Protein AF-A0A9E5KCF3-F1 (afdb_monomer_lite)

Structure (mmCIF, N/CA/C/O backbone):
data_AF-A0A9E5KCF3-F1
#
_entry.id   AF-A0A9E5KCF3-F1
#
loop_
_atom_site.group_PDB
_atom_site.id
_atom_site.type_symbol
_atom_site.label_atom_id
_atom_site.label_alt_id
_atom_site.label_comp_id
_atom_site.label_asym_id
_atom_site.label_entity_id
_atom_site.label_seq_id
_atom_site.pdbx_PDB_ins_code
_atom_site.Cartn_x
_atom_site.Cartn_y
_atom_site.Cartn_z
_atom_site.occupancy
_atom_site.B_iso_or_equiv
_atom_site.auth_seq_id
_atom_site.auth_comp_id
_atom_site.auth_asym_id
_atom_site.auth_atom_id
_atom_site.pdbx_PDB_model_num
ATOM 1 N N . LEU A 1 1 ? 1.900 2.008 31.361 1.00 79.56 1 LEU A N 1
ATOM 2 C CA . LEU A 1 1 ? 1.764 0.821 30.490 1.00 79.56 1 LEU A CA 1
ATOM 3 C C . LEU A 1 1 ? 2.935 0.761 29.519 1.00 79.56 1 LEU A C 1
ATOM 5 O O . LEU A 1 1 ? 3.840 0.001 29.798 1.00 79.56 1 LEU A O 1
ATOM 9 N N . LEU A 1 2 ? 3.010 1.617 28.492 1.00 81.69 2 LEU A N 1
ATOM 10 C CA . LEU A 1 2 ? 4.086 1.532 27.485 1.00 81.69 2 LEU A CA 1
ATOM 11 C C . LEU A 1 2 ? 5.517 1.729 28.020 1.00 81.69 2 LEU A C 1
ATOM 13 O O . LEU A 1 2 ? 6.438 1.135 27.487 1.00 81.69 2 LEU A O 1
ATOM 17 N N . VAL A 1 3 ? 5.706 2.498 29.099 1.00 84.75 3 VAL A N 1
ATOM 18 C CA . VAL A 1 3 ? 7.034 2.722 29.713 1.00 84.75 3 VAL A CA 1
ATOM 19 C C . VAL A 1 3 ? 7.687 1.427 30.220 1.00 84.75 3 VAL A C 1
ATOM 21 O O . VAL A 1 3 ? 8.906 1.336 30.251 1.00 84.75 3 VAL A O 1
ATOM 24 N N . SER A 1 4 ? 6.890 0.433 30.621 1.00 85.38 4 SER A N 1
ATOM 25 C CA . SER A 1 4 ? 7.370 -0.858 31.134 1.00 85.38 4 SER A CA 1
ATOM 26 C C . SER A 1 4 ? 7.005 -2.026 30.220 1.00 85.38 4 SER A C 1
ATOM 28 O O . SER A 1 4 ? 6.960 -3.165 30.677 1.00 85.38 4 SER A O 1
ATOM 30 N N . ALA A 1 5 ? 6.656 -1.743 28.964 1.00 87.50 5 ALA A N 1
ATOM 31 C CA . ALA A 1 5 ? 6.265 -2.771 28.017 1.00 87.50 5 ALA A CA 1
ATOM 32 C C . ALA A 1 5 ? 7.496 -3.506 27.472 1.00 87.50 5 ALA A C 1
ATOM 34 O O . ALA A 1 5 ? 8.423 -2.880 26.962 1.00 87.50 5 ALA A O 1
ATOM 35 N N . GLU A 1 6 ? 7.470 -4.833 27.554 1.00 91.12 6 GLU A N 1
ATOM 36 C CA . GLU A 1 6 ? 8.370 -5.705 26.800 1.00 91.12 6 GLU A CA 1
ATOM 37 C C . GLU A 1 6 ? 8.053 -5.657 25.293 1.00 91.12 6 GLU A C 1
ATOM 39 O O . GLU A 1 6 ? 6.992 -5.175 24.876 1.00 91.12 6 GLU A O 1
ATOM 44 N N . GLU A 1 7 ? 8.961 -6.200 24.478 1.00 89.38 7 GLU A N 1
ATOM 45 C CA . GLU A 1 7 ? 8.757 -6.352 23.036 1.00 89.38 7 GLU A CA 1
ATOM 46 C C . GLU A 1 7 ? 7.452 -7.124 22.740 1.00 89.38 7 GLU A C 1
ATOM 48 O O . GLU A 1 7 ? 7.168 -8.142 23.389 1.00 89.38 7 GLU A O 1
ATOM 53 N N . PRO A 1 8 ? 6.617 -6.646 21.795 1.00 92.88 8 PRO A N 1
ATOM 54 C CA . PRO A 1 8 ? 5.321 -7.249 21.534 1.00 92.88 8 PRO A CA 1
ATOM 55 C C . PRO A 1 8 ? 5.453 -8.683 21.021 1.00 92.88 8 PRO A C 1
ATOM 57 O O . PRO A 1 8 ? 6.165 -8.963 20.059 1.00 92.88 8 PRO A O 1
ATOM 60 N N . ARG A 1 9 ? 4.656 -9.587 21.595 1.00 94.00 9 ARG A N 1
ATOM 61 C CA . ARG A 1 9 ? 4.426 -10.919 21.024 1.00 94.00 9 ARG A CA 1
ATOM 62 C C . ARG A 1 9 ? 3.174 -10.894 20.163 1.00 94.00 9 ARG A C 1
ATOM 64 O O . ARG A 1 9 ? 2.094 -10.578 20.659 1.00 94.00 9 ARG A O 1
ATOM 71 N N . TRP A 1 10 ? 3.309 -11.247 18.892 1.00 94.81 10 TRP A N 1
ATOM 72 C CA . TRP A 1 10 ? 2.187 -11.302 17.960 1.00 94.81 10 TRP A CA 1
ATOM 73 C C . TRP A 1 10 ? 1.419 -12.614 18.107 1.00 94.81 10 TRP A C 1
ATOM 75 O O . TRP A 1 10 ? 2.012 -13.692 18.131 1.00 94.81 10 TRP A O 1
ATOM 85 N N . ILE A 1 11 ? 0.096 -12.515 18.215 1.00 95.62 11 ILE A N 1
ATOM 86 C CA . ILE A 1 11 ? -0.815 -13.662 18.262 1.00 95.62 11 ILE A CA 1
ATOM 87 C C . ILE A 1 11 ? -1.884 -13.548 17.178 1.00 95.62 11 ILE A C 1
ATOM 89 O O . ILE A 1 11 ? -2.300 -12.450 16.794 1.00 95.62 11 ILE A O 1
ATOM 93 N N . GLU A 1 12 ? -2.354 -14.699 16.712 1.00 95.81 12 GLU A N 1
ATOM 94 C CA . GLU A 1 12 ? -3.504 -14.780 15.819 1.00 95.81 12 GLU A CA 1
ATOM 95 C C . GLU A 1 12 ? -4.807 -14.451 16.558 1.00 95.81 12 GLU A C 1
ATOM 97 O O . GLU A 1 12 ? -4.932 -14.588 17.781 1.00 95.81 12 GLU A O 1
ATOM 102 N N . THR A 1 13 ? -5.808 -14.026 15.793 1.00 95.50 13 THR A N 1
ATOM 103 C CA . THR A 1 13 ? -7.165 -13.793 16.290 1.00 95.50 13 THR A CA 1
ATOM 104 C C . THR A 1 13 ? -8.162 -14.648 15.511 1.00 95.50 13 THR A C 1
ATOM 106 O O . THR A 1 13 ? -7.820 -15.310 14.537 1.00 95.50 13 THR A O 1
ATOM 109 N N . SER A 1 14 ? -9.433 -14.611 15.908 1.00 95.38 14 SER A N 1
ATOM 110 C CA . SER A 1 14 ? -10.522 -15.236 15.132 1.00 95.38 14 SER A CA 1
ATOM 111 C C . SER A 1 14 ? -10.713 -14.682 13.711 1.00 95.38 14 SER A C 1
ATOM 113 O O . SER A 1 14 ? -11.476 -15.258 12.937 1.00 95.38 14 SER A O 1
ATOM 115 N N . VAL A 1 15 ? -10.061 -13.570 13.362 1.00 93.81 15 VAL A N 1
ATOM 116 C CA . VAL A 1 15 ? -10.110 -12.965 12.030 1.00 93.81 15 VAL A CA 1
ATOM 117 C C . VAL A 1 15 ? -8.709 -13.068 11.421 1.00 93.81 15 VAL A C 1
ATOM 119 O O . VAL A 1 15 ? -7.805 -12.419 11.937 1.00 93.81 15 VAL A O 1
ATOM 122 N N . PRO A 1 16 ? -8.509 -13.815 10.317 1.00 92.62 16 PRO A N 1
ATOM 123 C CA . PRO A 1 16 ? -7.172 -14.074 9.765 1.00 92.62 16 PRO A CA 1
ATOM 124 C C . PRO A 1 16 ? -6.366 -12.818 9.414 1.00 92.62 16 PRO A C 1
ATOM 126 O O . PRO A 1 16 ? -5.145 -12.807 9.499 1.00 92.62 16 PRO A O 1
ATOM 129 N N . GLU A 1 17 ? -7.054 -11.742 9.031 1.00 92.12 17 GLU A N 1
ATOM 130 C CA . GLU A 1 17 ? -6.427 -10.466 8.674 1.00 92.12 17 GLU A CA 1
ATOM 131 C C . GLU A 1 17 ? -6.139 -9.559 9.877 1.00 92.12 17 GLU A C 1
ATOM 133 O O . GLU A 1 17 ? -5.626 -8.456 9.700 1.00 92.12 17 GLU A O 1
ATOM 138 N N . VAL A 1 18 ? -6.491 -9.981 11.092 1.00 92.88 18 VAL A N 1
ATOM 139 C CA . VAL A 1 18 ? -6.239 -9.231 12.322 1.00 92.88 18 VAL A CA 1
ATOM 140 C C . VAL A 1 18 ? -5.304 -10.049 13.197 1.00 92.88 18 VAL A C 1
ATOM 142 O O . VAL A 1 18 ? -5.638 -11.152 13.629 1.00 92.88 18 VAL A O 1
ATOM 145 N N . GLN A 1 19 ? -4.142 -9.483 13.498 1.00 94.44 19 GLN A N 1
ATOM 146 C CA . GLN A 1 19 ? -3.249 -10.000 14.530 1.00 94.44 19 GLN A CA 1
ATOM 147 C C . GLN A 1 19 ? -3.339 -9.107 15.760 1.00 94.44 19 GLN A C 1
ATOM 149 O O . GLN A 1 19 ? -3.789 -7.966 15.677 1.00 94.44 19 GLN A O 1
ATOM 154 N N . ALA A 1 20 ? -2.922 -9.611 16.914 1.00 95.75 20 ALA A N 1
ATOM 155 C CA . ALA A 1 20 ? -2.846 -8.804 18.119 1.00 95.75 20 ALA A CA 1
ATOM 156 C C . ALA A 1 20 ? -1.418 -8.788 18.662 1.00 95.75 20 ALA A C 1
ATOM 158 O O . ALA A 1 20 ? -0.833 -9.836 18.925 1.00 95.75 20 ALA A O 1
ATOM 159 N N . ALA A 1 21 ? -0.871 -7.590 18.848 1.00 95.62 21 ALA A N 1
ATOM 160 C CA . ALA A 1 21 ? 0.380 -7.396 19.561 1.00 95.62 21 ALA A CA 1
ATOM 161 C C . ALA A 1 21 ? 0.099 -7.443 21.066 1.00 95.62 21 ALA A C 1
ATOM 163 O O . ALA A 1 21 ? -0.656 -6.619 21.583 1.00 95.62 21 ALA A O 1
ATOM 164 N N . VAL A 1 22 ? 0.686 -8.411 21.767 1.00 95.62 22 VAL A N 1
ATOM 165 C CA . VAL A 1 22 ? 0.591 -8.562 23.223 1.00 95.62 22 VAL A CA 1
ATOM 166 C C . VAL A 1 22 ? 1.851 -7.993 23.853 1.00 95.62 22 VAL A C 1
ATOM 168 O O . VAL A 1 22 ? 2.928 -8.577 23.751 1.00 95.62 22 VAL A O 1
ATOM 171 N N . LEU A 1 23 ? 1.698 -6.864 24.533 1.00 95.06 23 LEU A N 1
ATOM 172 C CA . LEU A 1 23 ? 2.743 -6.218 25.306 1.00 95.06 23 LEU A CA 1
ATOM 173 C C . LEU A 1 23 ? 2.559 -6.574 26.777 1.00 95.06 23 LEU A C 1
ATOM 175 O O . LEU A 1 23 ? 1.536 -6.256 27.397 1.00 95.06 23 LEU A O 1
ATOM 179 N N . ARG A 1 24 ? 3.562 -7.242 27.345 1.00 92.88 24 ARG A N 1
ATOM 180 C CA . ARG A 1 24 ? 3.616 -7.493 28.781 1.00 92.88 24 ARG A CA 1
ATOM 181 C C . ARG A 1 24 ? 4.135 -6.233 29.458 1.00 92.88 24 ARG A C 1
ATOM 183 O O . ARG A 1 24 ? 5.250 -5.802 29.196 1.00 92.88 24 ARG A O 1
ATOM 190 N N . CYS A 1 25 ? 3.303 -5.630 30.294 1.00 90.62 25 CYS A N 1
ATOM 191 C CA . CYS A 1 25 ? 3.697 -4.563 31.202 1.00 90.62 25 CYS A CA 1
ATOM 192 C C . CYS A 1 25 ? 3.811 -5.144 32.618 1.00 90.62 25 CYS A C 1
ATOM 194 O O . CYS A 1 25 ? 3.203 -6.172 32.906 1.00 90.62 25 CYS A O 1
ATOM 196 N N . ASP A 1 26 ? 4.504 -4.436 33.511 1.00 85.44 26 ASP A N 1
ATOM 197 C CA . ASP A 1 26 ? 4.745 -4.813 34.920 1.00 85.44 26 ASP A CA 1
ATOM 198 C C . ASP A 1 26 ? 3.674 -5.741 35.556 1.00 85.44 26 ASP A C 1
ATOM 200 O O . ASP A 1 26 ? 3.883 -6.945 35.697 1.00 85.44 26 ASP A O 1
ATOM 204 N N . LYS A 1 27 ? 2.469 -5.225 35.848 1.00 85.31 27 LYS A N 1
ATOM 205 C CA . LYS A 1 27 ? 1.344 -6.012 36.410 1.00 85.31 27 LYS A CA 1
ATOM 206 C C . LYS A 1 27 ? 0.151 -6.158 35.467 1.00 85.31 27 LYS A C 1
ATOM 208 O O . LYS A 1 27 ? -0.960 -6.449 35.908 1.00 85.31 27 LYS A O 1
ATOM 213 N N . SER A 1 28 ? 0.297 -5.852 34.184 1.00 91.44 28 SER A N 1
ATOM 214 C CA . SER A 1 28 ? -0.838 -5.780 33.252 1.00 91.44 28 SER A CA 1
ATOM 215 C C . SER A 1 28 ? -0.422 -6.181 31.848 1.00 91.44 28 SER A C 1
ATOM 217 O O . SER A 1 28 ? 0.742 -6.075 31.487 1.00 91.44 28 SER A O 1
ATOM 219 N N . LEU A 1 29 ? -1.374 -6.619 31.034 1.00 94.75 29 LEU A N 1
ATOM 220 C CA . LEU A 1 29 ? -1.136 -6.849 29.611 1.00 94.75 29 LEU A CA 1
ATOM 221 C C . LEU A 1 29 ? -1.841 -5.759 28.811 1.00 94.75 29 LEU A C 1
ATOM 223 O O . LEU A 1 29 ? -3.000 -5.448 29.093 1.00 94.75 29 LEU A O 1
ATOM 227 N N . LEU A 1 30 ? -1.150 -5.205 27.820 1.00 95.19 30 LEU A N 1
ATOM 228 C CA . LEU A 1 30 ? -1.729 -4.347 26.794 1.00 95.19 30 LEU A CA 1
ATOM 229 C C . LEU A 1 30 ? -1.771 -5.135 25.488 1.00 95.19 30 LEU A C 1
ATOM 231 O O . LEU A 1 30 ? -0.758 -5.663 25.044 1.00 95.19 30 LEU A O 1
ATOM 235 N N . ILE A 1 31 ? -2.943 -5.214 24.878 1.00 96.06 31 ILE A N 1
ATOM 236 C CA . ILE A 1 31 ? -3.160 -5.935 23.634 1.00 96.06 31 ILE A CA 1
ATOM 237 C C . ILE A 1 31 ? -3.673 -4.941 22.604 1.00 96.06 31 ILE A C 1
ATOM 239 O O . ILE A 1 31 ? -4.673 -4.259 22.838 1.00 96.06 31 ILE A O 1
ATOM 243 N N . LEU A 1 32 ? -2.977 -4.868 21.474 1.00 95.38 32 LEU A N 1
ATOM 244 C CA . LEU A 1 32 ? -3.289 -3.978 20.362 1.00 95.38 32 LEU A CA 1
ATOM 245 C C . LEU A 1 32 ? -3.653 -4.831 19.141 1.00 95.38 32 LEU A C 1
ATOM 247 O O . LEU A 1 32 ? -2.755 -5.384 18.502 1.00 95.38 32 LEU A O 1
ATOM 251 N N . PRO A 1 33 ? -4.948 -4.999 18.826 1.00 94.50 33 PRO A N 1
ATOM 252 C CA . PRO A 1 33 ? -5.366 -5.626 17.583 1.00 94.50 33 PRO A CA 1
ATOM 253 C C . PRO A 1 33 ? -5.032 -4.714 16.395 1.00 94.50 33 PRO A C 1
ATOM 255 O O . PRO A 1 33 ? -5.395 -3.539 16.381 1.00 94.50 33 PRO A O 1
ATOM 258 N N . VAL A 1 34 ? -4.369 -5.263 15.382 1.00 91.69 34 VAL A N 1
ATOM 259 C CA . VAL A 1 34 ? -3.925 -4.555 14.178 1.00 91.69 34 VAL A CA 1
ATOM 260 C C . VAL A 1 34 ? -4.413 -5.308 12.949 1.00 91.69 34 VAL A C 1
ATOM 262 O O . VAL A 1 34 ? -4.302 -6.531 12.866 1.00 91.69 34 VAL A O 1
ATOM 265 N N . TRP A 1 35 ? -4.949 -4.571 11.978 1.00 90.12 35 TRP A N 1
ATOM 266 C CA . TRP A 1 35 ? -5.353 -5.141 10.698 1.00 90.12 35 TRP A CA 1
ATOM 267 C C . TRP A 1 35 ? -4.157 -5.215 9.750 1.00 90.12 35 TRP A C 1
ATOM 269 O O . TRP A 1 35 ? -3.623 -4.187 9.341 1.00 90.12 35 TRP A O 1
ATOM 279 N N . LEU A 1 36 ? -3.761 -6.432 9.389 1.00 88.00 36 LEU A N 1
ATOM 280 C CA . LEU A 1 36 ? -2.608 -6.745 8.539 1.00 88.00 36 LEU A CA 1
ATOM 281 C C . LEU A 1 36 ? -3.023 -7.443 7.231 1.00 88.00 36 LEU A C 1
ATOM 283 O O . LEU A 1 36 ? -2.219 -8.097 6.573 1.00 88.00 36 LEU A O 1
ATOM 287 N N . GLY A 1 37 ? -4.292 -7.304 6.836 1.00 85.81 37 GLY A N 1
ATOM 288 C CA . GLY A 1 37 ? -4.817 -7.827 5.576 1.00 85.81 37 GLY A CA 1
ATOM 289 C C . GLY A 1 37 ? -4.107 -7.280 4.331 1.00 85.81 37 GLY A C 1
ATOM 290 O O . GLY A 1 37 ? -3.494 -6.205 4.338 1.00 85.81 37 GLY A O 1
ATOM 291 N N . ARG A 1 38 ? -4.234 -8.004 3.215 1.00 85.75 38 ARG A N 1
ATOM 292 C CA . ARG A 1 38 ? -3.572 -7.665 1.947 1.00 85.75 38 ARG A CA 1
ATOM 293 C C . ARG A 1 38 ? -3.958 -6.265 1.455 1.00 85.75 38 ARG A C 1
ATOM 295 O O . ARG A 1 38 ? -5.137 -5.930 1.310 1.00 85.75 38 ARG A O 1
ATOM 302 N N . GLY A 1 39 ? -2.943 -5.462 1.134 1.00 88.56 39 GLY A N 1
ATOM 303 C CA . GLY A 1 39 ? -3.119 -4.127 0.557 1.00 88.56 39 GLY A CA 1
ATOM 304 C C . GLY A 1 39 ? -3.613 -3.058 1.537 1.00 88.56 39 GLY A C 1
ATOM 305 O O . GLY A 1 39 ? -3.946 -1.961 1.100 1.00 88.56 39 GLY A O 1
ATOM 306 N N . THR A 1 40 ? -3.651 -3.349 2.843 1.00 89.56 40 THR A N 1
ATOM 307 C CA . THR A 1 40 ? -4.139 -2.412 3.877 1.00 89.56 40 THR A CA 1
ATOM 308 C C . THR A 1 40 ? -3.340 -1.106 3.929 1.00 89.56 40 THR A C 1
ATOM 310 O O . THR A 1 40 ? -3.900 -0.069 4.264 1.00 89.56 40 THR A O 1
ATOM 313 N N . GLN A 1 41 ? -2.065 -1.133 3.528 1.00 88.06 41 GLN A N 1
ATOM 314 C CA . GLN A 1 41 ? -1.205 0.054 3.419 1.00 88.06 41 GLN A CA 1
ATOM 315 C C . GLN A 1 41 ? -1.651 1.068 2.348 1.00 88.06 41 GLN A C 1
ATOM 317 O O . GLN A 1 41 ? -1.239 2.220 2.402 1.00 88.06 41 GLN A O 1
ATOM 322 N N . PHE A 1 42 ? -2.466 0.645 1.374 1.00 92.88 42 PHE A N 1
ATOM 323 C CA . PHE A 1 42 ? -2.951 1.497 0.284 1.00 92.88 42 PHE A CA 1
ATOM 324 C C . PHE A 1 42 ? -4.370 1.984 0.566 1.00 92.88 42 PHE A C 1
ATOM 326 O O . PHE A 1 42 ? -4.628 3.179 0.704 1.00 92.88 42 PHE A O 1
ATOM 333 N N . VAL A 1 43 ? -5.300 1.035 0.680 1.00 93.06 43 VAL A N 1
ATOM 334 C CA . VAL A 1 43 ? -6.693 1.300 1.028 1.00 93.06 43 VAL A CA 1
ATOM 335 C C . VAL A 1 43 ? -7.107 0.254 2.056 1.00 93.06 43 VAL A C 1
ATOM 337 O O . VAL A 1 43 ? -7.237 -0.928 1.705 1.00 93.06 43 VAL A O 1
ATOM 340 N N . PRO A 1 44 ? -7.285 0.646 3.332 1.00 87.38 44 PRO A N 1
ATOM 341 C CA . PRO A 1 44 ? -7.684 -0.298 4.357 1.00 87.38 44 PRO A CA 1
ATOM 342 C C . PRO A 1 44 ? -9.057 -0.884 4.005 1.00 87.38 44 PRO A C 1
ATOM 344 O O . PRO A 1 44 ? -9.895 -0.191 3.419 1.00 87.38 44 PRO A O 1
ATOM 347 N N . PRO A 1 45 ? -9.317 -2.151 4.357 1.00 87.69 45 PRO A N 1
ATOM 348 C CA . PRO A 1 45 ? -10.660 -2.706 4.251 1.00 87.69 45 PRO A CA 1
ATOM 349 C C . PRO A 1 45 ? -11.596 -2.007 5.253 1.00 87.69 45 PRO A C 1
ATOM 351 O O . PRO A 1 45 ? -11.233 -1.019 5.893 1.00 87.69 45 PRO A O 1
ATOM 354 N N . GLN A 1 46 ? -12.808 -2.536 5.449 1.00 88.50 46 GLN A N 1
ATOM 355 C CA . GLN A 1 46 ? -13.779 -1.987 6.410 1.00 88.50 46 GLN A CA 1
ATOM 356 C C . GLN A 1 46 ? -13.167 -1.704 7.800 1.00 88.50 46 GLN A C 1
ATOM 358 O O . GLN A 1 46 ? -13.619 -0.793 8.500 1.00 88.50 46 GLN A O 1
ATOM 363 N N . ALA A 1 47 ? -12.126 -2.459 8.180 1.00 86.25 47 ALA A N 1
ATOM 364 C CA . ALA A 1 47 ? -11.344 -2.236 9.390 1.00 86.25 47 ALA A CA 1
ATOM 365 C C . ALA A 1 47 ? -12.212 -2.261 10.661 1.00 86.25 47 ALA A C 1
ATOM 367 O O . ALA A 1 47 ? -11.997 -1.517 11.620 1.00 86.25 47 ALA A O 1
ATOM 368 N N . ALA A 1 48 ? -13.243 -3.106 10.616 1.00 88.56 48 ALA A N 1
ATOM 369 C CA . ALA A 1 48 ? -14.176 -3.356 11.694 1.00 88.56 48 ALA A CA 1
ATOM 370 C C . ALA A 1 48 ? -14.787 -4.755 11.553 1.00 88.56 48 ALA A C 1
ATOM 372 O O . ALA A 1 48 ? -14.942 -5.266 10.439 1.00 88.56 48 ALA A O 1
ATOM 373 N N . LYS A 1 49 ? -15.167 -5.366 12.678 1.00 90.94 49 LYS A N 1
ATOM 374 C CA . LYS A 1 49 ? -15.898 -6.644 12.729 1.00 90.94 49 LYS A CA 1
ATOM 375 C C . LYS A 1 49 ? -16.906 -6.625 13.870 1.00 90.94 49 LYS A C 1
ATOM 377 O O . LYS A 1 49 ? -16.664 -6.025 14.910 1.00 90.94 49 LYS A O 1
ATOM 382 N N . GLN A 1 50 ? -18.034 -7.313 13.693 1.00 90.81 50 GLN A N 1
ATOM 383 C CA . GLN A 1 50 ? -19.062 -7.387 14.736 1.00 90.81 50 GLN A CA 1
ATOM 384 C C . GLN A 1 50 ? -18.546 -8.086 15.998 1.00 90.81 50 GLN A C 1
ATOM 386 O O . GLN A 1 50 ? -18.881 -7.681 17.109 1.00 90.81 50 GLN A O 1
ATOM 391 N N . VAL A 1 51 ? -17.723 -9.122 15.825 1.00 94.31 51 VAL A N 1
ATOM 392 C CA . VAL A 1 51 ? -17.073 -9.848 16.913 1.00 94.31 51 VAL A CA 1
ATOM 393 C C . VAL A 1 51 ? -15.622 -10.121 16.532 1.00 94.31 51 VAL A C 1
ATOM 395 O O . VAL A 1 51 ? -15.356 -10.568 15.417 1.00 94.31 51 VAL A O 1
ATOM 398 N N . LEU A 1 52 ? -14.710 -9.871 17.469 1.00 95.62 52 LEU A N 1
ATOM 399 C CA . LEU A 1 52 ? -13.315 -10.292 17.410 1.00 95.62 52 LEU A CA 1
ATOM 400 C C . LEU A 1 52 ? -12.979 -11.041 18.704 1.00 95.62 52 LEU A C 1
ATOM 402 O O . LEU A 1 52 ? -12.932 -10.455 19.786 1.00 95.62 52 LEU A O 1
ATOM 406 N N . ASP A 1 53 ? -12.765 -12.346 18.584 1.00 96.88 53 ASP A N 1
ATOM 407 C CA . ASP A 1 53 ? -12.258 -13.196 19.657 1.00 96.88 53 ASP A CA 1
ATOM 408 C C . ASP A 1 53 ? -10.716 -13.252 19.603 1.00 96.88 53 ASP A C 1
ATOM 410 O O . ASP A 1 53 ? -10.137 -13.476 18.534 1.00 96.88 53 ASP A O 1
ATOM 414 N N . ILE A 1 54 ? -10.069 -13.075 20.761 1.00 96.75 54 ILE A N 1
ATOM 415 C CA . ILE A 1 54 ? -8.605 -13.082 20.938 1.00 96.75 54 ILE A CA 1
ATOM 416 C C . ILE A 1 54 ? -8.255 -14.021 22.099 1.00 96.75 54 ILE A C 1
ATOM 418 O O . ILE A 1 54 ? -8.804 -13.869 23.192 1.00 96.75 54 ILE A O 1
ATOM 422 N N . VAL A 1 55 ? -7.350 -14.982 21.890 1.00 96.69 55 VAL A N 1
ATOM 423 C CA . VAL A 1 55 ? -6.878 -15.900 22.944 1.00 96.69 55 VAL A CA 1
ATOM 424 C C . VAL A 1 55 ? -5.513 -15.442 23.440 1.00 96.69 55 VAL A C 1
ATOM 426 O O . VAL A 1 55 ? -4.517 -15.550 22.738 1.00 96.69 55 VAL A O 1
ATOM 429 N N . ILE A 1 56 ? -5.475 -14.919 24.662 1.00 95.19 56 ILE A N 1
ATOM 430 C CA . ILE A 1 56 ? -4.304 -14.252 25.225 1.00 95.19 56 ILE A CA 1
ATOM 431 C C . ILE A 1 56 ? -3.561 -15.235 26.139 1.00 95.19 56 ILE A C 1
ATOM 433 O O . ILE A 1 56 ? -4.106 -15.635 27.181 1.00 95.19 56 ILE A O 1
ATOM 437 N N . PRO A 1 57 ? -2.332 -15.644 25.779 1.00 91.50 57 PRO A N 1
ATOM 438 C CA . PRO A 1 57 ? -1.567 -16.601 26.562 1.00 91.50 57 PRO A CA 1
ATOM 439 C C . PRO A 1 57 ? -1.083 -15.975 27.871 1.00 91.50 57 PRO A C 1
ATOM 441 O O . PRO A 1 57 ? -0.817 -14.778 27.952 1.00 91.50 57 PRO A O 1
ATOM 444 N N . GLN A 1 58 ? -0.940 -16.806 28.909 1.00 85.88 58 GLN A N 1
ATOM 445 C CA . GLN A 1 58 ? -0.332 -16.418 30.192 1.00 85.88 58 GLN A CA 1
ATOM 446 C C . GLN A 1 58 ? -0.972 -15.182 30.864 1.00 85.88 58 GLN A C 1
ATOM 448 O O . GLN A 1 58 ? -0.300 -14.447 31.592 1.00 85.88 58 GLN A O 1
ATOM 453 N N . ALA A 1 59 ? -2.270 -14.952 30.637 1.00 86.25 59 ALA A N 1
ATOM 454 C CA . ALA A 1 59 ? -3.021 -13.915 31.335 1.00 86.25 59 ALA A CA 1
ATOM 455 C C . ALA A 1 59 ? -3.047 -14.208 32.852 1.00 86.25 59 ALA A C 1
ATOM 457 O O . ALA A 1 59 ? -3.487 -15.308 33.229 1.00 86.25 59 ALA A O 1
ATOM 458 N N . PRO A 1 60 ? -2.620 -13.263 33.720 1.00 82.69 60 PRO A N 1
ATOM 459 C CA . PRO A 1 60 ? -2.515 -13.508 35.157 1.00 82.69 60 PRO A CA 1
ATOM 460 C C . PRO A 1 60 ? -3.848 -13.941 35.786 1.00 82.69 60 PRO A C 1
ATOM 462 O O . PRO A 1 60 ? -4.932 -13.653 35.266 1.00 82.69 60 PRO A O 1
ATOM 465 N N . VAL A 1 61 ? -3.782 -14.679 36.894 1.00 80.88 61 VAL A N 1
ATOM 466 C CA . VAL A 1 61 ? -4.970 -15.108 37.653 1.00 80.88 61 VAL A CA 1
ATOM 467 C C . VAL A 1 61 ? -5.581 -13.901 38.376 1.00 80.88 61 VAL A C 1
ATOM 469 O O . VAL A 1 61 ? -4.867 -12.963 38.716 1.00 80.88 61 VAL A O 1
ATOM 472 N N . GLY A 1 62 ? -6.903 -13.897 38.575 1.00 84.25 62 GLY A N 1
ATOM 473 C CA . GLY A 1 62 ? -7.600 -12.794 39.253 1.00 84.25 62 GLY A CA 1
ATOM 474 C C . GLY A 1 62 ? -7.663 -11.491 38.447 1.00 84.25 62 GLY A C 1
ATOM 475 O O . GLY A 1 62 ? -7.837 -10.424 39.020 1.00 84.25 62 GLY A O 1
ATOM 476 N N . THR A 1 63 ? -7.492 -11.562 37.126 1.00 89.25 63 THR A N 1
ATOM 477 C CA . THR A 1 63 ? -7.534 -10.396 36.238 1.00 89.25 63 THR A CA 1
ATOM 478 C C . THR A 1 63 ? -8.910 -10.180 35.624 1.00 89.25 63 THR A C 1
ATOM 480 O O . THR A 1 63 ? -9.722 -11.099 35.520 1.00 89.25 63 THR A O 1
ATOM 483 N N . SER A 1 64 ? -9.151 -8.949 35.181 1.00 92.44 64 SER A N 1
ATOM 484 C CA . SER A 1 64 ? -10.293 -8.580 34.346 1.00 92.44 64 SER A CA 1
ATOM 485 C C . SER A 1 64 ? -9.808 -7.965 33.032 1.00 92.44 64 SER A C 1
ATOM 487 O O . SER A 1 64 ? -8.709 -7.409 32.967 1.00 92.44 64 SER A O 1
ATOM 489 N N . ALA A 1 65 ? -10.614 -8.095 31.978 1.00 95.81 65 ALA A N 1
ATOM 490 C CA . ALA A 1 65 ? -10.322 -7.552 30.656 1.00 95.81 65 ALA A CA 1
ATOM 491 C C . ALA A 1 65 ? -11.181 -6.316 30.375 1.00 95.81 65 ALA A C 1
ATOM 493 O O . ALA A 1 65 ? -12.397 -6.333 30.587 1.00 95.81 65 ALA A O 1
ATOM 494 N N . TRP A 1 66 ? -10.543 -5.269 29.859 1.00 96.31 66 TRP A N 1
ATOM 495 C CA . TRP A 1 66 ? -11.164 -3.982 29.566 1.00 96.31 66 TRP A CA 1
ATOM 496 C C . TRP A 1 66 ? -10.828 -3.546 28.149 1.00 96.31 66 TRP A C 1
ATOM 498 O O . TRP A 1 66 ? -9.657 -3.514 27.778 1.00 96.31 66 TRP A O 1
ATOM 508 N N . GLU A 1 67 ? -11.840 -3.188 27.369 1.00 95.69 67 GLU A N 1
ATOM 509 C CA . GLU A 1 67 ? -11.635 -2.427 26.142 1.00 95.69 67 GLU A CA 1
ATOM 510 C C . GLU A 1 67 ? -11.407 -0.963 26.506 1.00 95.69 67 GLU A C 1
ATOM 512 O O . GLU A 1 67 ? -12.148 -0.381 27.302 1.00 95.69 67 GLU A O 1
ATOM 517 N N . VAL A 1 68 ? -10.367 -0.388 25.917 1.00 94.38 68 VAL A N 1
ATOM 518 C CA . VAL A 1 68 ? -9.915 0.976 26.150 1.00 94.38 68 VAL A CA 1
ATOM 519 C C . VAL A 1 68 ? -9.849 1.684 24.805 1.00 94.38 68 VAL A C 1
ATOM 521 O O . VAL A 1 68 ? -9.151 1.246 23.893 1.00 94.38 68 VAL A O 1
ATOM 524 N N . SER A 1 69 ? -10.558 2.800 24.704 1.00 91.44 69 SER A N 1
ATOM 525 C CA . SER A 1 69 ? -10.487 3.740 23.589 1.00 91.44 69 SER A CA 1
ATOM 526 C C . SER A 1 69 ? -10.670 5.166 24.112 1.00 91.44 69 SER A C 1
ATOM 528 O O . SER A 1 69 ? -11.016 5.385 25.276 1.00 91.44 69 SER A O 1
ATOM 530 N N . THR A 1 70 ? -10.495 6.157 23.243 1.00 88.44 70 THR A N 1
ATOM 531 C CA . THR A 1 70 ? -10.851 7.549 23.557 1.00 88.44 70 THR A CA 1
ATOM 532 C C . THR A 1 70 ? -12.356 7.748 23.760 1.00 88.44 70 THR A C 1
ATOM 534 O O . THR A 1 70 ? -12.752 8.698 24.430 1.00 88.44 70 THR A O 1
ATOM 537 N N . GLY A 1 71 ? -13.188 6.856 23.213 1.00 88.00 71 GLY A N 1
ATOM 538 C CA . GLY A 1 71 ? -14.642 6.886 23.365 1.00 88.00 71 GLY A CA 1
ATOM 539 C C . GLY A 1 71 ? -15.182 6.158 24.584 1.00 88.00 71 GLY A C 1
ATOM 540 O O . GLY A 1 71 ? -16.362 6.287 24.873 1.00 88.00 71 GLY A O 1
ATOM 541 N N . GLY A 1 72 ? -14.367 5.378 25.292 1.00 91.50 72 GLY A N 1
ATOM 542 C CA . GLY A 1 72 ? -14.852 4.633 26.448 1.00 91.50 72 GLY A CA 1
ATOM 543 C C . GLY A 1 72 ? -13.855 3.620 26.991 1.00 91.50 72 GLY A C 1
ATOM 544 O O . GLY A 1 72 ? -13.008 3.096 26.263 1.00 91.50 72 GLY A O 1
ATOM 545 N N . VAL A 1 73 ? -13.996 3.328 28.285 1.00 95.00 73 VAL A N 1
ATOM 546 C CA . VAL A 1 73 ? -13.254 2.278 28.992 1.00 95.00 73 VAL A CA 1
ATOM 547 C C . VAL A 1 73 ? -14.250 1.347 29.671 1.00 95.00 73 VAL A C 1
ATOM 549 O O . VAL A 1 73 ? -14.871 1.715 30.670 1.00 95.00 73 VAL A O 1
ATOM 552 N N . ARG A 1 74 ? -14.419 0.138 29.128 1.00 93.38 74 ARG A N 1
ATOM 553 C CA . ARG A 1 74 ? -15.482 -0.792 29.540 1.00 93.38 74 ARG A CA 1
ATOM 554 C C . ARG A 1 74 ? -14.977 -2.214 29.721 1.00 93.38 74 ARG A C 1
ATOM 556 O O . ARG A 1 74 ? -14.112 -2.673 28.981 1.00 93.38 74 ARG A O 1
ATOM 563 N N . ALA A 1 75 ? -15.553 -2.920 30.689 1.00 94.94 75 ALA A N 1
ATOM 564 C CA . ALA A 1 75 ? -15.283 -4.336 30.872 1.00 94.94 75 ALA A CA 1
ATOM 565 C C . ALA A 1 75 ? -15.781 -5.114 29.648 1.00 94.94 75 ALA A C 1
ATOM 567 O O . ALA A 1 75 ? -16.861 -4.834 29.121 1.00 94.94 75 ALA A O 1
ATOM 568 N N . VAL A 1 76 ? -15.003 -6.100 29.209 1.00 95.62 76 VAL A N 1
ATOM 569 C CA . VAL A 1 76 ? -15.364 -6.962 28.079 1.00 95.62 76 VAL A CA 1
ATOM 570 C C . VAL A 1 76 ? -15.538 -8.413 28.515 1.00 95.62 76 VAL A C 1
ATOM 572 O O . VAL A 1 76 ? -14.854 -8.861 29.438 1.00 95.62 76 VAL A O 1
ATOM 575 N N . PRO A 1 77 ? -16.440 -9.176 27.868 1.00 95.50 77 PRO A N 1
ATOM 576 C CA . PRO A 1 77 ? -16.620 -10.584 28.182 1.00 95.50 77 PRO A CA 1
ATOM 577 C C . PRO A 1 77 ? -15.328 -11.372 27.966 1.00 95.50 77 PRO A C 1
ATOM 579 O O . PRO A 1 77 ? -14.666 -11.238 26.931 1.00 95.50 77 PRO A O 1
ATOM 582 N N . TRP A 1 78 ? -15.006 -12.239 28.921 1.00 95.19 78 TRP A N 1
ATOM 583 C CA . TRP A 1 78 ? -13.865 -13.136 28.820 1.00 95.19 78 TRP A CA 1
ATOM 584 C C . TRP A 1 78 ? -14.146 -14.491 29.474 1.00 95.19 78 TRP A C 1
ATOM 586 O O . TRP A 1 78 ? -15.050 -14.633 30.294 1.00 95.19 78 TRP A O 1
ATOM 596 N N . SER A 1 79 ? -13.379 -15.504 29.076 1.00 94.62 79 SER A N 1
ATOM 597 C CA . SER A 1 79 ? -13.446 -16.863 29.633 1.00 94.62 79 SER A CA 1
ATOM 598 C C . SER A 1 79 ? -12.068 -17.531 29.610 1.00 94.62 79 SER A C 1
ATOM 600 O O . SER A 1 79 ? -11.199 -17.147 28.823 1.00 94.62 79 SER A O 1
ATOM 602 N N . ARG A 1 80 ? -11.843 -18.527 30.476 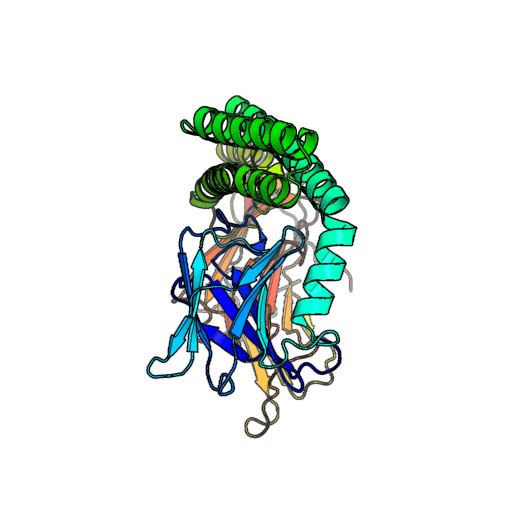1.00 93.31 80 ARG A N 1
ATOM 603 C CA . ARG A 1 80 ? -10.644 -19.380 30.411 1.00 93.31 80 ARG A CA 1
ATOM 604 C C . ARG A 1 80 ? -10.862 -20.478 29.375 1.00 93.31 80 ARG A C 1
ATOM 606 O O . ARG A 1 80 ? -11.904 -21.124 29.373 1.00 93.31 80 ARG A O 1
ATOM 613 N N . VAL A 1 81 ? -9.874 -20.677 28.512 1.00 94.31 81 VAL A N 1
ATOM 614 C CA . VAL A 1 81 ? -9.866 -21.707 27.466 1.00 94.31 81 VAL A CA 1
ATOM 615 C C . VAL A 1 81 ? -8.501 -22.391 27.432 1.00 94.31 81 VAL A C 1
ATOM 617 O O . VAL A 1 81 ? -7.530 -21.886 28.005 1.00 94.31 81 VAL A O 1
ATOM 620 N N . ALA A 1 82 ? -8.398 -23.524 26.736 1.00 89.75 82 ALA A N 1
ATOM 621 C CA . ALA A 1 82 ? -7.094 -24.090 26.409 1.00 89.75 82 ALA A CA 1
ATOM 622 C C . ALA A 1 82 ? -6.247 -23.032 25.673 1.00 89.75 82 ALA A C 1
ATOM 624 O O . ALA A 1 82 ? -6.722 -22.390 24.739 1.00 89.75 82 ALA A O 1
ATOM 625 N N . GLY A 1 83 ? -5.015 -22.811 26.136 1.00 86.19 83 GLY A N 1
ATOM 626 C CA . GLY A 1 83 ? -4.107 -21.805 25.576 1.00 86.19 83 GLY A CA 1
ATOM 627 C C . GLY A 1 83 ? -4.148 -20.421 26.239 1.00 86.19 83 GLY A C 1
ATOM 628 O O . GLY A 1 83 ? -3.222 -19.643 26.025 1.00 86.19 83 GLY A O 1
ATOM 629 N N . GLY A 1 84 ? -5.131 -20.107 27.096 1.00 92.38 84 GLY A N 1
ATOM 630 C CA . GLY A 1 84 ? -5.100 -18.865 27.879 1.00 92.38 84 GLY A CA 1
ATOM 631 C C . GLY A 1 84 ? -6.461 -18.259 28.213 1.00 92.38 84 GLY A C 1
ATOM 632 O O . GLY A 1 84 ? -7.411 -18.948 28.588 1.00 92.38 84 GLY A O 1
ATOM 633 N N . MET A 1 85 ? -6.539 -16.931 28.142 1.00 95.25 85 MET A N 1
ATOM 634 C CA . MET A 1 85 ? -7.770 -16.179 28.377 1.00 95.25 85 MET A CA 1
ATOM 635 C C . MET A 1 85 ? -8.353 -15.704 27.052 1.00 95.25 85 MET A C 1
ATOM 637 O O . MET A 1 85 ? -7.720 -14.939 26.331 1.00 95.25 85 MET A O 1
ATOM 641 N N . LYS A 1 86 ? -9.576 -16.130 26.745 1.00 96.56 86 LYS A N 1
ATOM 642 C CA . LYS A 1 86 ? -10.310 -15.679 25.567 1.00 96.56 86 LYS A CA 1
ATOM 643 C C . LYS A 1 86 ? -11.060 -14.394 25.893 1.00 96.56 86 LYS A C 1
ATOM 645 O O . LYS A 1 86 ? -11.964 -14.427 26.725 1.00 96.56 86 LYS A O 1
ATOM 650 N N . VAL A 1 87 ? -10.716 -13.301 25.222 1.00 96.81 87 VAL A N 1
ATOM 651 C CA . VAL A 1 87 ? -11.420 -12.011 25.282 1.00 96.81 87 VAL A CA 1
ATOM 652 C C . VAL A 1 87 ? -12.271 -11.841 24.030 1.00 96.81 87 VAL A C 1
ATOM 654 O O . VAL A 1 87 ? -11.828 -12.173 22.930 1.00 96.81 87 VAL A O 1
ATOM 657 N N . ARG A 1 88 ? -13.487 -11.314 24.201 1.00 96.38 88 ARG A N 1
ATOM 658 C CA . ARG A 1 88 ? -14.420 -11.030 23.108 1.00 96.38 88 ARG A CA 1
ATOM 659 C C . ARG A 1 88 ? -14.678 -9.534 22.982 1.00 96.38 88 ARG A C 1
ATOM 661 O O . ARG A 1 88 ? -15.381 -8.956 23.811 1.00 96.38 88 ARG A O 1
ATOM 668 N N . LEU A 1 89 ? -14.192 -8.938 21.899 1.00 94.44 89 LEU A N 1
ATOM 669 C CA . LEU A 1 89 ? -14.549 -7.579 21.503 1.00 94.44 89 LEU A CA 1
ATOM 670 C C . LEU A 1 89 ? -15.801 -7.604 20.631 1.00 94.44 89 LEU A C 1
ATOM 672 O O . LEU A 1 89 ? -15.891 -8.378 19.678 1.00 94.44 89 LEU A O 1
ATOM 676 N N . ARG A 1 90 ? -16.775 -6.758 20.970 1.00 91.44 90 ARG A N 1
ATOM 677 C CA . ARG A 1 90 ? -17.969 -6.514 20.153 1.00 91.44 90 ARG A CA 1
ATOM 678 C C . ARG A 1 90 ? -17.789 -5.194 19.421 1.00 91.44 90 ARG A C 1
ATOM 680 O O . ARG A 1 90 ? -17.281 -4.249 20.012 1.00 91.44 90 ARG A O 1
ATOM 687 N N . ASP A 1 91 ? -18.247 -5.125 18.176 1.00 86.62 91 ASP A N 1
ATOM 688 C CA . ASP A 1 91 ? -18.117 -3.930 17.337 1.00 86.62 91 ASP A CA 1
ATOM 689 C C . ASP A 1 91 ? -16.663 -3.445 17.168 1.00 86.62 91 ASP A C 1
ATOM 691 O O . ASP A 1 91 ? -16.424 -2.242 17.100 1.00 86.62 91 ASP A O 1
ATOM 695 N N . PHE A 1 92 ? -15.707 -4.375 17.063 1.00 89.88 92 PHE A N 1
ATOM 696 C CA . PHE A 1 92 ? -14.275 -4.094 16.919 1.00 89.88 92 PHE A CA 1
ATOM 697 C C . PHE A 1 92 ? -13.976 -3.038 15.840 1.00 89.88 92 PHE A C 1
ATOM 699 O O . PHE A 1 92 ? -14.519 -3.112 14.734 1.00 89.88 92 PHE A O 1
ATOM 706 N N . HIS A 1 93 ? -13.068 -2.110 16.160 1.00 86.00 93 HIS A N 1
ATOM 707 C CA . HIS A 1 93 ? -12.484 -1.101 15.273 1.00 86.00 93 HIS A CA 1
ATOM 708 C C . HIS A 1 93 ? -10.992 -0.885 15.608 1.00 86.00 93 HIS A C 1
ATOM 710 O O . HIS A 1 93 ? -10.528 -1.261 16.682 1.00 86.00 93 HIS A O 1
ATOM 716 N N . LEU A 1 94 ? -10.226 -0.265 14.701 1.00 80.00 94 LEU A N 1
ATOM 717 C CA . LEU A 1 94 ? -8.756 -0.151 14.818 1.00 80.00 94 LEU A CA 1
ATOM 718 C C . LEU A 1 94 ? -8.239 0.701 15.987 1.00 80.00 94 LEU A C 1
ATOM 720 O O . LEU A 1 94 ? -7.043 0.696 16.254 1.00 80.00 94 LEU A O 1
ATOM 724 N N . THR A 1 95 ? -9.104 1.456 16.659 1.00 84.12 95 THR A N 1
ATOM 725 C CA . THR A 1 95 ? -8.722 2.289 17.812 1.00 84.12 95 THR A CA 1
ATOM 726 C C . THR A 1 95 ? -9.010 1.613 19.159 1.00 84.12 95 THR A C 1
ATOM 728 O O . THR A 1 95 ? -8.740 2.205 20.203 1.00 84.12 95 THR A O 1
ATOM 731 N N . SER A 1 96 ? -9.524 0.375 19.158 1.00 88.56 96 SER A N 1
ATOM 732 C CA . SER A 1 96 ? -9.739 -0.421 20.371 1.00 88.56 96 SER A CA 1
ATOM 733 C C . SER A 1 96 ? -8.433 -1.054 20.855 1.00 88.56 96 SER A C 1
ATOM 735 O O . SER A 1 96 ? -7.833 -1.863 20.150 1.00 88.56 96 SER A O 1
ATOM 737 N N . ALA A 1 97 ? -8.037 -0.769 22.093 1.00 94.62 97 ALA A N 1
ATOM 738 C CA . ALA A 1 97 ? -7.030 -1.537 22.823 1.00 94.62 97 ALA A CA 1
ATOM 739 C C . ALA A 1 97 ? -7.702 -2.428 23.877 1.00 94.62 97 ALA A C 1
ATOM 741 O O . ALA A 1 97 ? -8.794 -2.120 24.355 1.00 94.62 97 ALA A O 1
ATOM 742 N N . VAL A 1 98 ? -7.043 -3.513 24.286 1.00 96.12 98 VAL A N 1
ATOM 743 C CA . VAL A 1 98 ? -7.476 -4.323 25.434 1.00 96.12 98 VAL A CA 1
ATOM 744 C C . VAL A 1 98 ? -6.429 -4.256 26.529 1.00 96.12 98 VAL A C 1
ATOM 746 O O . VAL A 1 98 ? -5.254 -4.520 26.292 1.00 96.12 98 VAL A O 1
ATOM 749 N N . VAL A 1 99 ? -6.861 -3.933 27.743 1.00 95.75 99 VAL A N 1
ATOM 750 C CA . VAL A 1 99 ? -6.022 -3.974 28.939 1.00 95.75 99 VAL A CA 1
ATOM 751 C C . VAL A 1 99 ? -6.514 -5.090 29.848 1.00 95.75 99 VAL A C 1
ATOM 753 O O . VAL A 1 99 ? -7.684 -5.134 30.227 1.00 95.75 99 VAL A O 1
ATOM 756 N N . ILE A 1 100 ? -5.605 -5.992 30.208 1.00 95.38 100 ILE A N 1
ATOM 757 C CA . ILE A 1 100 ? -5.833 -7.002 31.240 1.00 95.38 100 ILE A CA 1
ATOM 758 C C . ILE A 1 100 ? -5.120 -6.542 32.497 1.00 95.38 100 ILE A C 1
ATOM 760 O O . ILE A 1 100 ? -3.897 -6.393 32.488 1.00 95.38 100 ILE A O 1
ATOM 764 N N . SER A 1 101 ? -5.868 -6.352 33.579 1.00 92.62 101 SER A N 1
ATOM 765 C CA . SER A 1 101 ? -5.293 -5.926 34.852 1.00 92.62 101 SER A CA 1
ATOM 766 C C . SER A 1 101 ? -5.951 -6.631 36.041 1.00 92.62 101 SER A C 1
ATOM 768 O O . SER A 1 101 ? -7.166 -6.858 36.020 1.00 92.62 101 SER A O 1
ATOM 770 N N . PRO A 1 102 ? -5.170 -6.998 37.074 1.00 89.62 102 PRO A N 1
ATOM 771 C CA . PRO A 1 102 ? -5.696 -7.364 38.384 1.00 89.62 102 PRO A CA 1
ATOM 772 C C . PRO A 1 102 ? -5.899 -6.129 39.281 1.00 89.62 102 PRO A C 1
ATOM 774 O O . PRO A 1 102 ? -6.554 -6.228 40.314 1.00 89.62 102 PRO A O 1
ATOM 777 N N . ASP A 1 103 ? -5.327 -4.975 38.915 1.00 86.56 103 ASP A N 1
ATOM 778 C CA . ASP A 1 103 ? -5.316 -3.770 39.740 1.00 86.56 103 ASP A CA 1
ATOM 779 C C . ASP A 1 103 ? -6.487 -2.847 39.388 1.00 86.56 103 ASP A C 1
ATOM 781 O O . ASP A 1 103 ? -6.440 -2.040 38.455 1.00 86.56 103 ASP A O 1
ATOM 785 N N . MET A 1 104 ? -7.549 -3.000 40.175 1.00 84.25 104 MET A N 1
ATOM 786 C CA . MET A 1 104 ? -8.751 -2.167 40.134 1.00 84.25 104 MET A CA 1
ATOM 787 C C . MET A 1 104 ? -8.740 -1.083 41.223 1.00 84.25 104 MET A C 1
ATOM 789 O O . MET A 1 104 ? -9.784 -0.506 41.525 1.00 84.25 104 MET A O 1
ATOM 793 N N . GLY A 1 105 ? -7.583 -0.828 41.846 1.00 86.25 105 GLY A N 1
ATOM 794 C CA . GLY A 1 105 ? -7.425 0.216 42.852 1.00 86.25 105 GLY A CA 1
ATOM 795 C C . GLY A 1 105 ? -7.581 1.620 42.266 1.00 86.25 105 GLY A C 1
ATOM 796 O O . GLY A 1 105 ? -7.525 1.825 41.054 1.00 86.25 105 GLY A O 1
ATOM 797 N N . THR A 1 106 ? -7.732 2.621 43.135 1.00 84.56 106 THR A N 1
ATOM 798 C CA . THR A 1 106 ? -7.906 4.034 42.741 1.00 84.56 106 THR A CA 1
ATOM 799 C C . THR A 1 106 ? -6.730 4.595 41.939 1.00 84.56 106 THR A C 1
ATOM 801 O O . THR A 1 106 ? -6.910 5.491 41.122 1.00 84.56 106 THR A O 1
ATOM 804 N N . THR A 1 107 ? -5.530 4.050 42.133 1.00 84.69 107 THR A N 1
ATOM 805 C CA . THR A 1 107 ? -4.316 4.385 41.372 1.00 84.69 107 THR A CA 1
ATOM 806 C C . THR A 1 107 ? -4.017 3.390 40.248 1.00 84.69 107 THR A C 1
ATOM 808 O O . THR A 1 107 ? -3.038 3.562 39.515 1.00 84.69 107 THR A O 1
ATOM 811 N N . GLY A 1 108 ? -4.860 2.367 40.094 1.00 88.88 108 GLY A N 1
ATOM 812 C CA . GLY A 1 108 ? -4.711 1.318 39.102 1.00 88.88 108 GLY A CA 1
ATOM 813 C C . GLY A 1 108 ? -4.876 1.841 37.672 1.00 88.88 108 GLY A C 1
ATOM 814 O O . GLY A 1 108 ? -5.507 2.880 37.428 1.00 88.88 108 GLY A O 1
ATOM 815 N N . PRO A 1 109 ? -4.325 1.123 36.679 1.00 90.88 109 PRO A N 1
ATOM 816 C CA . PRO A 1 109 ? -4.308 1.580 35.294 1.00 90.88 109 PRO A CA 1
ATOM 817 C C . PRO A 1 109 ? -5.716 1.788 34.726 1.00 90.88 109 PRO A C 1
ATOM 819 O O . PRO A 1 109 ? -5.923 2.743 33.981 1.00 90.88 109 PRO A O 1
ATOM 822 N N . ILE A 1 110 ? -6.690 0.947 35.092 1.00 93.81 110 ILE A N 1
ATOM 823 C CA . ILE A 1 110 ? -8.061 1.047 34.574 1.00 93.81 110 ILE A CA 1
ATOM 824 C C . ILE A 1 110 ? -8.774 2.295 35.099 1.00 93.81 110 ILE A C 1
ATOM 826 O O . ILE A 1 110 ? -9.338 3.042 34.301 1.00 93.81 110 ILE A O 1
ATOM 830 N N . VAL A 1 111 ? -8.706 2.566 36.408 1.00 93.00 111 VAL A N 1
ATOM 831 C CA . VAL A 1 111 ? -9.341 3.752 37.012 1.00 93.00 111 VAL A CA 1
ATOM 832 C C . VAL A 1 111 ? -8.746 5.030 36.428 1.00 93.00 111 VAL A C 1
ATOM 834 O O . VAL A 1 111 ? -9.481 5.919 35.994 1.00 93.00 111 VAL A O 1
ATOM 837 N N . ARG A 1 112 ? -7.415 5.085 36.297 1.00 92.75 112 ARG A N 1
ATOM 838 C CA . ARG A 1 112 ? -6.729 6.209 35.648 1.00 92.75 112 ARG A CA 1
ATOM 839 C C . ARG A 1 112 ? -7.180 6.405 34.197 1.00 92.75 112 ARG A C 1
ATOM 841 O O . ARG A 1 112 ? -7.401 7.539 33.776 1.00 92.75 112 ARG A O 1
ATOM 848 N N . LEU A 1 113 ? -7.309 5.329 33.420 1.00 94.12 113 LEU A N 1
ATOM 849 C CA . LEU A 1 113 ? -7.777 5.406 32.032 1.00 94.12 113 LEU A CA 1
ATOM 850 C C . LEU A 1 113 ? -9.231 5.885 31.949 1.00 94.12 113 LEU A C 1
ATOM 852 O O . LEU A 1 113 ? -9.538 6.711 31.096 1.00 94.12 113 LEU A O 1
ATOM 856 N N . GLN A 1 114 ? -10.104 5.439 32.853 1.00 94.81 114 GLN A N 1
ATOM 857 C CA . GLN A 1 114 ? -11.483 5.925 32.943 1.00 94.81 114 GLN A CA 1
ATOM 858 C C . GLN A 1 114 ? -11.548 7.421 33.277 1.00 94.81 114 GLN A C 1
ATOM 860 O O . GLN A 1 114 ? -12.337 8.152 32.685 1.00 94.81 114 GLN A O 1
ATOM 865 N N . GLU A 1 115 ? -10.719 7.906 34.204 1.00 93.88 115 GLU A N 1
ATOM 866 C CA . GLU A 1 115 ? -10.647 9.338 34.518 1.00 93.88 115 GLU A CA 1
ATOM 867 C C . GLU A 1 115 ? -10.173 10.170 33.326 1.00 93.88 115 GLU A C 1
ATOM 869 O O . GLU A 1 115 ? -10.767 11.206 33.023 1.00 93.88 115 GLU A O 1
ATOM 874 N N . LEU A 1 116 ? -9.123 9.716 32.638 1.00 93.38 116 LEU A N 1
ATOM 875 C CA . LEU A 1 116 ? -8.616 10.377 31.436 1.00 93.38 116 LEU A CA 1
ATOM 876 C C . LEU A 1 116 ? -9.658 10.379 30.316 1.00 93.38 116 LEU A C 1
ATOM 878 O O . LEU A 1 116 ? -9.838 11.402 29.659 1.00 93.38 116 LEU A O 1
ATOM 882 N N . GLN A 1 117 ? -10.362 9.264 30.122 1.00 94.25 117 GLN A N 1
ATOM 883 C CA . GLN A 1 117 ? -11.431 9.165 29.138 1.00 94.25 117 GLN A CA 1
ATOM 884 C C . GLN A 1 117 ? -12.557 10.153 29.463 1.00 94.25 117 GLN A C 1
ATOM 886 O O . GLN A 1 117 ? -12.884 10.964 28.604 1.00 94.25 117 GLN A O 1
ATOM 891 N N . ARG A 1 118 ? -13.054 10.208 30.707 1.00 94.00 118 ARG A N 1
ATOM 892 C CA . ARG A 1 118 ? -14.094 11.176 31.116 1.00 94.00 118 ARG A CA 1
ATOM 893 C C . ARG A 1 118 ? -13.688 12.631 30.880 1.00 94.00 118 ARG A C 1
ATOM 895 O O . ARG A 1 118 ? -14.503 13.423 30.416 1.00 94.00 118 ARG A O 1
ATOM 902 N N . ARG A 1 119 ? -12.431 12.990 31.172 1.00 94.62 119 ARG A N 1
ATOM 903 C CA . ARG A 1 119 ? -11.907 14.352 30.937 1.00 94.62 119 ARG A CA 1
ATOM 904 C C . ARG A 1 119 ? -11.875 14.718 29.453 1.00 94.62 119 ARG A C 1
ATOM 906 O O . ARG A 1 119 ? -12.075 15.880 29.114 1.00 94.62 119 ARG A O 1
ATOM 913 N N . ASN A 1 120 ? -11.634 13.736 28.587 1.00 94.62 120 ASN A N 1
ATOM 914 C CA . ASN A 1 120 ? -11.435 13.948 27.156 1.00 94.62 120 ASN A CA 1
ATOM 915 C C . ASN A 1 120 ? -12.653 13.579 26.296 1.00 94.62 120 ASN A C 1
ATOM 917 O O . ASN A 1 120 ? -12.643 13.884 25.107 1.00 94.62 120 ASN A O 1
ATOM 921 N N . ALA A 1 121 ? -13.695 12.960 26.860 1.00 94.38 121 ALA A N 1
ATOM 922 C CA . ALA A 1 121 ? -14.813 12.369 26.119 1.00 94.38 121 ALA A CA 1
ATOM 923 C C . ALA A 1 121 ? -15.479 13.365 25.160 1.00 94.38 121 ALA A C 1
ATOM 925 O O . ALA A 1 121 ? -15.691 13.063 23.986 1.00 94.38 121 ALA A O 1
ATOM 926 N N . ARG A 1 122 ? -15.736 14.593 25.631 1.00 95.69 122 ARG A N 1
ATOM 927 C CA . ARG A 1 122 ? -16.328 15.663 24.814 1.00 95.69 122 ARG A CA 1
ATOM 928 C C . ARG A 1 122 ? -15.466 16.002 23.595 1.00 95.69 122 ARG A C 1
ATOM 930 O O . ARG A 1 122 ? -15.990 16.094 22.486 1.00 95.69 122 ARG A O 1
ATOM 937 N N . THR A 1 123 ? -14.162 16.175 23.800 1.00 96.38 123 THR A N 1
ATOM 938 C CA . THR A 1 123 ? -13.197 16.498 22.739 1.00 96.38 123 THR A CA 1
ATOM 939 C C . THR A 1 123 ? -13.014 15.322 21.782 1.00 96.38 123 THR A C 1
ATOM 941 O O . THR A 1 123 ? -13.014 15.511 20.571 1.00 96.38 123 THR A O 1
ATOM 944 N N . ALA A 1 124 ? -12.937 14.097 22.305 1.00 95.06 124 ALA A N 1
ATOM 945 C CA . ALA A 1 124 ? -12.834 12.884 21.500 1.00 95.06 124 ALA A CA 1
ATOM 946 C C . ALA A 1 124 ? -14.062 12.689 20.599 1.00 95.06 124 ALA A C 1
ATOM 948 O O . ALA A 1 124 ? -13.917 12.399 19.414 1.00 95.06 124 ALA A O 1
ATOM 949 N N . ALA A 1 125 ? -15.272 12.895 21.127 1.00 96.50 125 ALA A N 1
ATOM 950 C CA . ALA A 1 125 ? -16.498 12.850 20.336 1.00 96.50 125 ALA A CA 1
ATOM 951 C C . ALA A 1 125 ? -16.528 13.952 19.264 1.00 96.50 125 ALA A C 1
ATOM 953 O O . ALA A 1 125 ? -16.978 13.713 18.145 1.00 96.50 125 ALA A O 1
ATOM 954 N N . GLN A 1 126 ? -16.024 15.147 19.591 1.00 96.56 126 GLN A N 1
ATOM 955 C CA . GLN A 1 126 ? -15.918 16.250 18.642 1.00 96.56 126 GLN A CA 1
ATOM 956 C C . GLN A 1 126 ? -15.009 15.924 17.463 1.00 96.56 126 GLN A C 1
ATOM 958 O O . GLN A 1 126 ? -15.461 15.960 16.320 1.00 96.56 126 GLN A O 1
ATOM 963 N N . TRP A 1 127 ? -13.755 15.580 17.740 1.00 96.50 127 TRP A N 1
ATOM 964 C CA . TRP A 1 127 ? -12.770 15.336 16.693 1.00 96.50 127 TRP A CA 1
ATOM 965 C C . TRP A 1 127 ? -13.106 14.105 15.858 1.00 96.50 127 TRP A C 1
ATOM 967 O O . TRP A 1 127 ? -12.924 14.136 14.644 1.00 96.50 127 TRP A O 1
ATOM 977 N N . SER A 1 128 ? -13.662 13.048 16.460 1.00 95.69 128 SER A N 1
ATOM 978 C CA . SER A 1 128 ? -14.131 11.891 15.691 1.00 95.69 128 SER A CA 1
ATOM 979 C C . SER A 1 128 ? -15.277 12.249 14.747 1.00 95.69 128 SER A C 1
ATOM 981 O O . SER A 1 128 ? -15.293 11.771 13.610 1.00 95.69 128 SER A O 1
ATOM 983 N N . GLN A 1 129 ? -16.217 13.105 15.168 1.00 97.50 129 GLN A N 1
ATOM 984 C CA . GLN A 1 129 ? -17.284 13.564 14.279 1.00 97.50 129 GLN A CA 1
ATOM 985 C C . GLN A 1 129 ? -16.728 14.428 13.141 1.00 97.50 129 GLN A C 1
ATOM 987 O O . GLN A 1 129 ? -17.054 14.177 11.984 1.00 97.50 129 GLN A O 1
ATOM 992 N N . GLU A 1 130 ? -15.874 15.407 13.448 1.00 98.12 130 GLU A N 1
ATOM 993 C CA . GLU A 1 130 ? -15.253 16.292 12.451 1.00 98.12 130 GLU A CA 1
ATOM 994 C C . GLU A 1 130 ? -14.439 15.490 11.423 1.00 98.12 130 GLU A C 1
ATOM 996 O O . GLU A 1 130 ? -14.637 15.647 10.218 1.00 98.12 130 GLU A O 1
ATOM 1001 N N . LEU A 1 131 ? -13.611 14.543 11.879 1.00 96.44 131 LEU A N 1
ATOM 1002 C CA . LEU A 1 131 ? -12.867 13.631 11.007 1.00 96.44 131 LEU A CA 1
ATOM 1003 C C . LEU A 1 131 ? -13.797 12.819 10.096 1.00 96.44 131 LEU A C 1
ATOM 1005 O O . LEU A 1 131 ? -13.499 12.616 8.915 1.00 96.44 131 LEU A O 1
ATOM 1009 N N . SER A 1 132 ? -14.921 12.347 10.631 1.00 97.25 132 SER A N 1
ATOM 1010 C CA . SER A 1 132 ? -15.880 11.531 9.886 1.00 97.25 132 SER A CA 1
ATOM 1011 C C . SER A 1 132 ? -16.663 12.346 8.854 1.00 97.25 132 SER A C 1
ATOM 1013 O O . SER A 1 132 ? -16.868 11.864 7.739 1.00 97.25 132 SER A O 1
ATOM 1015 N N . ILE A 1 133 ? -17.021 13.594 9.172 1.00 98.50 133 ILE A N 1
ATOM 1016 C CA . ILE A 1 133 ? -17.622 14.552 8.230 1.00 98.50 133 ILE A CA 1
ATOM 1017 C C . ILE A 1 133 ? -16.649 14.854 7.086 1.00 98.50 133 ILE A C 1
ATOM 1019 O O . ILE A 1 133 ? -17.016 14.738 5.915 1.00 98.50 133 ILE A O 1
ATOM 1023 N N . GLU A 1 134 ? -15.394 15.170 7.405 1.00 98.38 134 GLU A N 1
ATOM 1024 C CA . GLU A 1 134 ? -14.366 15.443 6.395 1.00 98.38 134 GLU A CA 1
ATOM 1025 C C . GLU A 1 134 ? -14.089 14.223 5.513 1.00 98.38 134 GLU A C 1
ATOM 1027 O O . GLU A 1 134 ? -13.932 14.336 4.293 1.00 98.38 134 GLU A O 1
ATOM 1032 N N . THR A 1 135 ? -14.074 13.028 6.107 1.00 97.31 135 THR A N 1
ATOM 1033 C CA . THR A 1 135 ? -13.911 11.779 5.356 1.00 97.31 135 THR A CA 1
ATOM 1034 C C . THR A 1 135 ? -15.086 11.554 4.410 1.00 97.31 135 THR A C 1
ATOM 1036 O O . THR A 1 135 ? -14.862 11.285 3.230 1.00 97.31 135 THR A O 1
ATOM 1039 N N . LEU A 1 136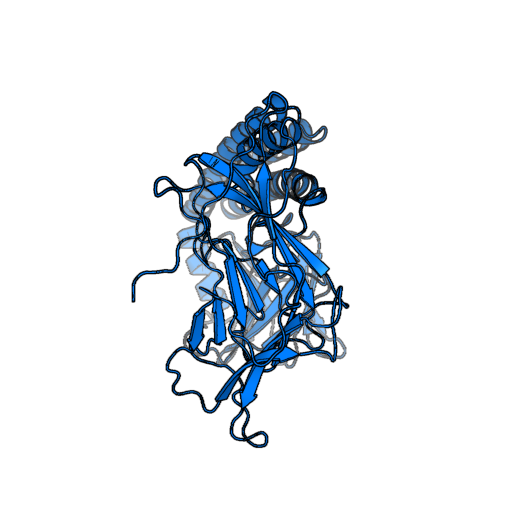 ? -16.327 11.727 4.878 1.00 98.44 136 LEU A N 1
ATOM 1040 C CA . LEU A 1 136 ? -17.523 11.635 4.041 1.00 98.44 136 LEU A CA 1
ATOM 1041 C C . LEU A 1 136 ? -17.456 12.614 2.862 1.00 98.44 136 LEU A C 1
ATOM 1043 O O . LEU A 1 136 ? -17.683 12.215 1.720 1.00 98.44 136 LEU A O 1
ATOM 1047 N N . ALA A 1 137 ? -17.097 13.874 3.112 1.00 98.31 137 ALA A N 1
ATOM 1048 C CA . ALA A 1 137 ? -17.000 14.896 2.072 1.00 98.31 137 ALA A CA 1
ATOM 1049 C C . ALA A 1 137 ? -15.931 14.567 1.013 1.00 98.31 137 ALA A C 1
ATOM 1051 O O . ALA A 1 137 ? -16.132 14.819 -0.179 1.00 98.31 137 ALA A O 1
ATOM 1052 N N . LYS A 1 138 ? -14.788 13.998 1.418 1.00 98.00 138 LYS A N 1
ATOM 1053 C CA . LYS A 1 138 ? -13.745 13.536 0.484 1.00 98.00 138 LYS A CA 1
ATOM 1054 C C . LYS A 1 138 ? -14.205 12.321 -0.318 1.00 98.00 138 LYS A C 1
ATOM 1056 O O . LYS A 1 138 ? -14.064 12.326 -1.536 1.00 98.00 138 LYS A O 1
ATOM 1061 N N . VAL A 1 139 ? -14.795 11.322 0.343 1.00 98.25 139 VAL A N 1
ATOM 1062 C CA . VAL A 1 139 ? -15.290 10.107 -0.322 1.00 98.25 139 VAL A CA 1
ATOM 1063 C C . VAL A 1 139 ? -16.377 10.444 -1.336 1.00 98.25 139 VAL A C 1
ATOM 1065 O O . VAL A 1 139 ? -16.287 9.991 -2.469 1.00 98.25 139 VAL A O 1
ATOM 1068 N N . ARG A 1 140 ? -17.343 11.301 -0.986 1.00 97.94 140 ARG A N 1
ATOM 1069 C CA . ARG A 1 140 ? -18.398 11.742 -1.915 1.00 97.94 140 ARG A CA 1
ATOM 1070 C C . ARG A 1 140 ? -17.841 12.407 -3.168 1.00 97.94 140 ARG A C 1
ATOM 1072 O O . ARG A 1 140 ? -18.308 12.099 -4.256 1.00 97.94 140 ARG A O 1
ATOM 1079 N N . ARG A 1 141 ? -16.841 13.285 -3.022 1.00 98.12 141 ARG A N 1
ATOM 1080 C CA . ARG A 1 141 ? -16.182 13.923 -4.172 1.00 98.12 141 ARG A CA 1
ATOM 1081 C C . ARG A 1 141 ? -15.521 12.891 -5.078 1.00 98.12 141 ARG A C 1
ATOM 1083 O O . ARG A 1 141 ? -15.821 12.855 -6.260 1.00 98.12 141 ARG A O 1
ATOM 1090 N N . THR A 1 142 ? -14.701 12.002 -4.519 1.00 98.12 142 THR A N 1
ATOM 1091 C CA . THR A 1 142 ? -14.031 10.968 -5.318 1.00 98.12 142 THR A CA 1
ATOM 1092 C C . THR A 1 142 ? -15.020 10.000 -5.972 1.00 98.12 142 THR A C 1
ATOM 1094 O O . THR A 1 142 ? -14.802 9.604 -7.108 1.00 98.12 142 THR A O 1
ATOM 1097 N N . VAL A 1 143 ? -16.115 9.635 -5.297 1.00 98.12 143 VAL A N 1
ATOM 1098 C CA . VAL A 1 143 ? -17.180 8.801 -5.883 1.00 98.12 143 VAL A CA 1
ATOM 1099 C C . VAL A 1 143 ? -17.855 9.513 -7.054 1.00 98.12 143 VAL A C 1
ATOM 1101 O O . VAL A 1 143 ? -18.059 8.884 -8.085 1.00 98.12 143 VAL A O 1
ATOM 1104 N N . ALA A 1 144 ? -18.146 10.811 -6.933 1.00 97.56 144 ALA A N 1
ATOM 1105 C CA . ALA A 1 144 ? -18.702 11.596 -8.034 1.00 97.56 144 ALA A CA 1
ATOM 1106 C C . ALA A 1 144 ? -17.731 11.679 -9.227 1.00 97.56 144 ALA A C 1
ATOM 1108 O O . ALA A 1 144 ? -18.144 11.477 -10.366 1.00 97.56 144 ALA A O 1
ATOM 1109 N N . ASP A 1 145 ? -16.434 11.892 -8.972 1.00 97.69 145 ASP A N 1
ATOM 1110 C CA . ASP A 1 145 ? -15.406 11.892 -10.022 1.00 97.69 145 ASP A CA 1
ATOM 1111 C C . ASP A 1 145 ? -15.306 10.517 -10.716 1.00 97.69 145 ASP A C 1
ATOM 1113 O O . ASP A 1 145 ? -15.140 10.436 -11.934 1.00 97.69 145 ASP A O 1
ATOM 1117 N N . LEU A 1 146 ? -15.419 9.428 -9.945 1.00 97.44 146 LEU A N 1
ATOM 1118 C CA . LEU A 1 146 ? -15.424 8.053 -10.454 1.00 97.44 146 LEU A CA 1
ATOM 1119 C C . LEU A 1 146 ? -16.674 7.749 -11.282 1.00 97.44 146 LEU A C 1
ATOM 1121 O O . LEU A 1 146 ? -16.584 7.092 -12.315 1.00 97.44 146 LEU A O 1
ATOM 1125 N N . GLU A 1 147 ? -17.838 8.227 -10.853 1.00 96.44 147 GLU A N 1
ATOM 1126 C CA . GLU A 1 147 ? -19.082 8.107 -11.610 1.00 96.44 147 GLU A CA 1
ATOM 1127 C C . GLU A 1 147 ? -18.993 8.870 -12.937 1.00 96.44 147 GLU A C 1
ATOM 1129 O O . GLU A 1 147 ? -19.345 8.324 -13.983 1.00 96.44 147 GLU A O 1
ATOM 1134 N N . GLN A 1 148 ? -18.425 10.080 -12.922 1.00 95.31 148 GLN A N 1
ATOM 1135 C CA . GLN A 1 148 ? -18.234 10.894 -14.121 1.00 95.31 148 GLN A CA 1
ATOM 1136 C C . GLN A 1 148 ? -17.326 10.220 -15.162 1.00 95.31 148 GLN A C 1
ATOM 1138 O O . GLN A 1 148 ? -17.555 10.390 -16.359 1.00 95.31 148 GLN A O 1
ATOM 1143 N N . CYS A 1 149 ? -16.321 9.443 -14.739 1.00 94.00 149 CYS A N 1
ATOM 1144 C CA . CYS A 1 149 ? -15.491 8.654 -15.654 1.00 94.00 149 CYS A CA 1
ATOM 1145 C C . CYS A 1 149 ? -16.031 7.240 -15.939 1.00 94.00 149 CYS A C 1
ATOM 1147 O O . CYS A 1 149 ? -15.314 6.423 -16.503 1.00 94.00 149 CYS A O 1
ATOM 1149 N N . GLY A 1 150 ? -17.285 6.932 -15.587 1.00 94.88 150 GLY A N 1
ATOM 1150 C CA . GLY A 1 150 ? -17.926 5.651 -15.920 1.00 94.88 150 GLY A CA 1
ATOM 1151 C C . GLY A 1 150 ? -17.571 4.487 -14.986 1.00 94.88 150 GLY A C 1
ATOM 1152 O O . GLY A 1 150 ? -17.914 3.338 -15.263 1.00 94.88 150 GLY A O 1
ATOM 1153 N N . HIS A 1 151 ? -16.927 4.771 -13.854 1.00 95.19 151 HIS A N 1
ATOM 1154 C CA . HIS A 1 151 ? -16.484 3.798 -12.853 1.00 95.19 151 HIS A CA 1
ATOM 1155 C C . HIS A 1 151 ? -17.240 3.927 -11.519 1.00 95.19 151 HIS A C 1
ATOM 1157 O O . HIS A 1 151 ? -16.677 3.702 -10.442 1.00 95.19 151 HIS A O 1
ATOM 1163 N N . GLY A 1 152 ? -18.531 4.261 -11.597 1.00 93.44 152 GLY A N 1
ATOM 1164 C CA . GLY A 1 152 ? -19.445 4.294 -10.455 1.00 93.44 152 GLY A CA 1
ATOM 1165 C C . GLY A 1 152 ? -19.676 2.920 -9.807 1.00 93.44 152 GLY A C 1
ATOM 1166 O O . GLY A 1 152 ? -19.382 1.866 -10.386 1.00 93.44 152 GLY A O 1
ATOM 1167 N N . GLU A 1 153 ? -20.219 2.945 -8.589 1.00 94.50 153 GLU A N 1
ATOM 1168 C CA . GLU A 1 153 ? -20.576 1.759 -7.803 1.00 94.50 153 GLU A CA 1
ATOM 1169 C C . GLU A 1 153 ? -22.052 1.819 -7.396 1.00 94.50 153 GLU A C 1
ATOM 1171 O O . GLU A 1 153 ? -22.514 2.826 -6.858 1.00 94.50 153 GLU A O 1
ATOM 1176 N N . ALA A 1 154 ? -22.797 0.740 -7.639 1.00 94.62 154 ALA A N 1
ATOM 1177 C CA . ALA A 1 154 ? -24.249 0.716 -7.464 1.00 94.62 154 ALA A CA 1
ATOM 1178 C C . ALA A 1 154 ? -24.656 0.858 -5.989 1.00 94.62 154 ALA A C 1
ATOM 1180 O O . ALA A 1 154 ? -25.673 1.474 -5.672 1.00 94.62 154 ALA A O 1
ATOM 1181 N N . GLU A 1 155 ? -23.843 0.325 -5.075 1.00 94.06 155 GLU A N 1
ATOM 1182 C CA . GLU A 1 155 ? -24.075 0.434 -3.631 1.00 94.06 155 GLU A CA 1
ATOM 1183 C C . GLU A 1 155 ? -23.669 1.798 -3.044 1.00 94.06 155 GLU A C 1
ATOM 1185 O O . GLU A 1 155 ? -23.962 2.070 -1.874 1.00 94.06 155 GLU A O 1
ATOM 1190 N N . ALA A 1 156 ? -23.023 2.676 -3.824 1.00 96.75 156 ALA A N 1
ATOM 1191 C CA . ALA A 1 156 ? -22.488 3.938 -3.317 1.00 96.75 156 ALA A CA 1
ATOM 1192 C C . ALA A 1 156 ? -23.547 4.827 -2.635 1.00 96.75 156 ALA A C 1
ATOM 1194 O O . ALA A 1 156 ? -23.290 5.247 -1.501 1.00 96.75 156 ALA A O 1
AT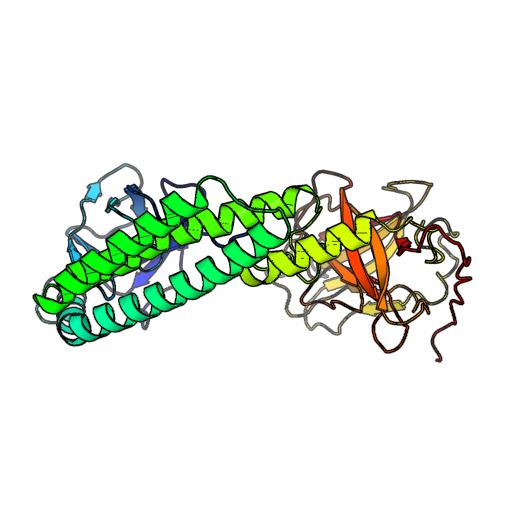OM 1195 N N . PRO A 1 157 ? -24.746 5.072 -3.214 1.00 97.25 157 PRO A N 1
ATOM 1196 C CA . PRO A 1 157 ? -25.766 5.898 -2.565 1.00 97.25 157 PRO A CA 1
ATOM 1197 C C . PRO A 1 157 ? -26.209 5.330 -1.211 1.00 97.25 157 PRO A C 1
ATOM 1199 O O . PRO A 1 157 ? -26.338 6.069 -0.237 1.00 97.25 157 PRO A O 1
ATOM 1202 N N . THR A 1 158 ? -26.370 4.007 -1.122 1.00 97.88 158 THR A N 1
ATOM 1203 C CA . THR A 1 158 ? -26.792 3.312 0.103 1.00 97.88 158 THR A CA 1
ATOM 1204 C C . THR A 1 158 ? -25.735 3.411 1.204 1.00 97.88 158 THR A C 1
ATOM 1206 O O . THR A 1 158 ? -26.056 3.688 2.362 1.00 97.88 158 THR A O 1
ATOM 1209 N N . LEU A 1 159 ? -24.460 3.206 0.862 1.00 97.69 159 LEU A N 1
ATOM 1210 C CA . LEU A 1 159 ? -23.356 3.290 1.821 1.00 97.69 159 LEU A CA 1
ATOM 1211 C C . LEU A 1 159 ? -23.119 4.730 2.298 1.00 97.69 159 LEU A C 1
ATOM 1213 O O . LEU A 1 159 ? -22.881 4.942 3.490 1.00 97.69 159 LEU A O 1
ATOM 1217 N N . ILE A 1 160 ? -23.245 5.715 1.402 1.00 98.38 160 ILE A N 1
ATOM 1218 C CA . ILE A 1 160 ? -23.169 7.145 1.737 1.00 98.38 160 ILE A CA 1
ATOM 1219 C C . ILE A 1 160 ? -24.317 7.538 2.673 1.00 98.38 160 ILE A C 1
ATOM 1221 O O . ILE A 1 160 ? -24.054 8.093 3.740 1.00 98.38 160 ILE A O 1
ATOM 1225 N N . ALA A 1 161 ? -25.561 7.173 2.347 1.00 98.25 161 ALA A N 1
ATOM 1226 C CA . ALA A 1 161 ? -26.725 7.472 3.183 1.00 98.25 161 ALA A CA 1
ATOM 1227 C C . ALA A 1 161 ? -26.608 6.851 4.586 1.00 98.25 161 ALA A C 1
ATOM 1229 O O . ALA A 1 161 ? -26.967 7.466 5.590 1.00 98.25 161 ALA A O 1
ATOM 1230 N N . ARG A 1 162 ? -26.039 5.641 4.691 1.00 98.06 162 ARG A N 1
ATOM 1231 C CA . ARG A 1 162 ? -25.764 5.006 5.988 1.00 98.06 162 ARG A CA 1
ATOM 1232 C C . ARG A 1 162 ? -24.726 5.776 6.810 1.00 98.06 162 ARG A C 1
ATOM 1234 O O . ARG A 1 162 ? -24.877 5.880 8.026 1.00 98.06 162 ARG A O 1
ATOM 1241 N N . ALA A 1 163 ? -23.673 6.292 6.176 1.00 98.19 163 ALA A N 1
ATOM 1242 C CA . ALA A 1 163 ? -22.679 7.124 6.853 1.00 98.19 163 ALA A CA 1
ATOM 1243 C C . ALA A 1 163 ? -23.297 8.439 7.357 1.00 98.19 163 ALA A C 1
ATOM 1245 O O . ALA A 1 163 ? -23.053 8.832 8.497 1.00 98.19 163 ALA A O 1
ATOM 1246 N N . GLU A 1 164 ? -24.135 9.078 6.536 1.00 98.50 164 GLU A N 1
ATOM 1247 C CA . GLU A 1 164 ? -24.881 10.291 6.893 1.00 98.50 164 GLU A CA 1
ATOM 1248 C C . GLU A 1 164 ? -25.804 10.053 8.092 1.00 98.50 164 GLU A C 1
ATOM 1250 O O . GLU A 1 164 ? -25.746 10.808 9.059 1.00 98.50 164 GLU A O 1
ATOM 1255 N N . ALA A 1 165 ? -26.575 8.961 8.090 1.00 98.50 165 ALA A N 1
ATOM 1256 C CA . ALA A 1 165 ? -27.458 8.610 9.203 1.00 98.50 165 ALA A CA 1
ATOM 1257 C C . ALA A 1 165 ? -26.693 8.431 10.531 1.00 98.50 165 ALA A C 1
ATOM 1259 O O . ALA A 1 165 ? -27.114 8.952 11.566 1.00 98.50 165 ALA A O 1
ATOM 1260 N N . ASN A 1 166 ? -25.537 7.758 10.505 1.00 98.00 166 ASN A N 1
ATOM 1261 C CA . ASN A 1 166 ? -24.685 7.615 11.691 1.00 98.00 166 ASN A CA 1
ATOM 1262 C C . ASN A 1 166 ? -24.146 8.976 12.173 1.00 98.00 166 ASN A C 1
ATOM 1264 O O . ASN A 1 166 ? -24.090 9.227 13.376 1.00 98.00 166 ASN A O 1
ATOM 1268 N N . LEU A 1 167 ? -23.789 9.888 11.260 1.00 98.38 167 LEU A N 1
ATOM 1269 C CA . LEU A 1 167 ? -23.337 11.242 11.610 1.00 98.38 167 LEU A CA 1
ATOM 1270 C C . LEU A 1 167 ? -24.456 12.113 12.191 1.00 98.38 167 LEU A C 1
ATOM 1272 O O . LEU A 1 167 ? -24.200 12.880 13.123 1.00 98.38 167 LEU A O 1
ATOM 1276 N N . THR A 1 168 ? -25.684 11.981 11.687 1.00 98.38 168 THR A N 1
ATOM 1277 C CA . THR A 1 168 ? -26.868 12.627 12.268 1.00 98.38 168 THR A CA 1
ATOM 1278 C C . THR A 1 168 ? -27.108 12.124 13.690 1.00 98.38 168 THR A C 1
ATOM 1280 O O . THR A 1 168 ? -27.247 12.934 14.606 1.00 98.38 168 THR A O 1
ATOM 1283 N N . ASN A 1 169 ? -27.063 10.806 13.909 1.00 98.12 169 ASN A N 1
ATOM 1284 C CA . ASN A 1 169 ? -27.197 10.219 15.246 1.00 98.12 169 ASN A CA 1
ATOM 1285 C C . ASN A 1 169 ? -26.066 10.666 16.183 1.00 98.12 169 ASN A C 1
ATOM 1287 O O . ASN A 1 169 ? -26.321 11.044 17.326 1.00 98.12 169 ASN A O 1
ATOM 1291 N N . CYS A 1 170 ? -24.825 10.699 15.691 1.00 98.19 170 CYS A N 1
ATOM 1292 C CA . CYS A 1 170 ? -23.677 11.231 16.421 1.00 98.19 170 CYS A CA 1
ATOM 1293 C C . CYS A 1 170 ? -23.924 12.678 16.884 1.00 98.19 170 CYS A C 1
ATOM 1295 O O . CYS A 1 170 ? -23.690 12.993 18.051 1.00 98.19 170 CYS A O 1
ATOM 1297 N N . ALA A 1 171 ? -24.446 13.546 16.009 1.00 97.88 171 ALA A N 1
ATOM 1298 C CA . ALA A 1 171 ? -24.744 14.938 16.350 1.00 97.88 171 ALA A CA 1
ATOM 1299 C C . ALA A 1 171 ? -25.775 15.050 17.487 1.00 97.88 171 ALA A C 1
ATOM 1301 O O . ALA A 1 171 ? -25.566 15.823 18.424 1.00 97.88 171 ALA A O 1
ATOM 1302 N N . VAL A 1 172 ? -26.843 14.246 17.434 1.00 98.31 172 VAL A N 1
ATOM 1303 C CA . VAL A 1 172 ? -27.875 14.189 18.484 1.00 98.31 172 VAL A CA 1
ATOM 1304 C C . VAL A 1 172 ? -27.274 13.732 19.816 1.00 98.31 172 VAL A C 1
ATOM 1306 O O . VAL A 1 172 ? -27.446 14.403 20.832 1.00 98.31 172 VAL A O 1
ATOM 1309 N N . LEU A 1 173 ? -26.497 12.646 19.813 1.00 98.19 173 LEU A N 1
ATOM 1310 C CA . LEU A 1 173 ? -25.838 12.123 21.016 1.00 98.19 173 LEU A CA 1
ATOM 1311 C C . LEU A 1 173 ? -24.873 13.148 21.629 1.00 98.19 173 LEU A C 1
ATOM 1313 O O . LEU A 1 173 ? -24.858 13.341 22.845 1.00 98.19 173 LEU A O 1
ATOM 1317 N N . ARG A 1 174 ? -24.102 13.868 20.801 1.00 97.25 174 ARG A N 1
ATOM 1318 C CA . ARG A 1 174 ? -23.220 14.946 21.282 1.00 97.25 174 ARG A CA 1
ATOM 1319 C C . ARG A 1 174 ? -24.003 16.072 21.942 1.00 97.25 174 ARG A C 1
ATOM 1321 O O . ARG A 1 174 ? -23.561 16.554 22.985 1.00 97.25 174 ARG A O 1
ATOM 1328 N N . ALA A 1 175 ? -25.119 16.489 21.343 1.00 97.06 175 ALA A N 1
ATOM 1329 C CA . ALA A 1 175 ? -25.971 17.547 21.881 1.00 97.06 175 ALA A CA 1
ATOM 1330 C C . ALA A 1 175 ? -26.587 17.155 23.235 1.00 97.06 175 ALA A C 1
ATOM 1332 O O . ALA A 1 175 ? -26.692 17.999 24.121 1.00 97.06 175 ALA A O 1
ATOM 1333 N N . ASN A 1 176 ? -26.891 15.868 23.427 1.00 97.44 176 ASN A N 1
ATOM 1334 C CA . ASN A 1 176 ? -27.424 15.320 24.678 1.00 97.44 176 ASN A CA 1
ATOM 1335 C C . ASN A 1 176 ? -26.355 15.051 25.756 1.00 97.44 176 ASN A C 1
ATOM 1337 O O . ASN A 1 176 ? -26.689 14.609 26.853 1.00 97.44 176 ASN A O 1
ATOM 1341 N N . GLY A 1 177 ? -25.070 15.289 25.471 1.00 95.88 177 GLY A N 1
ATOM 1342 C CA . GLY A 1 177 ? -23.971 14.996 26.400 1.00 95.88 177 GLY A CA 1
ATOM 1343 C C . GLY A 1 177 ? -23.542 13.523 26.438 1.00 95.88 177 GLY A C 1
ATOM 1344 O O . GLY A 1 177 ? -22.667 13.158 27.222 1.00 95.88 177 GLY A O 1
ATOM 1345 N N . GLU A 1 178 ? -24.091 12.674 25.566 1.00 96.50 178 GLU A N 1
ATOM 1346 C CA . GLU A 1 178 ? -23.747 11.252 25.441 1.00 96.50 178 GLU A CA 1
ATOM 1347 C C . GLU A 1 178 ? -22.471 11.060 24.605 1.00 96.50 178 GLU A C 1
ATOM 1349 O O . GLU A 1 178 ? -22.477 10.492 23.510 1.00 96.50 178 GLU A O 1
ATOM 1354 N N . HIS A 1 179 ? -21.351 11.585 25.101 1.00 96.06 179 HIS A N 1
ATOM 1355 C CA . HIS A 1 179 ? -20.098 11.671 24.346 1.00 96.06 179 HIS A CA 1
ATOM 1356 C C . HIS A 1 179 ? -19.505 10.308 23.958 1.00 96.06 179 HIS A C 1
ATOM 1358 O O . HIS A 1 179 ? -18.989 10.165 22.850 1.00 96.06 179 HIS A O 1
ATOM 1364 N N . ASP A 1 180 ? -19.633 9.298 24.816 1.00 93.38 180 ASP A N 1
ATOM 1365 C CA . ASP A 1 180 ? -19.128 7.947 24.553 1.00 93.38 180 ASP A CA 1
ATOM 1366 C C . ASP A 1 180 ? -19.867 7.298 23.368 1.00 93.38 180 ASP A C 1
ATOM 1368 O O . ASP A 1 180 ? -19.254 6.818 22.410 1.00 93.38 180 ASP A O 1
ATOM 1372 N N . ASN A 1 181 ? -21.204 7.363 23.390 1.00 94.38 181 ASN A N 1
ATOM 1373 C CA . ASN A 1 181 ? -22.060 6.868 22.310 1.00 94.38 181 ASN A CA 1
ATOM 1374 C C . ASN A 1 181 ? -21.843 7.674 21.023 1.00 94.38 181 ASN A C 1
ATOM 1376 O O . ASN A 1 181 ? -21.761 7.097 19.940 1.00 94.38 181 ASN A O 1
ATOM 1380 N N . ALA A 1 182 ? -21.699 8.998 21.131 1.00 96.81 182 ALA A N 1
ATOM 1381 C CA . ALA A 1 182 ? -21.399 9.852 19.988 1.00 96.81 182 ALA A CA 1
ATOM 1382 C C . ALA A 1 182 ? -20.075 9.481 19.308 1.00 96.81 182 ALA A C 1
ATOM 1384 O O . ALA A 1 182 ? -20.017 9.412 18.081 1.00 96.81 182 ALA A O 1
ATOM 1385 N N . HIS A 1 183 ? -19.020 9.225 20.085 1.00 95.06 183 HIS A N 1
ATOM 1386 C CA . HIS A 1 183 ? -17.739 8.775 19.545 1.00 95.06 183 HIS A CA 1
ATOM 1387 C C . HIS A 1 183 ? -17.887 7.434 18.813 1.00 95.06 183 HIS A C 1
ATOM 1389 O O . HIS A 1 183 ? -17.405 7.288 17.690 1.00 95.06 183 HIS A O 1
ATOM 1395 N N . ALA A 1 184 ? -18.607 6.475 19.404 1.00 92.56 184 ALA A N 1
ATOM 1396 C CA . ALA A 1 184 ? -18.868 5.186 18.767 1.00 92.56 184 ALA A CA 1
ATOM 1397 C C . ALA A 1 184 ? -19.662 5.324 17.452 1.00 92.56 184 ALA A C 1
ATOM 1399 O O . ALA A 1 184 ? -19.350 4.639 16.476 1.00 92.56 184 ALA A O 1
ATOM 1400 N N . GLU A 1 185 ? -20.656 6.216 17.394 1.00 95.31 185 GLU A N 1
ATOM 1401 C CA . GLU A 1 185 ? -21.412 6.499 16.165 1.00 95.31 185 GLU A CA 1
ATOM 1402 C C . GLU A 1 185 ? -20.561 7.171 15.080 1.00 95.31 185 GLU A C 1
ATOM 1404 O O . GLU A 1 185 ? -20.670 6.814 13.905 1.00 95.31 185 GLU A O 1
ATOM 1409 N N . ALA A 1 186 ? -19.649 8.075 15.452 1.00 95.56 186 ALA A N 1
ATOM 1410 C CA . ALA A 1 186 ? -18.692 8.647 14.507 1.00 95.56 186 ALA A CA 1
ATOM 1411 C C . ALA A 1 186 ? -17.794 7.556 13.888 1.00 95.56 186 ALA A C 1
ATOM 1413 O O . ALA A 1 186 ? -17.688 7.452 12.666 1.00 95.56 186 ALA A O 1
ATOM 1414 N N . GLU A 1 187 ? -17.238 6.655 14.703 1.00 92.38 187 GLU A N 1
ATOM 1415 C CA . GLU A 1 187 ? -16.455 5.516 14.200 1.00 92.38 187 GLU A CA 1
ATOM 1416 C C . GLU A 1 187 ? -17.297 4.561 13.330 1.00 92.38 187 GLU A C 1
ATOM 1418 O O . GLU A 1 187 ? -16.810 4.007 12.337 1.00 92.38 187 GLU A O 1
ATOM 1423 N N . ARG A 1 188 ? -18.584 4.371 13.654 1.00 93.12 188 ARG A N 1
ATOM 1424 C CA . ARG A 1 188 ? -19.522 3.588 12.829 1.00 93.12 188 ARG A CA 1
ATOM 1425 C C . ARG A 1 188 ? -19.792 4.244 11.477 1.00 93.12 188 ARG A C 1
ATOM 1427 O O . ARG A 1 188 ? -19.955 3.509 10.501 1.00 93.12 188 ARG A O 1
ATOM 1434 N N . ALA A 1 189 ? -19.807 5.575 11.385 1.00 95.81 189 ALA A N 1
ATOM 1435 C CA . ALA A 1 189 ? -19.974 6.303 10.124 1.00 95.81 189 ALA A CA 1
ATOM 1436 C C . ALA A 1 189 ? -18.841 6.022 9.122 1.00 95.81 189 ALA A C 1
ATOM 1438 O O . ALA A 1 189 ? -19.091 5.942 7.920 1.00 95.81 189 ALA A O 1
ATOM 1439 N N . LEU A 1 190 ? -17.616 5.776 9.599 1.00 94.69 190 LEU A N 1
ATOM 1440 C CA . LEU A 1 190 ? -16.471 5.460 8.737 1.00 94.69 190 LEU A CA 1
ATOM 1441 C C . LEU A 1 190 ? -16.542 4.059 8.108 1.00 94.69 190 LEU A C 1
ATOM 1443 O O . LEU A 1 190 ? -15.952 3.829 7.053 1.00 94.69 190 LEU A O 1
ATOM 1447 N N . ARG A 1 191 ? -17.257 3.109 8.724 1.00 93.81 191 ARG A N 1
ATOM 1448 C CA . ARG A 1 191 ? -17.332 1.708 8.263 1.00 93.81 191 ARG A CA 1
ATOM 1449 C C . ARG A 1 191 ? -17.880 1.565 6.829 1.00 93.81 191 ARG A C 1
ATOM 1451 O O . ARG A 1 191 ? -17.184 0.955 6.016 1.00 93.81 191 ARG A O 1
ATOM 1458 N N . PRO A 1 192 ? -19.078 2.087 6.483 1.00 95.50 192 PRO A N 1
ATOM 1459 C CA . PRO A 1 192 ? -19.589 2.007 5.112 1.00 95.50 192 PRO A CA 1
ATOM 1460 C C . PRO A 1 192 ? -18.719 2.780 4.112 1.00 95.50 192 PRO A C 1
ATOM 1462 O O . PRO A 1 192 ? -18.576 2.341 2.975 1.00 95.50 192 PRO A O 1
ATOM 1465 N N . LEU A 1 193 ? -18.075 3.874 4.537 1.00 96.62 193 LEU A N 1
ATOM 1466 C CA . LEU A 1 193 ? -17.159 4.632 3.680 1.00 96.62 193 LEU A CA 1
ATOM 1467 C C . LEU A 1 193 ? -15.913 3.819 3.323 1.00 96.62 193 LEU A C 1
ATOM 1469 O O . LEU A 1 193 ? -15.562 3.737 2.152 1.00 96.62 193 LEU A O 1
ATOM 1473 N N . ARG A 1 194 ? -15.278 3.151 4.296 1.00 95.44 194 ARG A N 1
ATOM 1474 C CA . ARG A 1 194 ? -14.125 2.269 4.038 1.00 95.44 194 ARG A CA 1
ATOM 1475 C C . ARG A 1 194 ? -14.489 1.094 3.132 1.00 95.44 194 ARG A C 1
ATOM 1477 O O . ARG A 1 194 ? -13.696 0.738 2.268 1.00 95.44 194 ARG A O 1
ATOM 1484 N N . LEU A 1 195 ? -15.684 0.517 3.303 1.00 94.69 195 LEU A N 1
ATOM 1485 C CA . LEU A 1 195 ? -16.185 -0.524 2.403 1.00 94.69 195 LEU A CA 1
ATOM 1486 C C . LEU A 1 195 ? -16.272 -0.002 0.962 1.00 94.69 195 LEU A C 1
ATOM 1488 O O . LEU A 1 195 ? -15.707 -0.616 0.063 1.00 94.69 195 LEU A O 1
ATOM 1492 N N . LEU A 1 196 ? -16.901 1.159 0.762 1.00 96.44 196 LEU A N 1
ATOM 1493 C CA . LEU A 1 196 ? -17.027 1.783 -0.555 1.00 96.44 196 LEU A CA 1
ATOM 1494 C C . LEU A 1 196 ? -15.660 2.106 -1.179 1.00 96.44 196 LEU A C 1
ATOM 1496 O O . LEU A 1 196 ? -15.408 1.770 -2.335 1.00 96.44 196 LEU A O 1
ATOM 1500 N N . MET A 1 197 ? -14.748 2.698 -0.400 1.00 97.25 197 MET A N 1
ATOM 1501 C CA . MET A 1 197 ? -13.381 2.992 -0.845 1.00 97.25 197 MET A CA 1
ATOM 1502 C C . MET A 1 197 ? -12.654 1.726 -1.308 1.00 97.25 197 MET A C 1
ATOM 1504 O O . MET A 1 197 ? -12.001 1.722 -2.354 1.00 97.25 197 MET A O 1
ATOM 1508 N N . ARG A 1 198 ? -12.779 0.644 -0.532 1.00 95.56 198 ARG A N 1
ATOM 1509 C CA . ARG A 1 198 ? -12.141 -0.638 -0.825 1.00 95.56 198 ARG A CA 1
ATOM 1510 C C . ARG A 1 198 ? -12.719 -1.291 -2.079 1.00 95.56 198 ARG A C 1
ATOM 1512 O O . ARG A 1 198 ? -11.933 -1.767 -2.891 1.00 95.56 198 ARG A O 1
ATOM 1519 N N . LEU A 1 199 ? -14.040 -1.265 -2.265 1.00 95.62 199 LEU A N 1
ATOM 1520 C CA . LEU A 1 199 ? -14.710 -1.814 -3.452 1.00 95.62 199 LEU A CA 1
ATOM 1521 C C . LEU A 1 199 ? -14.194 -1.169 -4.747 1.00 95.62 199 LEU A C 1
ATOM 1523 O O . LEU A 1 199 ? -13.770 -1.875 -5.665 1.00 95.62 199 LEU A O 1
ATOM 1527 N N . HIS A 1 200 ? -14.147 0.166 -4.800 1.00 96.62 200 HIS A N 1
ATOM 1528 C CA . HIS A 1 200 ? -13.598 0.880 -5.959 1.00 96.62 200 HIS A CA 1
ATOM 1529 C C . HIS A 1 200 ? -12.122 0.549 -6.200 1.00 96.62 200 HIS A C 1
ATOM 1531 O O . HIS A 1 200 ? -11.710 0.345 -7.344 1.00 96.62 200 HIS A O 1
ATOM 1537 N N . TRP A 1 201 ? -11.326 0.481 -5.131 1.00 96.81 201 TRP A N 1
ATOM 1538 C CA . TRP A 1 201 ? -9.900 0.186 -5.232 1.00 96.81 201 TRP A CA 1
ATOM 1539 C C . TRP A 1 201 ? -9.632 -1.235 -5.733 1.00 96.81 201 TRP A C 1
ATOM 1541 O O . TRP A 1 201 ? -8.888 -1.410 -6.694 1.00 96.81 201 TRP A O 1
ATOM 1551 N N . GLU A 1 202 ? -10.288 -2.250 -5.168 1.00 95.31 202 GLU A N 1
ATOM 1552 C CA . GLU A 1 202 ? -10.144 -3.639 -5.621 1.00 95.31 202 GLU A CA 1
ATOM 1553 C C . GLU A 1 202 ? -10.585 -3.822 -7.074 1.00 95.31 202 GLU A C 1
ATOM 1555 O O . GLU A 1 202 ? -9.961 -4.586 -7.810 1.00 95.31 202 GLU A O 1
ATOM 1560 N N . ARG A 1 203 ? -11.618 -3.094 -7.518 1.00 95.06 203 ARG A N 1
ATOM 1561 C CA . ARG A 1 203 ? -12.042 -3.090 -8.923 1.00 95.06 203 ARG A CA 1
ATOM 1562 C C . ARG A 1 203 ? -10.962 -2.524 -9.845 1.00 95.06 203 ARG A C 1
ATOM 1564 O O . ARG A 1 203 ? -10.701 -3.136 -10.876 1.00 95.06 203 ARG A O 1
ATOM 1571 N N . ALA A 1 204 ? -10.333 -1.411 -9.467 1.00 94.75 204 ALA A N 1
ATOM 1572 C CA . ALA A 1 204 ? -9.241 -0.802 -10.232 1.00 94.75 204 ALA A CA 1
ATOM 1573 C C . ALA A 1 204 ? -8.012 -1.712 -10.334 1.00 94.75 204 ALA A C 1
ATOM 1575 O O . ALA A 1 204 ? -7.347 -1.762 -11.364 1.00 94.75 204 ALA A O 1
ATOM 1576 N N . LEU A 1 205 ? -7.736 -2.497 -9.292 1.00 94.12 205 LEU A N 1
ATOM 1577 C CA . LEU A 1 205 ? -6.583 -3.392 -9.288 1.00 94.12 205 LEU A CA 1
ATOM 1578 C C . LEU A 1 205 ? -6.727 -4.635 -10.171 1.00 94.12 205 LEU A C 1
ATOM 1580 O O . LEU A 1 205 ? -5.722 -5.295 -10.414 1.00 94.12 205 LEU A O 1
ATOM 1584 N N . LYS A 1 206 ? -7.926 -4.975 -10.662 1.00 93.81 206 LYS A N 1
ATOM 1585 C CA . LYS A 1 206 ? -8.133 -6.195 -11.469 1.00 93.81 206 LYS A CA 1
ATOM 1586 C C . LYS A 1 206 ? -7.302 -6.225 -12.754 1.00 93.81 206 LYS A C 1
ATOM 1588 O O . LYS A 1 206 ? -6.988 -7.308 -13.231 1.00 93.81 206 LYS A O 1
ATOM 1593 N N . GLU A 1 207 ? -6.962 -5.060 -13.297 1.00 88.44 207 GLU A N 1
ATOM 1594 C CA . GLU A 1 207 ? -6.196 -4.919 -14.542 1.00 88.44 207 GLU A CA 1
ATOM 1595 C C . GLU A 1 207 ? -4.690 -4.710 -14.308 1.00 88.44 207 GLU A C 1
ATOM 1597 O O . GLU A 1 207 ? -3.943 -4.503 -15.263 1.00 88.44 207 GLU A O 1
ATOM 1602 N N . LEU A 1 208 ? -4.232 -4.734 -13.051 1.00 95.12 208 LEU A N 1
ATOM 1603 C CA . LEU A 1 208 ? -2.849 -4.440 -12.683 1.00 95.12 208 LEU A CA 1
ATOM 1604 C C . LEU A 1 208 ? -2.183 -5.626 -11.981 1.00 95.12 208 LEU A C 1
ATOM 1606 O O . LEU A 1 208 ? -2.748 -6.235 -11.074 1.00 95.12 208 LEU A O 1
ATOM 1610 N N . ASP A 1 209 ? -0.911 -5.867 -12.298 1.00 94.50 209 ASP A N 1
ATOM 1611 C CA . ASP A 1 209 ? -0.111 -6.887 -11.607 1.00 94.50 209 ASP A CA 1
ATOM 1612 C C . ASP A 1 209 ? 0.229 -6.488 -10.163 1.00 94.50 209 ASP A C 1
ATOM 1614 O O . ASP A 1 209 ? 0.505 -7.340 -9.312 1.00 94.50 209 ASP A O 1
ATOM 1618 N N . THR A 1 210 ? 0.234 -5.185 -9.877 1.00 93.62 210 THR A N 1
ATOM 1619 C CA . THR A 1 210 ? 0.627 -4.602 -8.593 1.00 93.62 210 THR A CA 1
ATOM 1620 C C . THR A 1 210 ? -0.184 -3.334 -8.294 1.00 93.62 210 THR A C 1
ATOM 1622 O O . THR A 1 210 ? -0.505 -2.587 -9.221 1.00 93.62 210 THR A O 1
ATOM 1625 N N . PRO A 1 211 ? -0.495 -3.026 -7.016 1.00 94.62 211 PRO A N 1
ATOM 1626 C CA . PRO A 1 211 ? -1.204 -1.798 -6.642 1.00 94.62 211 PRO A CA 1
ATOM 1627 C C . PRO A 1 211 ? -0.540 -0.493 -7.095 1.00 94.62 211 PRO A C 1
ATOM 1629 O O . PRO A 1 211 ? -1.194 0.545 -7.158 1.00 94.62 211 PRO A O 1
ATOM 1632 N N . LEU A 1 212 ? 0.751 -0.538 -7.427 1.00 94.81 212 LEU A N 1
ATOM 1633 C CA . LEU A 1 212 ? 1.546 0.597 -7.909 1.00 94.81 212 LEU A CA 1
ATOM 1634 C C . LEU A 1 212 ? 1.832 0.519 -9.420 1.00 94.81 212 LEU A C 1
ATOM 1636 O O . LEU A 1 212 ? 2.731 1.191 -9.935 1.00 94.81 212 LEU A O 1
ATOM 1640 N N . GLY A 1 213 ? 1.043 -0.289 -10.142 1.00 96.12 213 GLY A N 1
ATOM 1641 C CA . GLY A 1 213 ? 1.139 -0.447 -11.593 1.00 96.12 213 GLY A CA 1
ATOM 1642 C C . GLY A 1 213 ? 0.978 0.889 -12.311 1.00 96.12 213 GLY A C 1
ATOM 1643 O O . GLY A 1 213 ? 1.683 1.162 -13.272 1.00 96.12 213 GLY A O 1
ATOM 1644 N N . THR A 1 214 ? 0.171 1.800 -11.768 1.00 96.38 214 THR A N 1
ATOM 1645 C CA . THR A 1 214 ? 0.141 3.214 -12.172 1.00 96.38 214 THR A CA 1
ATOM 1646 C C . THR A 1 214 ? 0.511 4.106 -10.987 1.00 96.38 214 THR A C 1
ATOM 1648 O O . THR A 1 214 ? 0.346 3.711 -9.834 1.00 96.38 214 THR A O 1
ATOM 1651 N N . ALA A 1 215 ? 0.922 5.348 -11.247 1.00 93.75 215 ALA A N 1
ATOM 1652 C CA . ALA A 1 215 ? 1.177 6.323 -10.180 1.00 93.75 215 ALA A CA 1
ATOM 1653 C C . ALA A 1 215 ? -0.083 6.693 -9.365 1.00 93.75 215 ALA A C 1
ATOM 1655 O O . ALA A 1 215 ? 0.018 7.278 -8.291 1.00 93.75 215 ALA A O 1
ATOM 1656 N N . TYR A 1 216 ? -1.276 6.356 -9.868 1.00 96.06 216 TYR A N 1
ATOM 1657 C CA . TYR A 1 216 ? -2.561 6.766 -9.300 1.00 96.06 216 TYR A CA 1
ATOM 1658 C C . TYR A 1 216 ? -3.340 5.622 -8.636 1.00 96.06 216 TYR A C 1
ATOM 1660 O O . TYR A 1 216 ? -4.382 5.871 -8.032 1.00 96.06 216 TYR A O 1
ATOM 1668 N N . SER A 1 217 ? -2.867 4.377 -8.729 1.00 95.81 217 SER A N 1
ATOM 1669 C CA . SER A 1 217 ? -3.577 3.198 -8.204 1.00 95.81 217 SER A CA 1
ATOM 1670 C C . SER A 1 217 ? -3.268 2.892 -6.731 1.00 95.81 217 SER A C 1
ATOM 1672 O O . SER A 1 217 ? -3.948 2.074 -6.114 1.00 95.81 217 SER A O 1
ATOM 1674 N N . GLY A 1 218 ? -2.285 3.574 -6.132 1.00 94.31 218 GLY A N 1
ATOM 1675 C CA . GLY A 1 218 ? -1.886 3.374 -4.733 1.00 94.31 218 GLY A CA 1
ATOM 1676 C C . GLY A 1 218 ? -2.833 3.976 -3.686 1.00 94.31 218 GLY A C 1
ATOM 1677 O O . GLY A 1 218 ? -2.637 3.748 -2.498 1.00 94.31 218 GLY A O 1
ATOM 1678 N N . SER A 1 219 ? -3.847 4.745 -4.091 1.00 95.38 219 SER A N 1
ATOM 1679 C CA . SER A 1 219 ? -4.784 5.406 -3.176 1.00 95.38 219 SER A CA 1
ATOM 1680 C C . SER A 1 219 ? -6.176 5.505 -3.785 1.00 95.38 219 SER A C 1
ATOM 1682 O O . SER A 1 219 ? -6.321 5.784 -4.973 1.00 95.38 219 SER A O 1
ATOM 1684 N N . PHE A 1 220 ? -7.209 5.349 -2.951 1.00 97.06 220 PHE A N 1
ATOM 1685 C CA . PHE A 1 220 ? -8.601 5.575 -3.347 1.00 97.06 220 PHE A CA 1
ATOM 1686 C C . PHE A 1 220 ? 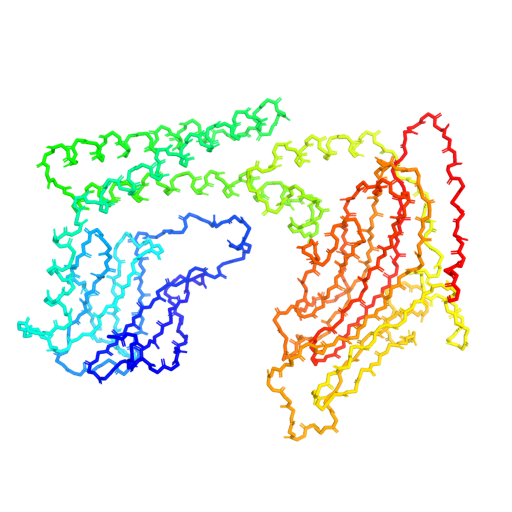-8.810 6.988 -3.919 1.00 97.06 220 PHE A C 1
ATOM 1688 O O . PHE A 1 220 ? -9.456 7.157 -4.950 1.00 97.06 220 PHE A O 1
ATOM 1695 N N . PHE A 1 221 ? -8.208 8.004 -3.294 1.00 97.19 221 PHE A N 1
ATOM 1696 C CA . PHE A 1 221 ? -8.430 9.411 -3.649 1.00 97.19 221 PHE A CA 1
ATOM 1697 C C . PHE A 1 221 ? -7.830 9.813 -5.003 1.00 97.19 221 PHE A C 1
ATOM 1699 O O . PHE A 1 221 ? -8.104 10.905 -5.496 1.00 97.19 221 PHE A O 1
ATOM 1706 N N . THR A 1 222 ? -7.020 8.951 -5.618 1.00 96.88 222 THR A N 1
ATOM 1707 C CA . THR A 1 222 ? -6.438 9.169 -6.948 1.00 96.88 222 THR A CA 1
ATOM 1708 C C . THR A 1 222 ? -7.054 8.276 -8.025 1.00 96.88 222 THR A C 1
ATOM 1710 O O . THR A 1 222 ? -6.660 8.380 -9.186 1.00 96.88 222 THR A O 1
ATOM 1713 N N . LEU A 1 223 ? -8.048 7.442 -7.696 1.00 96.75 223 LEU A N 1
ATOM 1714 C CA . LEU A 1 223 ? -8.578 6.444 -8.632 1.00 96.75 223 LEU A CA 1
ATOM 1715 C C . LEU A 1 223 ? -9.281 7.031 -9.858 1.00 96.75 223 LEU A C 1
ATOM 1717 O O . LEU A 1 223 ? -9.192 6.447 -10.932 1.00 96.75 223 LEU A O 1
ATOM 1721 N N . ALA A 1 224 ? -9.924 8.195 -9.752 1.00 96.69 224 ALA A N 1
ATOM 1722 C CA . ALA A 1 224 ? -10.498 8.843 -10.933 1.00 96.69 224 ALA A CA 1
ATOM 1723 C C . ALA A 1 224 ? -9.411 9.154 -11.983 1.00 96.69 224 ALA A C 1
ATOM 1725 O O . ALA A 1 224 ? -9.590 8.878 -13.169 1.00 96.69 224 ALA A O 1
ATOM 1726 N N . LYS A 1 225 ? -8.232 9.620 -11.538 1.00 96.62 225 LYS A N 1
ATOM 1727 C CA . LYS A 1 225 ? -7.064 9.831 -12.410 1.00 96.62 225 LYS A CA 1
ATOM 1728 C C . LYS A 1 225 ? -6.486 8.520 -12.930 1.00 96.62 225 LYS A C 1
ATOM 1730 O O . LYS A 1 225 ? -6.021 8.483 -14.062 1.00 96.62 225 LYS A O 1
ATOM 1735 N N . HIS A 1 226 ? -6.510 7.456 -12.124 1.00 97.31 226 HIS A N 1
ATOM 1736 C CA . HIS A 1 226 ? -6.119 6.123 -12.580 1.00 97.31 226 HIS A CA 1
ATOM 1737 C C . HIS A 1 226 ? -6.965 5.688 -13.781 1.00 97.31 226 HIS A C 1
ATOM 1739 O O . HIS A 1 226 ? -6.394 5.331 -14.805 1.00 97.31 226 HIS A O 1
ATOM 1745 N N . TRP A 1 227 ? -8.293 5.785 -13.698 1.00 96.75 227 TRP A N 1
ATOM 1746 C CA . TRP A 1 227 ? -9.171 5.381 -14.798 1.00 96.75 227 TRP A CA 1
ATOM 1747 C C . TRP A 1 227 ? -9.007 6.244 -16.042 1.00 96.75 227 TRP A C 1
ATOM 1749 O O . TRP A 1 227 ? -8.794 5.703 -17.118 1.00 96.75 227 TRP A O 1
ATOM 1759 N N . GLN A 1 228 ? -8.964 7.571 -15.888 1.00 95.50 228 GLN A N 1
ATOM 1760 C CA . GLN A 1 228 ? -8.667 8.479 -17.004 1.00 95.50 228 GLN A CA 1
ATOM 1761 C C . GLN A 1 228 ? -7.331 8.138 -17.680 1.00 95.50 228 GLN A C 1
ATOM 1763 O O . GLN A 1 228 ? -7.204 8.194 -18.903 1.00 95.50 228 GLN A O 1
ATOM 1768 N N . TYR A 1 229 ? -6.323 7.777 -16.882 1.00 96.00 229 TYR A N 1
ATOM 1769 C CA . TYR A 1 229 ? -5.033 7.348 -17.400 1.00 96.00 229 TYR A CA 1
ATOM 1770 C C . TYR A 1 229 ? -5.143 6.013 -18.140 1.00 96.00 229 TYR A C 1
ATOM 1772 O O . TYR A 1 229 ? -4.666 5.921 -19.266 1.00 96.00 229 TYR A O 1
ATOM 1780 N N . MET A 1 230 ? -5.811 5.012 -17.568 1.00 95.88 230 MET A N 1
ATOM 1781 C CA . MET A 1 230 ? -6.021 3.713 -18.214 1.00 95.88 230 MET A CA 1
ATOM 1782 C C . MET A 1 230 ? -6.821 3.833 -19.515 1.00 95.88 230 MET A C 1
ATOM 1784 O O . MET A 1 230 ? -6.446 3.208 -20.502 1.00 95.88 230 MET A O 1
ATOM 1788 N N . ASP A 1 231 ? -7.857 4.671 -19.569 1.00 94.44 231 ASP A N 1
ATOM 1789 C CA . ASP A 1 231 ? -8.626 4.929 -20.792 1.00 94.44 231 ASP A CA 1
ATOM 1790 C C . ASP A 1 231 ? -7.759 5.539 -21.891 1.00 94.44 231 ASP A C 1
ATOM 1792 O O . ASP A 1 231 ? -7.806 5.092 -23.039 1.00 94.44 231 ASP A O 1
ATOM 1796 N N . ARG A 1 232 ? -6.887 6.490 -21.530 1.00 94.25 232 ARG A N 1
ATOM 1797 C CA . ARG A 1 232 ? -5.866 7.004 -22.450 1.00 94.25 232 ARG A CA 1
ATOM 1798 C C . ARG A 1 232 ? -4.916 5.897 -22.903 1.00 94.25 232 ARG A C 1
ATOM 1800 O O . ARG A 1 232 ? -4.584 5.839 -24.077 1.00 94.25 232 ARG A O 1
ATOM 1807 N N . LEU A 1 233 ? -4.450 5.023 -22.011 1.00 95.00 233 LEU A N 1
ATOM 1808 C CA . LEU A 1 233 ? -3.553 3.930 -22.402 1.00 95.00 233 LEU A CA 1
ATOM 1809 C C . LEU A 1 233 ? -4.231 2.951 -23.368 1.00 95.00 233 LEU A C 1
ATOM 1811 O O . LEU A 1 233 ? -3.594 2.503 -24.316 1.00 95.00 233 LEU A O 1
ATOM 1815 N N . ARG A 1 234 ? -5.522 2.664 -23.172 1.00 93.62 234 ARG A N 1
ATOM 1816 C CA . ARG A 1 234 ? -6.318 1.785 -24.047 1.00 93.62 234 ARG A CA 1
ATOM 1817 C C . ARG A 1 234 ? -6.500 2.345 -25.458 1.00 93.62 234 ARG A C 1
ATOM 1819 O O . ARG A 1 234 ? -6.703 1.561 -26.382 1.00 93.62 234 ARG A O 1
ATOM 1826 N N . SER A 1 235 ? -6.426 3.665 -25.648 1.00 93.81 235 SER A N 1
ATOM 1827 C CA . SER A 1 235 ? -6.465 4.269 -26.987 1.00 93.81 235 SER A CA 1
ATOM 1828 C C . SER A 1 235 ? -5.120 4.225 -27.720 1.00 93.81 235 SER A C 1
ATOM 1830 O O . SER A 1 235 ? -5.070 4.536 -28.911 1.00 93.81 235 SER A O 1
ATOM 1832 N N . LEU A 1 236 ? -4.033 3.860 -27.035 1.00 95.31 236 LEU A N 1
ATOM 1833 C CA . LEU A 1 236 ? -2.689 3.794 -27.603 1.00 95.31 236 LEU A CA 1
ATOM 1834 C C . LEU A 1 236 ? -2.353 2.380 -28.083 1.00 95.31 236 LEU A C 1
ATOM 1836 O O . LEU A 1 236 ? -2.865 1.377 -27.586 1.00 95.31 236 LEU A O 1
ATOM 1840 N N . LYS A 1 237 ? -1.437 2.299 -29.046 1.00 94.69 237 LYS A N 1
ATOM 1841 C CA . LYS A 1 237 ? -0.838 1.043 -29.497 1.00 94.69 237 LYS A CA 1
ATOM 1842 C C . LYS A 1 237 ? 0.511 0.852 -28.830 1.00 94.69 237 LYS A C 1
ATOM 1844 O O . LYS A 1 237 ? 1.318 1.774 -28.756 1.00 94.69 237 LYS A O 1
ATOM 1849 N N . LEU A 1 238 ? 0.762 -0.369 -28.385 1.00 95.69 238 LEU A N 1
ATOM 1850 C CA . LEU A 1 238 ? 2.060 -0.759 -27.868 1.00 95.69 238 LEU A CA 1
ATOM 1851 C C . LEU A 1 238 ? 3.064 -0.887 -29.026 1.00 95.69 238 LEU A C 1
ATOM 1853 O O . LEU A 1 238 ? 2.811 -1.617 -29.986 1.00 95.69 238 LEU A O 1
ATOM 1857 N N . ALA A 1 239 ? 4.179 -0.169 -28.939 1.00 95.75 239 ALA A N 1
ATOM 1858 C CA . ALA A 1 239 ? 5.297 -0.264 -29.869 1.00 95.75 239 ALA A CA 1
ATOM 1859 C C . ALA A 1 239 ? 6.275 -1.381 -29.461 1.00 95.75 239 ALA A C 1
ATOM 1861 O O . ALA A 1 239 ? 6.108 -2.041 -28.436 1.00 95.75 239 ALA A O 1
ATOM 1862 N N . GLN A 1 240 ? 7.308 -1.598 -30.277 1.00 95.62 240 GLN A N 1
ATOM 1863 C CA . GLN A 1 240 ? 8.356 -2.573 -29.970 1.00 95.62 240 GLN A CA 1
ATOM 1864 C C . GLN A 1 240 ? 9.143 -2.182 -28.713 1.00 95.62 240 GLN A C 1
ATOM 1866 O O . GLN A 1 240 ? 9.269 -1.000 -28.389 1.00 95.62 240 GLN A O 1
ATOM 1871 N N . ASN A 1 241 ? 9.708 -3.183 -28.033 1.00 97.06 241 ASN A N 1
ATOM 1872 C CA . ASN A 1 241 ? 10.626 -2.956 -26.923 1.00 97.06 241 ASN A CA 1
ATOM 1873 C C . ASN A 1 241 ? 11.837 -2.137 -27.387 1.00 97.06 241 ASN A C 1
ATOM 1875 O O . ASN A 1 241 ? 12.470 -2.458 -28.393 1.00 97.06 241 ASN A O 1
ATOM 1879 N N . VAL A 1 242 ? 12.171 -1.109 -26.615 1.00 96.75 242 VAL A N 1
ATOM 1880 C CA . VAL A 1 242 ? 13.276 -0.191 -26.903 1.00 96.75 242 VAL A CA 1
ATOM 1881 C C . VAL A 1 242 ? 14.471 -0.389 -25.975 1.00 96.75 242 VAL A C 1
ATOM 1883 O O . VAL A 1 242 ? 15.499 0.258 -26.162 1.00 96.75 242 VAL A O 1
ATOM 1886 N N . LEU A 1 243 ? 14.352 -1.271 -24.976 1.00 96.81 243 LEU A N 1
ATOM 1887 C CA . LEU A 1 243 ? 15.429 -1.574 -24.042 1.00 96.81 243 LEU A CA 1
ATOM 1888 C C . LEU A 1 243 ? 16.390 -2.627 -24.630 1.00 96.81 243 LEU A C 1
ATOM 1890 O O . LEU A 1 243 ? 15.977 -3.775 -24.823 1.00 96.81 243 LEU A O 1
ATOM 1894 N N . PRO A 1 244 ? 17.674 -2.293 -24.867 1.00 94.44 244 PRO A N 1
ATOM 1895 C CA . PRO A 1 244 ? 18.658 -3.259 -25.341 1.00 94.44 244 PRO A CA 1
ATOM 1896 C C . PRO A 1 244 ? 19.118 -4.210 -24.227 1.00 94.44 244 PRO A C 1
ATOM 1898 O O . PRO A 1 244 ? 19.417 -3.782 -23.109 1.00 94.44 244 PRO A O 1
ATOM 1901 N N . GLY A 1 245 ? 19.234 -5.498 -24.565 1.00 92.69 245 GLY A N 1
ATOM 1902 C CA . GLY A 1 245 ? 19.784 -6.538 -23.686 1.00 92.69 245 GLY A CA 1
ATOM 1903 C C . GLY A 1 245 ? 18.879 -6.955 -22.523 1.00 92.69 245 GLY A C 1
ATOM 1904 O O . GLY A 1 245 ? 19.338 -7.642 -21.615 1.00 92.69 245 GLY A O 1
ATOM 1905 N N . GLY A 1 246 ? 17.609 -6.539 -22.533 1.00 94.56 246 GLY A N 1
ATOM 1906 C CA . GLY A 1 246 ? 16.627 -6.932 -21.519 1.00 94.56 246 GLY A CA 1
ATOM 1907 C C . GLY A 1 246 ? 16.146 -8.385 -21.626 1.00 94.56 246 GLY A C 1
ATOM 1908 O O . GLY A 1 246 ? 15.573 -8.896 -20.670 1.00 94.56 246 GLY A O 1
ATOM 1909 N N . ASP A 1 247 ? 16.415 -9.051 -22.751 1.00 94.00 247 ASP A N 1
ATOM 1910 C CA . ASP A 1 247 ? 16.224 -10.494 -22.961 1.00 94.00 247 ASP A CA 1
ATOM 1911 C C . ASP A 1 247 ? 17.327 -11.350 -22.318 1.00 94.00 247 ASP A C 1
ATOM 1913 O O . ASP A 1 247 ? 17.207 -12.561 -22.276 1.00 94.00 247 ASP A O 1
ATOM 1917 N N . CYS A 1 248 ? 18.405 -10.732 -21.819 1.00 93.44 248 CYS A N 1
ATOM 1918 C CA . CYS A 1 248 ? 19.542 -11.407 -21.193 1.00 93.44 248 CYS A CA 1
ATOM 1919 C C . CYS A 1 248 ? 20.319 -12.389 -22.097 1.00 93.44 248 CYS A C 1
ATOM 1921 O O . CYS A 1 248 ? 21.159 -13.125 -21.586 1.00 93.44 248 CYS A O 1
ATOM 1923 N N . GLU A 1 249 ? 20.153 -12.355 -23.421 1.00 93.69 249 GLU A N 1
ATOM 1924 C CA . GLU A 1 249 ? 20.702 -13.390 -24.320 1.00 93.69 249 GLU A CA 1
ATOM 1925 C C . GLU A 1 249 ? 22.137 -13.130 -24.816 1.00 93.69 249 GLU A C 1
ATOM 1927 O O . GLU A 1 249 ? 22.706 -13.928 -25.567 1.00 93.69 249 GLU A O 1
ATOM 1932 N N . LEU A 1 250 ? 22.772 -12.030 -24.398 1.00 87.25 250 LEU A N 1
ATOM 1933 C CA . LEU A 1 250 ? 24.186 -11.810 -24.713 1.00 87.25 250 LEU A CA 1
ATOM 1934 C C . LEU A 1 250 ? 25.069 -12.862 -24.019 1.00 87.25 250 LEU A C 1
ATOM 1936 O O . LEU A 1 250 ? 24.837 -13.160 -22.842 1.00 87.25 250 LEU A O 1
ATOM 1940 N N . PRO A 1 251 ? 26.141 -13.354 -24.680 1.00 81.50 251 PRO A N 1
ATOM 1941 C CA . PRO A 1 251 ? 27.098 -14.277 -24.071 1.00 81.50 251 PRO A CA 1
ATOM 1942 C C . PRO A 1 251 ? 27.513 -13.815 -22.662 1.00 81.50 251 PRO A C 1
ATOM 1944 O O . PRO A 1 251 ? 27.735 -12.617 -22.486 1.00 81.50 251 PRO A O 1
ATOM 1947 N N . PRO A 1 252 ? 27.633 -14.698 -21.649 1.00 72.50 252 PRO A N 1
ATOM 1948 C CA . PRO A 1 252 ? 27.836 -14.281 -20.254 1.00 72.50 252 PRO A CA 1
ATOM 1949 C C . PRO A 1 252 ? 29.079 -13.414 -20.024 1.00 72.50 252 PRO A C 1
ATOM 1951 O O . PRO A 1 252 ? 29.082 -12.574 -19.130 1.00 72.50 252 PRO A O 1
ATOM 1954 N N . GLU A 1 253 ? 30.111 -13.596 -20.848 1.00 77.94 253 GLU A N 1
ATOM 1955 C CA . GLU A 1 253 ? 31.367 -12.839 -20.781 1.00 77.94 253 GLU A CA 1
ATOM 1956 C C . GLU A 1 253 ? 31.266 -11.432 -21.384 1.00 77.94 253 GLU A C 1
ATOM 1958 O O . GLU A 1 253 ? 32.126 -10.588 -21.150 1.00 77.94 253 GLU A O 1
ATOM 1963 N N . GLN A 1 254 ? 30.215 -11.156 -22.157 1.00 83.12 254 GLN A N 1
ATOM 1964 C CA . GLN A 1 254 ? 30.000 -9.853 -22.765 1.00 83.12 254 GLN A CA 1
ATOM 1965 C C . GLN A 1 254 ? 29.242 -8.931 -21.805 1.00 83.12 254 GLN A C 1
ATOM 1967 O O . GLN A 1 254 ? 28.170 -9.267 -21.305 1.00 83.12 254 GLN A O 1
ATOM 1972 N N . GLU A 1 255 ? 29.753 -7.730 -21.565 1.00 82.94 255 GLU A N 1
ATOM 1973 C CA . GLU A 1 255 ? 29.047 -6.756 -20.733 1.00 82.94 255 GLU A CA 1
ATOM 1974 C C . GLU A 1 255 ? 27.771 -6.239 -21.417 1.00 82.94 255 GLU A C 1
ATOM 1976 O O . GLU A 1 255 ? 27.735 -5.972 -22.624 1.00 82.94 255 GLU A O 1
ATOM 1981 N N . LEU A 1 256 ? 26.708 -6.067 -20.626 1.00 86.12 256 LEU A N 1
ATOM 1982 C CA . LEU A 1 256 ? 25.491 -5.397 -21.076 1.00 86.12 256 LEU A CA 1
ATOM 1983 C C . LEU A 1 256 ? 25.764 -3.893 -21.134 1.00 86.12 256 LEU A C 1
ATOM 1985 O O . LEU A 1 256 ? 25.822 -3.215 -20.111 1.00 86.12 256 LEU A O 1
ATOM 1989 N N . LYS A 1 257 ? 25.955 -3.363 -22.343 1.00 87.31 257 LYS A N 1
ATOM 1990 C CA . LYS A 1 257 ? 26.322 -1.956 -22.539 1.00 87.31 257 LYS A CA 1
ATOM 1991 C C . LYS A 1 257 ? 25.328 -1.009 -21.852 1.00 87.31 257 LYS A C 1
ATOM 1993 O O . LYS A 1 257 ? 24.145 -1.003 -22.182 1.00 87.31 257 LYS A O 1
ATOM 1998 N N . GLY A 1 258 ? 25.843 -0.163 -20.958 1.00 89.88 258 GLY A N 1
ATOM 1999 C CA . GLY A 1 258 ? 25.075 0.863 -20.245 1.00 89.88 258 GLY A CA 1
ATOM 2000 C C . GLY A 1 258 ? 24.242 0.345 -19.071 1.00 89.88 258 GLY A C 1
ATOM 2001 O O . GLY A 1 258 ? 23.589 1.149 -18.415 1.00 89.88 258 GLY A O 1
ATOM 2002 N N . TRP A 1 259 ? 24.266 -0.960 -18.794 1.00 95.50 259 TRP A N 1
ATOM 2003 C CA . TRP A 1 259 ? 23.727 -1.502 -17.554 1.00 95.50 259 TRP A CA 1
ATOM 2004 C C . TRP A 1 259 ? 24.761 -1.319 -16.446 1.00 95.50 259 TRP A C 1
ATOM 2006 O O . TRP A 1 259 ? 25.947 -1.579 -16.659 1.00 95.50 259 TRP A O 1
ATOM 2016 N N . THR A 1 260 ? 24.327 -0.877 -15.271 1.00 95.38 260 THR A N 1
ATOM 2017 C CA . THR A 1 260 ? 25.221 -0.622 -14.136 1.00 95.38 260 THR A CA 1
ATOM 2018 C C . THR A 1 260 ? 24.834 -1.476 -12.939 1.00 95.38 260 THR A C 1
ATOM 2020 O O . THR A 1 260 ? 23.659 -1.763 -12.709 1.00 95.38 260 THR A O 1
ATOM 2023 N N . LEU A 1 261 ? 25.846 -1.904 -12.187 1.00 93.62 261 LEU A N 1
ATOM 2024 C CA . LEU A 1 261 ? 25.696 -2.606 -10.918 1.00 93.62 261 LEU A CA 1
ATOM 2025 C C . LEU A 1 261 ? 25.897 -1.601 -9.784 1.00 93.62 261 LEU A C 1
ATOM 2027 O O . LEU A 1 261 ? 26.919 -0.916 -9.741 1.00 93.62 261 LEU A O 1
ATOM 2031 N N . GLN A 1 262 ? 24.934 -1.534 -8.873 1.00 92.31 262 GLN A N 1
ATOM 2032 C CA . GLN A 1 262 ? 25.049 -0.818 -7.612 1.00 92.31 262 GLN A CA 1
ATOM 2033 C C . GLN A 1 262 ? 25.119 -1.833 -6.472 1.00 92.31 262 GLN A C 1
ATOM 2035 O O . GLN A 1 262 ? 24.238 -2.681 -6.306 1.00 92.31 262 GLN A O 1
ATOM 2040 N N . GLU A 1 263 ? 26.168 -1.707 -5.670 1.00 86.31 263 GLU A N 1
ATOM 2041 C CA . GLU A 1 263 ? 26.334 -2.407 -4.404 1.00 86.31 263 GLU A CA 1
ATOM 2042 C C . GLU A 1 263 ? 26.539 -1.344 -3.328 1.00 86.31 263 GLU A C 1
ATOM 2044 O O . GLU A 1 263 ? 27.519 -0.595 -3.363 1.00 86.31 263 GLU A O 1
ATOM 2049 N N . ASP A 1 264 ? 25.596 -1.238 -2.395 1.00 79.75 264 ASP A N 1
ATOM 2050 C CA . ASP A 1 264 ? 25.726 -0.268 -1.312 1.00 79.75 264 ASP A CA 1
ATOM 2051 C C . ASP A 1 264 ? 26.767 -0.748 -0.296 1.00 79.75 264 ASP A C 1
ATOM 2053 O O . ASP A 1 264 ? 26.808 -1.920 0.093 1.00 79.75 264 ASP A O 1
ATOM 2057 N N . ALA A 1 265 ? 27.604 0.181 0.174 1.00 67.12 265 ALA A N 1
ATOM 2058 C CA . ALA A 1 265 ? 28.539 -0.079 1.258 1.00 67.12 265 ALA A CA 1
ATOM 2059 C C . ALA A 1 265 ? 27.758 -0.348 2.555 1.00 67.12 265 ALA A C 1
ATOM 2061 O O . ALA A 1 265 ? 27.333 0.580 3.243 1.00 67.12 265 ALA A O 1
ATOM 2062 N N . THR A 1 266 ? 27.568 -1.626 2.880 1.00 73.12 266 THR A N 1
ATOM 2063 C CA . THR A 1 266 ? 26.936 -2.071 4.126 1.00 73.12 266 THR A CA 1
ATOM 2064 C C . THR A 1 266 ? 27.980 -2.550 5.139 1.00 73.12 266 THR A C 1
ATOM 2066 O O . THR A 1 266 ? 29.013 -3.122 4.779 1.00 73.12 266 THR A O 1
ATOM 2069 N N . ALA A 1 267 ? 27.708 -2.313 6.425 1.00 77.75 267 ALA A N 1
ATOM 2070 C CA . ALA A 1 267 ? 28.447 -2.931 7.526 1.00 77.75 267 ALA A CA 1
ATOM 2071 C C . ALA A 1 267 ? 28.067 -4.412 7.714 1.00 77.75 267 ALA A C 1
ATOM 2073 O O . ALA A 1 267 ? 28.776 -5.151 8.403 1.00 77.75 267 ALA A O 1
ATOM 2074 N N . ASP A 1 268 ? 26.971 -4.851 7.093 1.00 83.50 268 ASP A N 1
ATOM 2075 C CA . ASP A 1 268 ? 26.491 -6.218 7.184 1.00 83.50 268 ASP A CA 1
ATOM 2076 C C . ASP A 1 268 ? 27.487 -7.199 6.566 1.00 83.50 268 ASP A C 1
ATOM 2078 O O . ASP A 1 268 ? 28.097 -6.982 5.512 1.00 83.50 268 ASP A O 1
ATOM 2082 N N . ALA A 1 269 ? 27.636 -8.346 7.220 1.00 87.62 269 ALA A N 1
ATOM 2083 C CA . ALA A 1 269 ? 28.510 -9.410 6.764 1.00 87.62 269 ALA A CA 1
ATOM 2084 C C . ALA A 1 269 ? 27.848 -10.203 5.623 1.00 87.62 269 ALA A C 1
ATOM 2086 O O . ALA A 1 269 ? 27.503 -11.369 5.802 1.00 87.62 269 ALA A O 1
ATOM 2087 N N . VAL A 1 270 ? 27.679 -9.582 4.452 1.00 92.06 270 VAL A N 1
ATOM 2088 C CA . VAL A 1 270 ? 27.039 -10.179 3.266 1.00 92.06 270 VAL A CA 1
ATOM 2089 C C . VAL A 1 270 ? 27.912 -10.109 2.012 1.00 92.06 270 VAL A C 1
ATOM 2091 O O . VAL A 1 270 ? 28.877 -9.349 1.942 1.00 92.06 270 VAL A O 1
ATOM 2094 N N . ILE A 1 271 ? 27.588 -10.952 1.035 1.00 92.94 271 ILE A N 1
ATOM 2095 C CA . ILE A 1 271 ? 28.219 -11.049 -0.279 1.00 92.94 271 ILE A CA 1
ATOM 2096 C C . ILE A 1 271 ? 27.113 -10.837 -1.324 1.00 92.94 271 ILE A C 1
ATOM 2098 O O . ILE A 1 271 ? 26.306 -11.753 -1.535 1.00 92.94 271 ILE A O 1
ATOM 2102 N N . PRO A 1 272 ? 27.025 -9.644 -1.937 1.00 93.94 272 PRO A N 1
ATOM 2103 C CA . PRO A 1 272 ? 26.145 -9.405 -3.071 1.00 93.94 272 PRO A CA 1
ATOM 2104 C C . PRO A 1 272 ? 26.707 -10.064 -4.338 1.00 93.94 272 PRO A C 1
ATOM 2106 O O . PRO A 1 272 ? 27.905 -10.311 -4.474 1.00 93.94 272 PRO A O 1
ATOM 2109 N N . THR A 1 273 ? 25.833 -10.425 -5.269 1.00 94.62 273 THR A N 1
ATOM 2110 C CA . THR A 1 273 ? 26.214 -10.954 -6.581 1.00 94.62 273 THR A CA 1
ATOM 2111 C C . THR A 1 273 ? 25.132 -10.622 -7.598 1.00 94.62 273 THR A C 1
ATOM 2113 O O . THR A 1 273 ? 23.967 -10.966 -7.396 1.00 94.62 273 THR A O 1
ATOM 2116 N N . ALA A 1 274 ? 25.530 -10.038 -8.727 1.00 94.56 274 ALA A N 1
ATOM 2117 C CA . ALA A 1 274 ? 24.686 -9.845 -9.900 1.00 94.56 274 ALA A CA 1
ATOM 2118 C C . ALA A 1 274 ? 25.373 -10.435 -11.137 1.00 94.56 274 ALA A C 1
ATOM 2120 O O . ALA A 1 274 ? 26.516 -10.096 -11.432 1.00 94.56 274 ALA A O 1
ATOM 2121 N N . ARG A 1 275 ? 24.706 -11.345 -11.853 1.00 93.38 275 ARG A N 1
ATOM 2122 C CA . ARG A 1 275 ? 25.231 -11.931 -13.102 1.00 93.38 275 ARG A CA 1
ATOM 2123 C C . ARG A 1 275 ? 24.135 -12.603 -13.917 1.00 93.38 275 ARG A C 1
ATOM 2125 O O . ARG A 1 275 ? 23.103 -12.976 -13.366 1.00 93.38 275 ARG A O 1
ATOM 2132 N N . ARG A 1 276 ? 24.385 -12.834 -15.206 1.00 93.44 276 ARG A N 1
ATOM 2133 C CA . ARG A 1 276 ? 23.518 -13.679 -16.039 1.00 93.44 276 ARG A CA 1
ATOM 2134 C C . ARG A 1 276 ? 23.786 -15.162 -15.788 1.00 93.44 276 ARG A C 1
ATOM 2136 O O . ARG A 1 276 ? 24.928 -15.556 -15.542 1.00 93.44 276 ARG A O 1
ATOM 2143 N N . VAL A 1 277 ? 22.735 -15.976 -15.812 1.00 93.62 277 VAL A N 1
ATOM 2144 C CA . VAL A 1 277 ? 22.788 -17.424 -15.558 1.00 93.62 277 VAL A CA 1
ATOM 2145 C C . VAL A 1 277 ? 21.872 -18.181 -16.517 1.00 93.62 277 VAL A C 1
ATOM 2147 O O . VAL A 1 277 ? 20.868 -17.646 -16.967 1.00 93.62 277 VAL A O 1
ATOM 2150 N N . THR A 1 278 ? 22.189 -19.448 -16.789 1.00 92.06 278 THR A N 1
ATOM 2151 C CA . THR A 1 278 ? 21.415 -20.337 -17.680 1.00 92.06 278 THR A CA 1
ATOM 2152 C C . THR A 1 278 ? 20.486 -21.297 -16.932 1.00 92.06 278 THR A C 1
ATOM 2154 O O . THR A 1 278 ? 19.784 -22.100 -17.537 1.00 92.06 278 THR A O 1
ATOM 2157 N N . THR A 1 279 ? 20.500 -21.281 -15.596 1.00 85.69 279 THR A N 1
ATOM 2158 C CA . THR A 1 279 ? 19.867 -22.331 -14.779 1.00 85.69 279 THR A CA 1
ATOM 2159 C C . THR A 1 279 ? 18.361 -22.172 -14.628 1.00 85.69 279 THR A C 1
ATOM 2161 O O . THR A 1 279 ? 17.677 -23.126 -14.261 1.00 85.69 279 THR A O 1
ATOM 2164 N N . THR A 1 280 ? 17.833 -20.967 -14.829 1.00 91.00 280 THR A N 1
ATOM 2165 C CA . THR A 1 280 ? 16.424 -20.661 -14.561 1.00 91.00 280 THR A CA 1
ATOM 2166 C C . THR A 1 280 ? 15.934 -19.546 -15.488 1.00 91.00 280 THR A C 1
ATOM 2168 O O . THR A 1 280 ? 15.516 -18.529 -14.961 1.00 91.00 280 THR A O 1
ATOM 2171 N N . PRO A 1 281 ? 16.017 -19.660 -16.830 1.00 94.12 281 PRO A N 1
ATOM 2172 C CA . PRO A 1 281 ? 15.451 -18.660 -17.740 1.00 94.12 281 PRO A CA 1
ATOM 2173 C C . PRO A 1 281 ? 13.913 -18.675 -17.708 1.00 94.12 281 PRO A C 1
ATOM 2175 O O . PRO A 1 281 ? 13.295 -19.704 -17.409 1.00 94.12 281 PRO A O 1
ATOM 2178 N N . HIS A 1 282 ? 13.288 -17.532 -17.982 1.00 95.75 282 HIS A N 1
ATOM 2179 C CA . HIS A 1 282 ? 11.861 -17.442 -18.307 1.00 95.75 282 HIS A CA 1
ATOM 2180 C C . HIS A 1 282 ? 11.658 -17.723 -19.797 1.00 95.75 282 HIS A C 1
ATOM 2182 O O . HIS A 1 282 ? 10.832 -18.559 -20.169 1.00 95.75 282 HIS A O 1
ATOM 2188 N N . ALA A 1 283 ? 12.443 -17.042 -20.628 1.00 91.50 283 ALA A N 1
ATOM 2189 C CA . ALA A 1 283 ? 12.502 -17.209 -22.070 1.00 91.50 283 ALA A CA 1
ATOM 2190 C C . ALA A 1 283 ? 13.971 -17.300 -22.508 1.00 91.50 283 ALA A C 1
ATOM 2192 O O . ALA A 1 283 ? 14.871 -16.970 -21.749 1.00 91.50 283 ALA A O 1
ATOM 2193 N N . GLY A 1 284 ? 14.222 -17.786 -23.725 1.00 92.44 284 GLY A N 1
ATOM 2194 C CA . GLY A 1 284 ? 15.592 -17.904 -24.225 1.00 92.44 284 GLY A CA 1
ATOM 2195 C C . GLY A 1 284 ? 16.444 -18.904 -23.434 1.00 92.44 284 GLY A C 1
ATOM 2196 O O . GLY A 1 284 ? 15.955 -19.951 -22.993 1.00 92.44 284 GLY A O 1
ATOM 2197 N N . ALA A 1 285 ? 17.736 -18.614 -23.320 1.00 93.31 285 ALA A N 1
ATOM 2198 C CA . ALA A 1 285 ? 18.727 -19.466 -22.674 1.00 93.31 285 ALA A CA 1
ATOM 2199 C C . ALA A 1 285 ? 19.232 -18.903 -21.339 1.00 93.31 285 ALA A C 1
ATOM 2201 O O . ALA A 1 285 ? 19.869 -19.649 -20.585 1.00 93.31 285 ALA A O 1
ATOM 2202 N N . GLN A 1 286 ? 19.010 -17.617 -21.046 1.00 94.25 286 GLN A N 1
ATOM 2203 C CA . GLN A 1 286 ? 19.609 -16.931 -19.902 1.00 94.25 286 GLN A CA 1
ATOM 2204 C C . GLN A 1 286 ? 18.645 -15.974 -19.199 1.00 94.25 286 GLN A C 1
ATOM 2206 O O . GLN A 1 286 ? 17.687 -15.491 -19.771 1.00 94.25 286 GLN A O 1
ATOM 2211 N N . CYS A 1 287 ? 18.937 -15.664 -17.938 1.00 96.12 287 CYS A N 1
ATOM 2212 C CA . CYS A 1 287 ? 18.269 -14.605 -17.185 1.00 96.12 287 CYS A CA 1
ATOM 2213 C C . CYS A 1 287 ? 19.255 -13.887 -16.254 1.00 96.12 287 CYS A C 1
ATOM 2215 O O . CYS A 1 287 ? 20.344 -14.394 -15.959 1.00 96.12 287 CYS A O 1
ATOM 2217 N N . LEU A 1 288 ? 18.883 -12.708 -15.761 1.00 96.44 288 LEU A N 1
ATOM 2218 C CA . LEU A 1 288 ? 19.640 -11.978 -14.747 1.00 96.44 288 LEU A CA 1
ATOM 2219 C C . LEU A 1 288 ? 19.352 -12.551 -13.355 1.00 96.44 288 LEU A C 1
ATOM 2221 O O . LEU A 1 288 ? 18.205 -12.602 -12.925 1.00 96.44 288 LEU A O 1
ATOM 2225 N N . MET A 1 289 ? 20.392 -12.911 -12.608 1.00 97.19 289 MET A N 1
ATOM 2226 C CA . MET A 1 289 ? 20.302 -13.326 -11.210 1.00 97.19 289 MET A CA 1
ATOM 2227 C C . MET A 1 289 ? 20.888 -12.249 -10.297 1.00 97.19 289 MET A C 1
ATOM 2229 O O . MET A 1 289 ? 22.052 -11.874 -10.453 1.00 97.19 289 MET A O 1
ATOM 2233 N N . LEU A 1 290 ? 20.113 -11.847 -9.289 1.00 97.94 290 LEU A N 1
ATOM 2234 C CA . LEU A 1 290 ? 20.592 -11.130 -8.109 1.00 97.94 290 LEU A CA 1
ATOM 2235 C C . LEU A 1 290 ? 20.603 -12.081 -6.913 1.00 97.94 290 LEU A C 1
ATOM 2237 O O . LEU A 1 290 ? 19.641 -12.814 -6.675 1.00 97.94 290 LEU A O 1
ATOM 2241 N N . LYS A 1 291 ? 21.690 -12.079 -6.149 1.00 96.88 291 LYS A N 1
ATOM 2242 C CA . LYS A 1 291 ? 21.861 -12.936 -4.978 1.00 96.88 291 LYS A CA 1
ATOM 2243 C C . LYS A 1 291 ? 22.553 -12.172 -3.863 1.00 96.88 291 LYS A C 1
ATOM 2245 O O . LYS A 1 291 ? 23.479 -11.411 -4.118 1.00 96.88 291 LYS A O 1
ATOM 2250 N N . MET A 1 292 ? 22.124 -12.421 -2.633 1.00 95.50 292 MET A N 1
ATOM 2251 C CA . MET A 1 292 ? 22.799 -11.925 -1.442 1.00 95.50 292 MET A CA 1
ATOM 2252 C C . MET A 1 292 ? 22.914 -13.052 -0.420 1.00 95.50 292 MET A C 1
ATOM 2254 O O . MET A 1 292 ? 21.915 -13.661 -0.029 1.00 95.50 292 MET A O 1
ATOM 2258 N N . GLU A 1 293 ? 24.148 -13.358 -0.024 1.00 95.12 293 GLU A N 1
ATOM 2259 C CA . GLU A 1 293 ? 24.469 -14.418 0.936 1.00 95.12 293 GLU A CA 1
ATOM 2260 C C . GLU A 1 293 ? 25.170 -13.853 2.168 1.00 95.12 293 GLU A C 1
ATOM 2262 O O . GLU A 1 293 ? 25.945 -12.909 2.040 1.00 95.12 293 GLU A O 1
ATOM 2267 N N . PRO A 1 294 ? 24.968 -14.435 3.359 1.00 94.62 294 PRO A N 1
ATOM 2268 C CA . PRO A 1 294 ? 25.787 -14.090 4.510 1.00 94.62 294 PRO A CA 1
ATOM 2269 C C . PRO A 1 294 ? 27.225 -14.590 4.292 1.00 94.62 294 PRO A C 1
ATOM 2271 O O . PRO A 1 294 ? 27.436 -15.693 3.780 1.00 94.62 294 PRO A O 1
ATOM 2274 N N . LYS A 1 295 ? 28.217 -13.804 4.723 1.00 92.56 295 LYS A N 1
ATOM 2275 C CA . LYS A 1 295 ? 29.636 -14.201 4.759 1.00 92.56 295 LYS A CA 1
ATOM 2276 C C . LYS A 1 295 ? 29.846 -15.418 5.663 1.00 92.56 295 LYS A C 1
ATOM 2278 O O . LYS A 1 295 ? 30.651 -16.284 5.335 1.00 92.56 295 LYS A O 1
ATOM 2283 N N . ASP A 1 296 ? 29.097 -15.496 6.764 1.00 91.44 296 ASP A N 1
ATOM 2284 C CA . ASP A 1 296 ? 29.058 -16.643 7.671 1.00 91.44 296 ASP A CA 1
ATOM 2285 C C . ASP A 1 296 ? 27.627 -17.182 7.780 1.00 91.44 296 ASP A C 1
ATOM 2287 O O . ASP A 1 296 ? 26.738 -16.553 8.352 1.00 91.44 296 ASP A O 1
ATOM 2291 N N . ARG A 1 297 ? 27.402 -18.384 7.244 1.00 88.69 297 ARG A N 1
ATOM 2292 C CA . ARG A 1 297 ? 26.086 -19.037 7.284 1.00 88.69 297 ARG A CA 1
ATOM 2293 C C . ARG A 1 297 ? 25.673 -19.463 8.693 1.00 88.69 297 ARG A C 1
ATOM 2295 O O . ARG A 1 297 ? 24.476 -19.565 8.949 1.00 88.69 297 ARG A O 1
ATOM 2302 N N . THR A 1 298 ? 26.626 -19.709 9.591 1.00 88.31 298 THR A N 1
ATOM 2303 C CA . THR A 1 298 ? 26.340 -20.101 10.980 1.00 88.31 298 THR A CA 1
ATOM 2304 C C . THR A 1 298 ? 25.898 -18.918 11.838 1.00 88.31 298 THR A C 1
ATOM 2306 O O . THR A 1 298 ? 25.129 -19.109 12.776 1.00 88.31 298 THR A O 1
ATOM 2309 N N . ASN A 1 299 ? 26.297 -17.701 11.459 1.00 87.06 299 ASN A N 1
ATOM 2310 C CA . ASN A 1 299 ? 25.922 -16.450 12.111 1.00 87.06 299 ASN A CA 1
ATOM 2311 C C . ASN A 1 299 ? 25.262 -15.485 11.110 1.00 87.06 299 ASN A C 1
ATOM 2313 O O . ASN A 1 299 ? 25.757 -14.391 10.838 1.00 87.06 299 ASN A O 1
ATOM 2317 N N . SER A 1 300 ? 24.153 -15.927 10.513 1.00 87.19 300 SER A N 1
ATOM 2318 C CA . SER A 1 300 ? 23.428 -15.131 9.518 1.00 87.19 300 SER A CA 1
ATOM 2319 C C . SER A 1 300 ? 22.694 -13.953 10.181 1.00 87.19 300 SER A C 1
ATOM 2321 O O . SER A 1 300 ? 21.965 -14.184 11.151 1.00 87.19 300 SER A O 1
ATOM 2323 N N . PRO A 1 301 ? 22.811 -12.716 9.657 1.00 87.19 301 PRO A N 1
ATOM 2324 C CA . PRO A 1 301 ? 22.049 -11.574 10.158 1.00 87.19 301 PRO A CA 1
ATOM 2325 C C . PRO A 1 301 ? 20.536 -11.824 10.102 1.00 87.19 301 PRO A C 1
ATOM 2327 O O . PRO A 1 301 ? 20.026 -12.363 9.118 1.00 87.19 301 PRO A O 1
ATOM 2330 N N . GLN A 1 302 ? 19.812 -11.415 11.147 1.00 86.81 302 GLN A N 1
ATOM 2331 C CA . GLN A 1 302 ? 18.345 -11.530 11.191 1.00 86.81 302 GLN A CA 1
ATOM 2332 C C . GLN A 1 302 ? 17.634 -10.366 10.490 1.00 86.81 302 GLN A C 1
ATOM 2334 O O . GLN A 1 302 ? 16.503 -10.522 10.035 1.00 86.81 302 GLN A O 1
ATOM 2339 N N . ALA A 1 303 ? 18.308 -9.226 10.376 1.00 88.50 303 ALA A N 1
ATOM 2340 C CA . ALA A 1 303 ? 17.899 -8.059 9.614 1.00 88.50 303 ALA A CA 1
ATOM 2341 C C . ALA A 1 303 ? 19.152 -7.455 8.974 1.00 88.50 303 ALA A C 1
ATOM 2343 O O . ALA A 1 303 ? 20.226 -7.519 9.575 1.00 88.50 303 ALA A O 1
ATOM 2344 N N . LEU A 1 304 ? 19.013 -6.917 7.766 1.00 87.50 304 LEU A N 1
ATOM 2345 C CA . LEU A 1 304 ? 20.067 -6.160 7.102 1.00 87.50 304 LEU A CA 1
ATOM 2346 C C . LEU A 1 304 ? 19.760 -4.670 7.187 1.00 87.50 304 LEU A C 1
ATOM 2348 O O . LEU A 1 304 ? 18.626 -4.237 6.961 1.00 87.50 304 LEU A O 1
ATOM 2352 N N . GLU A 1 305 ? 20.783 -3.882 7.483 1.00 81.19 305 GLU A N 1
ATOM 2353 C CA . GLU A 1 305 ? 20.701 -2.433 7.525 1.00 81.19 305 GLU A CA 1
ATOM 2354 C C . GLU A 1 305 ? 21.296 -1.868 6.235 1.00 81.19 305 GLU A C 1
ATOM 2356 O O . GLU A 1 305 ? 22.509 -1.746 6.077 1.00 81.19 305 GLU A O 1
ATOM 2361 N N . ARG A 1 306 ? 20.419 -1.477 5.300 1.00 80.94 306 ARG A N 1
ATOM 2362 C CA . ARG A 1 306 ? 20.795 -0.790 4.047 1.00 80.94 306 ARG A CA 1
ATOM 2363 C C . ARG A 1 306 ? 21.663 -1.627 3.091 1.00 80.94 306 ARG A C 1
ATOM 2365 O O . ARG A 1 306 ? 22.314 -1.064 2.218 1.00 80.94 306 ARG A O 1
ATOM 2372 N N . ALA A 1 307 ? 21.672 -2.954 3.226 1.00 87.31 307 ALA A N 1
ATOM 2373 C CA . ALA A 1 307 ? 22.275 -3.826 2.224 1.00 87.31 307 ALA A CA 1
ATOM 2374 C C . ALA A 1 307 ? 21.416 -3.859 0.947 1.00 87.31 307 ALA A C 1
ATOM 2376 O O . ALA A 1 307 ? 20.217 -4.143 0.999 1.00 87.31 307 ALA A O 1
ATOM 2377 N N . LEU A 1 308 ? 22.042 -3.599 -0.199 1.00 91.94 308 LEU A N 1
ATOM 2378 C CA . LEU A 1 308 ? 21.395 -3.565 -1.507 1.00 91.94 308 LEU A CA 1
ATOM 2379 C C . LEU A 1 308 ? 22.348 -4.118 -2.567 1.00 91.94 308 LEU A C 1
ATOM 2381 O O . LEU A 1 308 ? 23.495 -3.683 -2.662 1.00 91.94 308 LEU A O 1
ATOM 2385 N N . VAL A 1 309 ? 21.836 -5.022 -3.401 1.00 95.69 309 VAL A N 1
ATOM 2386 C CA . VAL A 1 309 ? 22.398 -5.293 -4.727 1.00 95.69 309 VAL A CA 1
ATOM 2387 C C . VAL A 1 309 ? 21.356 -4.919 -5.769 1.00 95.69 309 VAL A C 1
ATOM 2389 O O . VAL A 1 309 ? 20.223 -5.408 -5.726 1.00 95.69 309 VAL A O 1
ATOM 2392 N N . ALA A 1 310 ? 21.722 -4.032 -6.686 1.00 97.06 310 ALA A N 1
ATOM 2393 C CA . ALA A 1 310 ? 20.826 -3.529 -7.711 1.00 97.06 310 ALA A CA 1
ATOM 2394 C C . ALA A 1 310 ? 21.499 -3.500 -9.078 1.00 97.06 310 ALA A C 1
ATOM 2396 O O . ALA A 1 310 ? 22.695 -3.256 -9.209 1.00 97.06 310 ALA A O 1
ATOM 2397 N N . VAL A 1 311 ? 20.705 -3.745 -10.111 1.00 97.62 311 VAL A N 1
ATOM 2398 C CA . VAL A 1 311 ? 21.106 -3.574 -11.501 1.00 97.62 311 VAL A CA 1
ATOM 2399 C C . VAL A 1 311 ? 20.180 -2.548 -12.132 1.00 97.62 311 VAL A C 1
ATOM 2401 O O . VAL A 1 311 ? 18.954 -2.681 -12.063 1.00 97.62 311 VAL A O 1
ATOM 2404 N N . HIS A 1 312 ? 20.775 -1.539 -12.758 1.00 98.06 312 HIS A N 1
ATOM 2405 C CA . HIS A 1 312 ? 20.060 -0.499 -13.485 1.00 98.06 312 HIS A CA 1
ATOM 2406 C C . HIS A 1 312 ? 20.219 -0.717 -14.982 1.00 98.06 312 HIS A C 1
ATOM 2408 O O . HIS A 1 312 ? 21.302 -1.051 -15.470 1.00 98.06 312 HIS A O 1
ATOM 2414 N N . THR A 1 313 ? 19.136 -0.510 -15.719 1.00 98.31 313 THR A N 1
ATOM 2415 C CA . THR A 1 313 ? 19.177 -0.482 -17.181 1.00 98.31 313 THR A CA 1
ATOM 2416 C C . THR A 1 313 ? 19.768 0.846 -17.673 1.00 98.31 313 THR A C 1
ATOM 2418 O O . THR A 1 313 ? 19.730 1.831 -16.933 1.00 98.31 313 THR A O 1
ATOM 2421 N N . PRO A 1 314 ? 20.238 0.943 -18.931 1.00 97.06 314 PRO A N 1
ATOM 2422 C CA . PRO A 1 314 ? 20.620 2.224 -19.515 1.00 97.06 314 PRO A CA 1
ATOM 2423 C C . PRO A 1 314 ? 19.447 3.209 -19.550 1.00 97.06 314 PRO A C 1
ATOM 2425 O O . PRO A 1 314 ? 18.283 2.809 -19.653 1.00 97.06 314 PRO A O 1
ATOM 2428 N N . ASP A 1 315 ? 19.776 4.501 -19.544 1.00 96.81 315 ASP A N 1
ATOM 2429 C CA . ASP A 1 315 ? 18.825 5.568 -19.848 1.00 96.81 315 ASP A CA 1
ATOM 2430 C C . ASP A 1 315 ? 18.309 5.417 -21.286 1.00 96.81 315 ASP A C 1
ATOM 2432 O O . ASP A 1 315 ? 19.067 5.482 -22.261 1.00 96.81 315 ASP A O 1
ATOM 2436 N N . ILE A 1 316 ? 16.993 5.283 -21.426 1.00 97.25 316 ILE A N 1
ATOM 2437 C CA . ILE A 1 316 ? 16.304 5.349 -22.709 1.00 97.25 316 ILE A CA 1
ATOM 2438 C C . ILE A 1 316 ? 15.757 6.760 -22.898 1.00 97.25 316 ILE A C 1
ATOM 2440 O O . ILE A 1 316 ? 14.973 7.253 -22.084 1.00 97.25 316 ILE A O 1
ATOM 2444 N N . ASN A 1 317 ? 16.161 7.398 -23.998 1.00 96.88 317 ASN A N 1
ATOM 2445 C CA . ASN A 1 317 ? 15.672 8.719 -24.374 1.00 96.88 317 ASN A CA 1
ATOM 2446 C C . ASN A 1 317 ? 14.365 8.595 -25.167 1.00 96.88 317 ASN A C 1
ATOM 2448 O O . ASN A 1 317 ? 14.343 8.000 -26.246 1.00 96.88 317 ASN A O 1
ATOM 2452 N N . LEU A 1 318 ? 13.291 9.180 -24.644 1.00 96.38 318 LEU A N 1
ATOM 2453 C CA . LEU A 1 318 ? 11.962 9.224 -25.250 1.00 96.38 318 LEU A CA 1
ATOM 2454 C C . LEU A 1 318 ? 11.353 10.626 -25.076 1.00 96.38 318 LEU A C 1
ATOM 2456 O O . LEU A 1 318 ? 11.738 11.360 -24.164 1.00 96.38 318 LEU A O 1
ATOM 2460 N N . PRO A 1 319 ? 10.388 11.026 -25.921 1.00 96.94 319 PRO A N 1
ATOM 2461 C CA . PRO A 1 319 ? 9.694 12.298 -25.756 1.00 96.94 319 PRO A CA 1
ATOM 2462 C C . PRO A 1 319 ? 9.071 12.456 -24.354 1.00 96.94 319 PRO A C 1
ATOM 2464 O O . PRO A 1 319 ? 8.354 11.556 -23.905 1.00 96.94 319 PRO A O 1
ATOM 2467 N N . PRO A 1 320 ? 9.284 13.594 -23.665 1.00 97.25 320 PRO A N 1
ATOM 2468 C CA . PRO A 1 320 ? 8.629 13.879 -22.393 1.00 97.25 320 PRO A CA 1
ATOM 2469 C C . PRO A 1 320 ? 7.104 13.741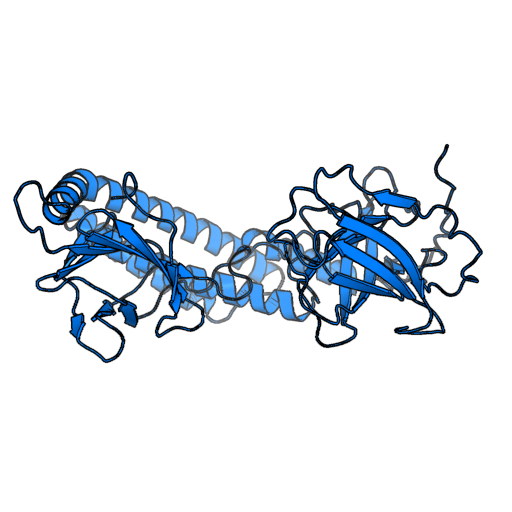 -22.466 1.00 97.25 320 PRO A C 1
ATOM 2471 O O . PRO A 1 320 ? 6.470 14.180 -23.425 1.00 97.25 320 PRO A O 1
ATOM 2474 N N . GLY A 1 321 ? 6.498 13.142 -21.441 1.00 95.81 321 GLY A N 1
ATOM 2475 C CA . GLY A 1 321 ? 5.051 12.921 -21.360 1.00 95.81 321 GLY A CA 1
ATOM 2476 C C . GLY A 1 321 ? 4.519 11.747 -22.193 1.00 95.81 321 GLY A C 1
ATOM 2477 O O . GLY A 1 321 ? 3.325 11.436 -22.095 1.00 95.81 321 GLY A O 1
ATOM 2478 N N . MET A 1 322 ? 5.375 11.077 -22.974 1.00 96.31 322 MET A N 1
ATOM 2479 C CA . MET A 1 322 ? 5.036 9.833 -23.665 1.00 96.31 322 MET A CA 1
ATOM 2480 C C . MET A 1 322 ? 4.701 8.741 -22.653 1.00 96.31 322 MET A C 1
ATOM 2482 O O . MET A 1 322 ? 5.421 8.567 -21.671 1.00 96.31 322 MET A O 1
ATOM 2486 N N . ALA A 1 323 ? 3.623 7.999 -22.896 1.00 97.75 323 ALA A N 1
ATOM 2487 C CA . ALA A 1 323 ? 3.283 6.852 -22.072 1.00 97.75 323 ALA A CA 1
ATOM 2488 C C . ALA A 1 323 ? 4.170 5.654 -22.438 1.00 97.75 323 ALA A C 1
ATOM 2490 O O . ALA A 1 323 ? 4.432 5.400 -23.612 1.00 97.75 323 ALA A O 1
ATOM 2491 N N . VAL A 1 324 ? 4.621 4.914 -21.433 1.00 98.19 324 VAL A N 1
ATOM 2492 C CA . VAL A 1 324 ? 5.460 3.722 -21.585 1.00 98.19 324 VAL A CA 1
ATOM 2493 C C . VAL A 1 324 ? 4.948 2.604 -20.685 1.00 98.19 324 VAL A C 1
ATOM 2495 O O . VAL A 1 324 ? 4.481 2.850 -19.567 1.00 98.19 324 VAL A O 1
ATOM 2498 N N . ARG A 1 325 ? 5.040 1.372 -21.187 1.00 98.38 325 ARG A N 1
ATOM 2499 C CA . ARG A 1 325 ? 4.867 0.143 -20.421 1.00 98.38 325 ARG A CA 1
ATOM 2500 C C . ARG A 1 325 ? 6.249 -0.391 -20.077 1.00 98.38 325 ARG A C 1
ATOM 2502 O O . ARG A 1 325 ? 7.022 -0.745 -20.960 1.00 98.38 325 ARG A O 1
ATOM 2509 N N . CYS A 1 326 ? 6.541 -0.456 -18.792 1.00 98.56 326 CYS A N 1
ATOM 2510 C CA . CYS A 1 326 ? 7.749 -1.056 -18.261 1.00 98.56 326 CYS A CA 1
ATOM 2511 C C . CYS A 1 326 ? 7.381 -2.409 -17.662 1.00 98.56 326 CYS A C 1
ATOM 2513 O O . CYS A 1 326 ? 6.477 -2.475 -16.827 1.00 98.56 326 CYS A O 1
ATOM 2515 N N . SER A 1 327 ? 8.052 -3.485 -18.055 1.00 98.56 327 SER A N 1
ATOM 2516 C CA . SER A 1 327 ? 7.755 -4.805 -17.498 1.00 98.56 327 SER A CA 1
ATOM 2517 C C . SER A 1 327 ? 8.990 -5.660 -17.305 1.00 98.56 327 SER A C 1
ATOM 2519 O O . SER A 1 327 ? 9.976 -5.485 -18.012 1.00 98.56 327 SER A O 1
ATOM 2521 N N . ALA A 1 328 ? 8.900 -6.611 -16.384 1.00 98.50 328 ALA A N 1
ATOM 2522 C CA . ALA A 1 328 ? 9.873 -7.681 -16.219 1.00 98.50 328 ALA A CA 1
ATOM 2523 C C . ALA A 1 328 ? 9.166 -8.947 -15.734 1.00 98.50 328 ALA A C 1
ATOM 2525 O O . ALA A 1 328 ? 8.184 -8.873 -14.985 1.00 98.50 328 ALA A O 1
ATOM 2526 N N . TRP A 1 329 ? 9.681 -10.105 -16.130 1.00 98.50 329 TRP A N 1
ATOM 2527 C CA . TRP A 1 329 ? 9.386 -11.360 -15.454 1.00 98.50 329 TRP A CA 1
ATOM 2528 C C . TRP A 1 329 ? 10.306 -11.493 -14.250 1.00 98.50 329 TRP A C 1
ATOM 2530 O O . TRP A 1 329 ? 11.490 -11.180 -14.334 1.00 98.50 329 TRP A O 1
ATOM 2540 N N . ILE A 1 330 ? 9.746 -11.910 -13.114 1.00 98.50 330 ILE A N 1
ATOM 2541 C CA . ILE A 1 330 ? 10.456 -12.009 -11.837 1.00 98.50 330 ILE A CA 1
ATOM 2542 C C . ILE A 1 330 ? 10.176 -13.372 -11.203 1.00 98.50 330 ILE A C 1
ATOM 2544 O O . ILE A 1 330 ? 9.017 -13.785 -11.081 1.00 98.50 330 ILE A O 1
ATOM 2548 N N . HIS A 1 331 ? 11.231 -14.063 -10.774 1.00 98.31 331 HIS A N 1
ATOM 2549 C CA . HIS A 1 331 ? 11.134 -15.317 -10.033 1.00 98.31 331 HIS A CA 1
ATOM 2550 C C . HIS A 1 331 ? 11.956 -15.278 -8.744 1.00 98.31 331 HIS A C 1
ATOM 2552 O O . HIS A 1 331 ? 13.158 -15.025 -8.753 1.00 98.31 331 HIS A O 1
ATOM 2558 N N . ILE A 1 332 ? 11.298 -15.565 -7.622 1.00 98.12 332 ILE A N 1
ATOM 2559 C CA . ILE A 1 332 ? 11.880 -15.555 -6.281 1.00 98.12 332 ILE A CA 1
ATOM 2560 C C . ILE A 1 332 ? 11.578 -16.920 -5.644 1.00 98.12 332 ILE A C 1
ATOM 2562 O O . ILE A 1 332 ? 10.516 -17.092 -5.037 1.00 98.12 332 ILE A O 1
ATOM 2566 N N . PRO A 1 333 ? 12.471 -17.918 -5.798 1.00 96.25 333 PRO A N 1
ATOM 2567 C CA . PRO A 1 333 ? 12.186 -19.315 -5.457 1.00 96.25 333 PRO A CA 1
ATOM 2568 C C . PRO A 1 333 ? 11.982 -19.564 -3.960 1.00 96.25 333 PRO A C 1
ATOM 2570 O O . PRO A 1 333 ? 11.390 -20.572 -3.575 1.00 96.25 333 PRO A O 1
ATOM 2573 N N . ARG A 1 334 ? 12.508 -18.686 -3.100 1.00 96.38 334 ARG A N 1
ATOM 2574 C CA . ARG A 1 334 ? 12.351 -18.751 -1.643 1.00 96.38 334 ARG A CA 1
ATOM 2575 C C . ARG A 1 334 ? 12.105 -17.349 -1.098 1.00 96.38 334 ARG A C 1
ATOM 2577 O O . ARG A 1 334 ? 12.711 -16.421 -1.628 1.00 96.38 334 ARG A O 1
ATOM 2584 N N . PRO A 1 335 ? 11.282 -17.193 -0.045 1.00 96.69 335 PRO A N 1
ATOM 2585 C CA . PRO A 1 335 ? 11.101 -15.904 0.605 1.00 96.69 335 PRO A CA 1
ATOM 2586 C C . PRO A 1 335 ? 12.433 -15.247 0.954 1.00 96.69 335 PRO A C 1
ATOM 2588 O O . PRO A 1 335 ? 13.309 -15.894 1.532 1.00 96.69 335 PRO A O 1
ATOM 2591 N N . VAL A 1 336 ? 12.575 -13.976 0.583 1.00 96.38 336 VAL A N 1
ATOM 2592 C CA . VAL A 1 336 ? 13.749 -13.176 0.930 1.00 96.38 336 VAL A CA 1
ATOM 2593 C C . VAL A 1 336 ? 13.766 -12.971 2.443 1.00 96.38 336 VAL A C 1
ATOM 2595 O O . VAL A 1 336 ? 12.789 -12.495 3.021 1.00 96.38 336 VAL A O 1
ATOM 2598 N N . ALA A 1 337 ? 14.865 -13.354 3.086 1.00 95.00 337 ALA A N 1
ATOM 2599 C CA . ALA A 1 337 ? 15.046 -13.222 4.526 1.00 95.00 337 ALA A CA 1
ATOM 2600 C C . ALA A 1 337 ? 15.768 -11.913 4.880 1.00 95.00 337 ALA A C 1
ATOM 2602 O O . ALA A 1 337 ? 16.407 -11.293 4.030 1.00 95.00 337 ALA A O 1
ATOM 2603 N N . ALA A 1 338 ? 15.688 -11.514 6.153 1.00 92.81 338 ALA A N 1
ATOM 2604 C CA . ALA A 1 338 ? 16.372 -10.337 6.697 1.00 92.81 338 ALA A CA 1
ATOM 2605 C C . ALA A 1 338 ? 16.087 -9.017 5.947 1.00 92.81 338 ALA A C 1
ATOM 2607 O O . ALA A 1 338 ? 16.917 -8.113 5.946 1.00 92.81 338 ALA A O 1
ATOM 2608 N N . SER A 1 339 ? 14.912 -8.902 5.318 1.00 92.50 339 SER A N 1
ATOM 2609 C CA . SER A 1 339 ? 14.469 -7.708 4.596 1.00 92.50 339 SER A CA 1
ATOM 2610 C C . SER A 1 339 ? 12.974 -7.464 4.780 1.00 92.50 339 SER A C 1
ATOM 2612 O O . SER A 1 339 ? 12.181 -8.407 4.812 1.00 92.50 339 SER A O 1
ATOM 2614 N N . ALA A 1 340 ? 12.599 -6.187 4.881 1.00 86.88 340 ALA A N 1
ATOM 2615 C CA . ALA A 1 340 ? 11.206 -5.745 4.894 1.00 86.88 340 ALA A CA 1
ATOM 2616 C C . ALA A 1 340 ? 10.609 -5.623 3.478 1.00 86.88 340 ALA A C 1
ATOM 2618 O O . ALA A 1 340 ? 9.410 -5.826 3.298 1.00 86.88 340 ALA A O 1
ATOM 2619 N N . ASP A 1 341 ? 11.436 -5.311 2.476 1.00 90.88 341 ASP A N 1
ATOM 2620 C CA . ASP A 1 341 ? 10.995 -5.034 1.102 1.00 90.88 341 ASP A CA 1
ATOM 2621 C C . ASP A 1 341 ? 11.109 -6.250 0.169 1.00 90.88 341 ASP A C 1
ATOM 2623 O O . ASP A 1 341 ? 10.314 -6.411 -0.761 1.00 90.88 341 ASP A O 1
ATOM 2627 N N . GLY A 1 342 ? 12.092 -7.118 0.417 1.00 95.44 342 GLY A N 1
ATOM 2628 C CA . GLY A 1 342 ? 12.425 -8.256 -0.432 1.00 95.44 342 GLY A CA 1
ATOM 2629 C C . GLY A 1 342 ? 13.076 -7.837 -1.753 1.00 95.44 342 GLY A C 1
ATOM 2630 O O . GLY A 1 342 ? 14.178 -7.288 -1.779 1.00 95.44 342 GLY A O 1
ATOM 2631 N N . VAL A 1 343 ? 12.410 -8.159 -2.861 1.00 97.88 343 VAL A N 1
ATOM 2632 C CA . VAL A 1 343 ? 12.810 -7.767 -4.217 1.00 97.88 343 VAL A CA 1
ATOM 2633 C C . VAL A 1 343 ? 12.055 -6.520 -4.653 1.00 97.88 343 VAL A C 1
ATOM 2635 O O . VAL A 1 343 ? 10.835 -6.440 -4.500 1.00 97.88 343 VAL A O 1
ATOM 2638 N N . LEU A 1 344 ? 12.781 -5.586 -5.259 1.00 97.94 344 LEU A N 1
ATOM 2639 C CA . LEU A 1 344 ? 12.262 -4.343 -5.808 1.00 97.94 344 LEU A CA 1
ATOM 2640 C C . LEU A 1 344 ? 12.349 -4.340 -7.338 1.00 97.94 344 LEU A C 1
ATOM 2642 O O . LEU A 1 344 ? 13.375 -4.698 -7.916 1.00 97.94 344 LEU A O 1
ATOM 2646 N N . PHE A 1 345 ? 11.278 -3.877 -7.982 1.00 98.50 345 PHE A N 1
ATOM 2647 C CA . PHE A 1 345 ? 11.262 -3.521 -9.401 1.00 98.50 345 PHE A CA 1
ATOM 2648 C C . PHE A 1 345 ? 10.569 -2.173 -9.591 1.00 98.50 345 PHE A C 1
ATOM 2650 O O . PHE A 1 345 ? 9.420 -1.998 -9.164 1.00 98.50 345 PHE A O 1
ATOM 2657 N N . TYR A 1 346 ? 11.270 -1.218 -10.199 1.00 98.38 346 TYR A N 1
ATOM 2658 C CA . TYR A 1 346 ? 10.762 0.137 -10.413 1.00 98.38 346 TYR A CA 1
ATOM 2659 C C . TYR A 1 346 ? 11.439 0.849 -11.577 1.00 98.38 346 TYR A C 1
ATOM 2661 O O . TYR A 1 346 ? 12.498 0.449 -12.048 1.00 98.38 346 TYR A O 1
ATOM 2669 N N . ASP A 1 347 ? 10.811 1.926 -12.025 1.00 98.06 347 ASP A N 1
ATOM 2670 C CA . ASP A 1 347 ? 11.317 2.839 -13.041 1.00 98.06 347 ASP A CA 1
ATOM 2671 C C . ASP A 1 347 ? 11.787 4.166 -12.426 1.00 98.06 347 ASP A C 1
ATOM 2673 O O . ASP A 1 347 ? 11.418 4.517 -11.303 1.00 98.06 347 ASP A O 1
ATOM 2677 N N . SER A 1 348 ? 12.557 4.944 -13.180 1.00 97.62 348 SER A N 1
ATOM 2678 C CA . SER A 1 348 ? 13.075 6.240 -12.729 1.00 97.62 348 SER A CA 1
ATOM 2679 C C . SER A 1 348 ? 12.043 7.374 -12.660 1.00 97.62 348 SER A C 1
ATOM 2681 O O . SER A 1 348 ? 12.309 8.384 -12.010 1.00 97.62 348 SER A O 1
ATOM 2683 N N . ALA A 1 349 ? 10.867 7.242 -13.287 1.00 97.31 349 ALA A N 1
ATOM 2684 C CA . ALA A 1 349 ? 9.812 8.256 -13.218 1.00 97.31 349 ALA A CA 1
ATOM 2685 C C . ALA A 1 349 ? 9.019 8.165 -11.906 1.00 97.31 349 ALA A C 1
ATOM 2687 O O . ALA A 1 349 ? 8.631 9.188 -11.342 1.00 97.31 349 ALA A O 1
ATOM 2688 N N . GLY A 1 350 ? 8.769 6.944 -11.424 1.00 95.00 350 GLY A N 1
ATOM 2689 C CA . GLY A 1 350 ? 8.132 6.691 -10.132 1.00 95.00 350 GLY A CA 1
ATOM 2690 C C . GLY A 1 350 ? 9.106 6.574 -8.959 1.00 95.00 350 GLY A C 1
ATOM 2691 O O . GLY A 1 350 ? 8.744 6.898 -7.827 1.00 95.00 350 GLY A O 1
ATOM 2692 N N . GLY A 1 351 ? 10.330 6.120 -9.230 1.00 96.25 351 GLY A N 1
ATOM 2693 C CA . GLY A 1 351 ? 11.356 5.857 -8.229 1.00 96.25 351 GLY A CA 1
ATOM 2694 C C . GLY A 1 351 ? 10.993 4.732 -7.255 1.00 96.25 351 GLY A C 1
ATOM 2695 O O . GLY A 1 351 ? 9.947 4.082 -7.347 1.00 96.25 351 GLY A O 1
ATOM 2696 N N . GLU A 1 352 ? 11.860 4.539 -6.264 1.00 95.00 352 GLU A N 1
ATOM 2697 C CA . GLU A 1 352 ? 11.685 3.559 -5.187 1.00 95.00 352 GLU A CA 1
ATOM 2698 C C . GLU A 1 352 ? 10.346 3.685 -4.412 1.00 95.00 352 GLU A C 1
ATOM 2700 O O . GLU A 1 352 ? 9.752 2.652 -4.064 1.00 95.00 352 GLU A O 1
ATOM 2705 N N . PRO A 1 353 ? 9.782 4.893 -4.173 1.00 94.12 353 PRO A N 1
ATOM 2706 C CA . PRO A 1 353 ? 8.480 5.015 -3.514 1.00 94.12 353 PRO A CA 1
ATOM 2707 C C . PRO A 1 353 ? 7.343 4.307 -4.263 1.00 94.12 353 PRO A C 1
ATOM 2709 O O . PRO A 1 353 ? 6.404 3.825 -3.631 1.00 94.12 353 PRO A O 1
ATOM 2712 N N . LEU A 1 354 ? 7.436 4.195 -5.595 1.00 95.62 354 LEU A N 1
ATOM 2713 C CA . LEU A 1 354 ? 6.464 3.483 -6.431 1.00 95.62 354 LEU A CA 1
ATOM 2714 C C . LEU A 1 354 ? 6.913 2.070 -6.831 1.00 95.62 354 LEU A C 1
ATOM 2716 O O . LEU A 1 354 ? 6.326 1.472 -7.737 1.00 95.62 354 LEU A O 1
ATOM 2720 N N . ALA A 1 355 ? 7.925 1.519 -6.157 1.00 96.00 355 ALA A N 1
ATOM 2721 C CA . ALA A 1 355 ? 8.433 0.192 -6.464 1.00 96.00 355 ALA A CA 1
ATOM 2722 C C . ALA A 1 355 ? 7.451 -0.934 -6.149 1.00 96.00 355 ALA A C 1
ATOM 2724 O O . ALA A 1 355 ? 6.795 -0.962 -5.100 1.00 96.00 355 ALA A O 1
ATOM 2725 N N . SER A 1 356 ? 7.424 -1.925 -7.041 1.00 95.75 356 SER A N 1
ATOM 2726 C CA . SER A 1 356 ? 6.826 -3.219 -6.746 1.00 95.75 356 SER A CA 1
ATOM 2727 C C . SER A 1 356 ? 7.728 -3.970 -5.772 1.00 95.75 356 SER A C 1
ATOM 2729 O O . SER A 1 356 ? 8.879 -4.250 -6.096 1.00 95.75 356 SER A O 1
ATOM 2731 N N . ARG A 1 357 ? 7.184 -4.290 -4.595 1.00 95.31 357 ARG A N 1
ATOM 2732 C CA . ARG A 1 357 ? 7.852 -5.015 -3.506 1.00 95.31 357 ARG A CA 1
ATOM 2733 C C . ARG A 1 357 ? 7.366 -6.454 -3.471 1.00 95.31 357 ARG A C 1
ATOM 2735 O O . ARG A 1 357 ? 6.162 -6.699 -3.348 1.00 95.31 357 ARG A O 1
ATOM 2742 N N . LEU A 1 358 ? 8.285 -7.400 -3.622 1.00 95.38 358 LEU A N 1
ATOM 2743 C CA . LEU A 1 358 ? 7.984 -8.821 -3.744 1.00 95.38 358 LEU A CA 1
ATOM 2744 C C . LEU A 1 358 ? 8.832 -9.624 -2.748 1.00 95.38 358 LEU A C 1
ATOM 2746 O O . LEU A 1 358 ? 10.033 -9.779 -2.959 1.00 95.38 358 LEU A O 1
ATOM 2750 N N . PRO A 1 359 ? 8.233 -10.193 -1.688 1.00 93.88 359 PRO A N 1
ATOM 2751 C CA . PRO A 1 359 ? 8.975 -11.042 -0.759 1.00 93.88 359 PRO A CA 1
ATOM 2752 C C . PRO A 1 359 ? 9.236 -12.447 -1.328 1.00 93.88 359 PRO A C 1
ATOM 2754 O O . PRO A 1 359 ? 10.214 -13.087 -0.957 1.00 93.88 359 PRO A O 1
ATOM 2757 N N . SER A 1 360 ? 8.354 -12.951 -2.200 1.00 95.19 360 SER A N 1
ATOM 2758 C CA . SER A 1 360 ? 8.461 -14.253 -2.880 1.00 95.19 360 SER A CA 1
ATOM 2759 C C . SER A 1 360 ? 7.539 -14.317 -4.106 1.00 95.19 360 SER A C 1
ATOM 2761 O O . SER A 1 360 ? 6.636 -13.484 -4.249 1.00 95.19 360 SER A O 1
ATOM 2763 N N . THR A 1 361 ? 7.724 -15.319 -4.973 1.00 96.38 361 THR A N 1
ATOM 2764 C CA . THR A 1 361 ? 6.794 -15.631 -6.070 1.00 96.38 361 THR A CA 1
ATOM 2765 C C . THR A 1 361 ? 6.563 -17.140 -6.196 1.00 96.38 361 THR A C 1
ATOM 2767 O O . THR A 1 361 ? 7.436 -17.952 -5.900 1.00 96.38 361 THR A O 1
ATOM 2770 N N . ALA A 1 362 ? 5.379 -17.536 -6.671 1.00 93.31 362 ALA A N 1
ATOM 2771 C CA . ALA A 1 362 ? 5.067 -18.926 -7.009 1.00 93.31 362 ALA A CA 1
ATOM 2772 C C . ALA A 1 362 ? 5.446 -19.206 -8.475 1.00 93.31 362 ALA A C 1
ATOM 2774 O O . ALA A 1 362 ? 4.578 -19.308 -9.336 1.00 93.31 362 ALA A O 1
ATOM 2775 N N . GLY A 1 363 ? 6.749 -19.255 -8.766 1.00 95.94 363 GLY A N 1
ATOM 2776 C CA . GLY A 1 363 ? 7.256 -19.356 -10.142 1.00 95.94 363 GLY A CA 1
ATOM 2777 C C . GLY A 1 363 ? 7.535 -17.993 -10.780 1.00 95.94 363 GLY A C 1
ATOM 2778 O O . GLY A 1 363 ? 7.702 -16.994 -10.073 1.00 95.94 363 GLY A O 1
ATOM 2779 N N . TRP A 1 364 ? 7.653 -17.967 -12.103 1.00 97.88 364 TRP A N 1
ATOM 2780 C CA . TRP A 1 364 ? 7.815 -16.734 -12.866 1.00 97.88 364 TRP A CA 1
ATOM 2781 C C . TRP A 1 364 ? 6.522 -15.923 -12.855 1.00 97.88 364 TRP A C 1
ATOM 2783 O O . TRP A 1 364 ? 5.438 -16.449 -13.108 1.00 97.88 364 TRP A O 1
ATOM 2793 N N . ARG A 1 365 ? 6.637 -14.631 -12.559 1.00 97.31 365 ARG A N 1
ATOM 2794 C CA . ARG A 1 365 ? 5.513 -13.698 -12.554 1.00 97.31 365 ARG A CA 1
ATOM 2795 C C . ARG A 1 365 ? 5.907 -12.414 -13.262 1.00 97.31 365 ARG A C 1
ATOM 2797 O O . ARG A 1 365 ? 6.921 -11.817 -12.916 1.00 97.31 365 ARG A O 1
ATOM 2804 N N . GLN A 1 366 ? 5.077 -11.968 -14.194 1.00 97.50 366 GLN A N 1
ATOM 2805 C CA . GLN A 1 366 ? 5.250 -10.667 -14.822 1.00 97.50 366 GLN A CA 1
ATOM 2806 C C . GLN A 1 366 ? 4.799 -9.546 -13.879 1.00 97.50 366 GLN A C 1
ATOM 2808 O O . GLN A 1 366 ? 3.786 -9.669 -13.184 1.00 97.50 366 GLN A O 1
ATOM 2813 N N . ILE A 1 367 ? 5.561 -8.457 -13.853 1.00 98.12 367 ILE A N 1
ATOM 2814 C CA . ILE A 1 367 ? 5.173 -7.190 -13.237 1.00 98.12 367 ILE A CA 1
ATOM 2815 C C . ILE A 1 367 ? 5.179 -6.113 -14.306 1.00 98.12 367 ILE A C 1
ATOM 2817 O O . ILE A 1 367 ? 6.181 -5.939 -15.000 1.00 98.12 367 ILE A O 1
ATOM 2821 N N . THR A 1 368 ? 4.085 -5.361 -14.379 1.00 98.38 368 THR A N 1
ATOM 2822 C CA . THR A 1 368 ? 3.911 -4.256 -15.320 1.00 98.38 368 THR A CA 1
ATOM 2823 C C . THR A 1 368 ? 3.709 -2.929 -14.593 1.00 98.38 368 THR A C 1
ATOM 2825 O O . THR A 1 368 ? 2.880 -2.815 -13.686 1.00 98.38 368 THR A O 1
ATOM 2828 N N . LEU A 1 369 ? 4.446 -1.906 -15.024 1.00 98.44 369 LEU A N 1
ATOM 2829 C CA . LEU A 1 369 ? 4.342 -0.520 -14.583 1.00 98.44 369 LEU A CA 1
ATOM 2830 C C . LEU A 1 369 ? 4.042 0.372 -15.795 1.00 98.44 369 LEU A C 1
ATOM 2832 O O . LEU A 1 369 ? 4.744 0.325 -16.799 1.00 98.44 369 LEU A O 1
ATOM 2836 N N . TYR A 1 370 ? 3.026 1.221 -15.693 1.00 98.12 370 TYR A N 1
ATOM 2837 C CA . TYR A 1 370 ? 2.689 2.230 -16.693 1.00 98.12 370 TYR A CA 1
ATOM 2838 C C . TYR A 1 370 ? 3.086 3.613 -16.195 1.00 98.12 370 TYR A C 1
ATOM 2840 O O . TYR A 1 370 ? 2.715 4.018 -15.083 1.00 98.12 370 TYR A O 1
ATOM 2848 N N . ARG A 1 371 ? 3.866 4.332 -17.001 1.00 97.25 371 ARG A N 1
ATOM 2849 C CA . ARG A 1 371 ? 4.455 5.624 -16.630 1.00 97.25 371 ARG A CA 1
ATOM 2850 C C . ARG A 1 371 ? 4.394 6.600 -17.786 1.00 97.25 371 ARG A C 1
ATOM 2852 O O . ARG A 1 371 ? 4.279 6.206 -18.940 1.00 97.25 371 ARG A O 1
ATOM 2859 N N . ASN A 1 372 ? 4.504 7.882 -17.459 1.00 97.06 372 ASN A N 1
ATOM 2860 C CA . ASN A 1 372 ? 4.832 8.899 -18.445 1.00 97.06 372 ASN A CA 1
ATOM 2861 C C . ASN A 1 372 ? 6.315 9.231 -18.316 1.00 97.06 372 ASN A C 1
ATOM 2863 O O . ASN A 1 372 ? 6.811 9.390 -17.199 1.00 97.06 372 ASN A O 1
ATOM 2867 N N . VAL A 1 373 ? 7.000 9.363 -19.448 1.00 97.81 373 VAL A N 1
ATOM 2868 C CA . VAL A 1 373 ? 8.406 9.772 -19.491 1.00 97.81 373 VAL A CA 1
ATOM 2869 C C . VAL A 1 373 ? 8.545 11.151 -18.824 1.00 97.81 373 VAL A C 1
ATOM 2871 O O . VAL A 1 373 ? 7.773 12.059 -19.160 1.00 97.81 373 VAL A O 1
ATOM 2874 N N . PRO A 1 374 ? 9.485 11.340 -17.880 1.00 97.06 374 PRO A N 1
ATOM 2875 C CA . PRO A 1 374 ? 9.671 12.616 -17.195 1.00 97.06 374 PRO A CA 1
ATOM 2876 C C . PRO A 1 374 ? 10.085 13.759 -18.132 1.00 97.06 374 PRO A C 1
ATOM 2878 O O . PRO A 1 374 ? 10.454 13.558 -19.289 1.00 97.06 374 PRO A O 1
ATOM 2881 N N . ALA A 1 375 ? 10.085 14.986 -17.603 1.00 96.81 375 ALA A N 1
ATOM 2882 C CA . ALA A 1 375 ? 10.443 16.195 -18.353 1.00 96.81 375 ALA A CA 1
ATOM 2883 C C . ALA A 1 375 ? 11.865 16.167 -18.949 1.00 96.81 375 ALA A C 1
ATOM 2885 O O . ALA A 1 375 ? 12.116 16.813 -19.961 1.00 96.81 375 ALA A O 1
ATOM 2886 N N . ASN A 1 376 ? 12.784 15.409 -18.343 1.00 96.69 376 ASN A N 1
ATOM 2887 C CA . ASN A 1 376 ? 14.154 15.234 -18.833 1.00 96.69 376 ASN A CA 1
ATOM 2888 C C . ASN A 1 376 ? 14.260 14.281 -20.043 1.00 96.69 376 ASN A C 1
ATOM 2890 O O . ASN A 1 376 ? 15.358 14.102 -20.564 1.00 96.69 376 ASN A O 1
ATOM 2894 N N . GLY A 1 377 ? 13.153 13.661 -20.468 1.00 97.25 377 GLY A N 1
ATOM 2895 C CA . GLY A 1 377 ? 13.109 12.749 -21.609 1.00 97.25 377 GLY A CA 1
ATOM 2896 C C . GLY A 1 377 ? 13.785 11.399 -21.372 1.00 97.25 377 GLY A C 1
ATOM 2897 O O . GLY A 1 377 ? 14.037 10.685 -22.335 1.00 97.25 377 GLY A O 1
ATOM 2898 N N . LYS A 1 378 ? 14.107 11.042 -20.125 1.00 97.75 378 LYS A N 1
ATOM 2899 C CA . LYS A 1 378 ? 14.871 9.836 -19.791 1.00 97.75 378 LYS A CA 1
ATOM 2900 C C . LYS A 1 378 ? 14.079 8.896 -18.904 1.00 97.75 378 LYS A C 1
ATOM 2902 O O . LYS A 1 378 ? 13.495 9.326 -17.910 1.00 97.75 378 LYS A O 1
ATOM 2907 N N . ILE A 1 379 ? 14.124 7.607 -19.221 1.00 98.12 379 ILE A N 1
ATOM 2908 C CA . ILE A 1 379 ? 13.591 6.554 -18.360 1.00 98.12 379 ILE A CA 1
ATOM 2909 C C . ILE A 1 379 ? 14.530 5.345 -18.316 1.00 98.12 379 ILE A C 1
ATOM 2911 O O . ILE A 1 379 ? 15.089 4.952 -19.336 1.00 98.12 379 ILE A O 1
ATOM 2915 N N . HIS A 1 380 ? 14.683 4.750 -17.138 1.00 98.25 380 HIS A N 1
ATOM 2916 C CA . HIS A 1 380 ? 15.380 3.480 -16.932 1.00 98.25 380 HIS A CA 1
ATOM 2917 C C . HIS A 1 380 ? 14.656 2.659 -15.860 1.00 98.25 380 HIS A C 1
ATOM 2919 O O . HIS A 1 380 ? 13.799 3.184 -15.142 1.00 98.25 380 HIS A O 1
ATOM 2925 N N . LEU A 1 381 ? 14.999 1.377 -15.756 1.00 98.62 381 LEU A N 1
ATOM 2926 C CA . LEU A 1 381 ? 14.469 0.439 -14.772 1.00 98.62 381 LEU A CA 1
ATOM 2927 C C . LEU A 1 381 ? 15.555 0.032 -13.783 1.00 98.62 381 LEU A C 1
ATOM 2929 O O . LEU A 1 381 ? 16.740 0.016 -14.111 1.00 98.62 381 LEU A O 1
ATOM 2933 N N . THR A 1 382 ? 15.127 -0.312 -12.576 1.00 98.62 382 THR A N 1
ATOM 2934 C CA . THR A 1 382 ? 15.970 -0.864 -11.522 1.00 98.62 382 THR A CA 1
ATOM 2935 C C . THR A 1 382 ? 15.382 -2.182 -11.039 1.00 98.62 382 THR A C 1
ATOM 2937 O O . THR A 1 382 ? 14.200 -2.255 -10.686 1.00 98.62 382 THR A O 1
ATOM 2940 N N . MET A 1 383 ? 16.228 -3.208 -10.998 1.00 98.50 383 MET A N 1
ATOM 2941 C CA . MET A 1 383 ? 15.970 -4.479 -10.330 1.00 98.50 383 MET A CA 1
ATOM 2942 C C . MET A 1 383 ? 16.863 -4.547 -9.098 1.00 98.50 383 MET A C 1
ATOM 2944 O O . MET A 1 383 ? 18.074 -4.383 -9.222 1.00 98.50 383 MET A O 1
ATOM 2948 N N . ALA A 1 384 ? 16.291 -4.795 -7.925 1.00 97.81 384 ALA A N 1
ATOM 2949 C CA . ALA A 1 384 ? 17.028 -4.736 -6.668 1.00 97.81 384 ALA A CA 1
ATOM 2950 C C . ALA A 1 384 ? 16.640 -5.863 -5.705 1.00 97.81 384 ALA A C 1
ATOM 2952 O O . ALA A 1 384 ? 15.493 -6.312 -5.677 1.00 97.81 384 ALA A O 1
ATOM 2953 N N . LEU A 1 385 ? 17.601 -6.300 -4.893 1.00 97.56 385 LEU A N 1
ATOM 2954 C CA . LEU A 1 385 ? 17.421 -7.249 -3.796 1.00 97.56 385 LEU A CA 1
ATOM 2955 C C . LEU A 1 385 ? 17.994 -6.635 -2.513 1.00 97.56 385 LEU A C 1
ATOM 2957 O O . LEU A 1 385 ? 19.172 -6.284 -2.468 1.00 97.56 385 LEU A O 1
ATOM 2961 N N . THR A 1 386 ? 17.166 -6.537 -1.472 1.00 95.62 386 THR A N 1
ATOM 2962 C CA . THR A 1 386 ? 17.526 -5.885 -0.196 1.00 95.62 386 THR A CA 1
ATOM 2963 C C . THR A 1 386 ? 17.683 -6.864 0.970 1.00 95.62 386 THR A C 1
ATOM 2965 O O . THR A 1 386 ? 17.846 -6.453 2.113 1.00 95.62 386 THR A O 1
ATOM 2968 N N . GLY A 1 387 ? 17.605 -8.174 0.712 1.00 95.25 387 GLY A N 1
ATOM 2969 C CA . GLY A 1 387 ? 17.680 -9.215 1.741 1.00 95.25 387 GLY A CA 1
ATOM 2970 C C . GLY A 1 387 ? 18.412 -10.476 1.303 1.00 95.25 387 GLY A C 1
ATOM 2971 O O . GLY A 1 387 ? 18.757 -10.643 0.135 1.00 95.25 387 GLY A O 1
ATOM 2972 N N . LEU A 1 388 ? 18.629 -11.383 2.253 1.00 95.81 388 LEU A N 1
ATOM 2973 C CA . LEU A 1 388 ? 19.283 -12.665 2.009 1.00 95.81 388 LEU A CA 1
ATOM 2974 C C . LEU A 1 388 ? 18.394 -13.543 1.126 1.00 95.81 388 LEU A C 1
ATOM 2976 O O . LEU A 1 388 ? 17.252 -13.853 1.479 1.00 95.81 388 LEU A O 1
ATOM 2980 N N . GLY A 1 389 ? 18.916 -13.974 -0.019 1.00 96.31 389 GLY A N 1
ATOM 2981 C CA . GLY A 1 389 ? 18.136 -14.754 -0.971 1.00 96.31 389 GLY A CA 1
ATOM 2982 C C . GLY A 1 389 ? 18.657 -14.688 -2.397 1.00 96.31 389 GLY A C 1
ATOM 2983 O O . GLY A 1 389 ? 19.804 -14.328 -2.663 1.00 96.31 389 GLY A O 1
ATOM 2984 N N . THR A 1 390 ? 17.806 -15.099 -3.330 1.00 97.69 390 THR A N 1
ATOM 2985 C CA . THR A 1 390 ? 18.090 -15.081 -4.766 1.00 97.69 390 THR A CA 1
ATOM 2986 C C . THR A 1 390 ? 16.829 -14.677 -5.512 1.00 97.69 390 THR A C 1
ATOM 2988 O O . THR A 1 390 ? 15.744 -15.158 -5.187 1.00 97.69 390 THR A O 1
ATOM 2991 N N . ALA A 1 391 ? 16.986 -13.814 -6.506 1.00 98.25 391 ALA A N 1
ATOM 2992 C CA . ALA A 1 391 ? 15.933 -13.361 -7.395 1.00 98.25 391 ALA A CA 1
ATOM 2993 C C . ALA A 1 391 ? 16.422 -13.437 -8.840 1.00 98.25 391 ALA A C 1
ATOM 2995 O O . ALA A 1 391 ? 17.580 -13.126 -9.123 1.00 98.25 391 ALA A O 1
ATOM 2996 N N . TYR A 1 392 ? 15.535 -13.841 -9.737 1.00 98.31 392 TYR A N 1
ATOM 2997 C CA . TYR A 1 392 ? 15.788 -13.901 -11.168 1.00 98.31 392 TYR A CA 1
ATOM 2998 C C . TYR A 1 392 ? 14.882 -12.911 -11.889 1.00 98.31 392 TYR A C 1
ATOM 3000 O O . TYR A 1 392 ? 13.711 -12.768 -11.528 1.00 98.31 392 TYR A O 1
ATOM 3008 N N . PHE A 1 393 ? 15.432 -12.252 -12.901 1.00 98.31 393 PHE A N 1
ATOM 3009 C CA . PHE A 1 393 ? 14.753 -11.291 -13.757 1.00 98.31 393 PHE A CA 1
ATOM 3010 C C . PHE A 1 393 ? 15.012 -11.648 -15.208 1.00 98.31 393 PHE A C 1
ATOM 3012 O O . PHE A 1 393 ? 16.134 -12.003 -15.570 1.00 98.31 393 PHE A O 1
ATOM 3019 N N . ASP A 1 394 ? 13.984 -11.538 -16.030 1.00 97.94 394 ASP A N 1
ATOM 3020 C CA . ASP A 1 394 ? 14.068 -11.859 -17.446 1.00 97.94 394 ASP A CA 1
ATOM 3021 C C . ASP A 1 394 ? 13.031 -11.051 -18.235 1.00 97.94 394 ASP A C 1
ATOM 3023 O O . ASP A 1 394 ? 12.101 -10.481 -17.647 1.00 97.94 394 ASP A O 1
ATOM 3027 N N . ASP A 1 395 ? 13.187 -10.994 -19.558 1.00 97.44 395 ASP A N 1
ATOM 3028 C CA . ASP A 1 395 ? 12.268 -10.322 -20.478 1.00 97.44 395 ASP A CA 1
ATOM 3029 C C . ASP A 1 395 ? 11.965 -8.872 -20.035 1.00 97.44 395 ASP A C 1
ATOM 3031 O O . ASP A 1 395 ? 10.816 -8.410 -20.018 1.00 97.44 395 ASP A O 1
ATOM 3035 N N . ILE A 1 396 ? 13.014 -8.151 -19.634 1.00 98.44 396 ILE A N 1
ATOM 3036 C CA . ILE A 1 396 ? 12.933 -6.781 -19.126 1.00 98.44 396 ILE A CA 1
ATOM 3037 C C . ILE A 1 396 ? 12.694 -5.851 -20.315 1.00 98.44 396 ILE A C 1
ATOM 3039 O O . ILE A 1 396 ? 13.434 -5.871 -21.301 1.00 98.44 396 ILE A O 1
ATOM 3043 N N . LYS A 1 397 ? 11.631 -5.048 -20.254 1.00 98.56 397 LYS A N 1
ATOM 3044 C CA . LYS A 1 397 ? 11.137 -4.279 -21.401 1.00 98.56 397 LYS A CA 1
ATOM 3045 C C . LYS A 1 397 ? 10.745 -2.866 -21.009 1.00 98.56 397 LYS A C 1
ATOM 3047 O O . LYS A 1 397 ? 10.165 -2.635 -19.948 1.00 98.56 397 LYS A O 1
ATOM 3052 N N . ILE A 1 398 ? 11.027 -1.943 -21.921 1.00 98.56 398 ILE A N 1
ATOM 3053 C CA . ILE A 1 398 ? 10.446 -0.603 -21.968 1.00 98.56 398 ILE A CA 1
ATOM 3054 C C . ILE A 1 398 ? 9.789 -0.501 -23.339 1.00 98.56 398 ILE A C 1
ATOM 3056 O O . ILE A 1 398 ? 10.466 -0.563 -24.361 1.00 98.56 398 ILE A O 1
ATOM 3060 N N . GLU A 1 399 ? 8.470 -0.386 -23.371 1.00 98.25 399 GLU A N 1
ATOM 3061 C CA . GLU A 1 399 ? 7.682 -0.373 -24.601 1.00 98.25 399 GLU A CA 1
ATOM 3062 C C . GLU A 1 399 ? 6.885 0.934 -24.671 1.00 98.25 399 GLU A C 1
ATOM 3064 O O . GLU A 1 399 ? 6.008 1.172 -23.832 1.00 98.25 399 GLU A O 1
ATOM 3069 N N . PRO A 1 400 ? 7.176 1.815 -25.642 1.00 98.06 400 PRO A N 1
ATOM 3070 C CA . PRO A 1 400 ? 6.397 3.023 -25.857 1.00 98.06 400 PRO A CA 1
ATOM 3071 C C . PRO A 1 400 ? 4.941 2.707 -26.200 1.00 98.06 400 PRO A C 1
ATOM 3073 O O . PRO A 1 400 ? 4.654 1.776 -26.950 1.00 98.06 400 PRO A O 1
ATOM 3076 N N . LEU A 1 401 ? 4.018 3.518 -25.691 1.00 96.56 401 LEU A N 1
ATOM 3077 C CA . LEU A 1 401 ? 2.630 3.543 -26.137 1.00 96.56 401 LEU A CA 1
ATOM 3078 C C . LEU A 1 401 ? 2.436 4.753 -27.054 1.00 96.56 401 LEU A C 1
ATOM 3080 O O . LEU A 1 401 ? 2.588 5.899 -26.625 1.00 96.56 401 LEU A O 1
ATOM 3084 N N . ILE A 1 402 ? 2.120 4.486 -28.319 1.00 93.94 402 ILE A N 1
ATOM 3085 C CA . ILE A 1 402 ? 2.055 5.477 -29.397 1.00 93.94 402 ILE A CA 1
ATOM 3086 C C . ILE A 1 402 ? 0.647 5.584 -29.981 1.00 93.94 402 ILE A C 1
ATOM 3088 O O . ILE A 1 402 ? -0.129 4.625 -29.966 1.00 93.94 402 ILE A O 1
ATOM 3092 N N . ASP A 1 403 ? 0.322 6.747 -30.539 1.00 87.31 403 ASP A N 1
ATOM 3093 C CA . ASP A 1 403 ? -0.923 6.932 -31.278 1.00 87.31 403 ASP A CA 1
ATOM 3094 C C . ASP A 1 403 ? -0.914 6.094 -32.565 1.00 87.31 403 ASP A C 1
ATOM 3096 O O . ASP A 1 403 ? 0.100 5.955 -33.254 1.00 87.31 403 ASP A O 1
ATOM 3100 N N . GLY A 1 404 ? -2.075 5.544 -32.927 1.00 66.44 404 GLY A N 1
ATOM 3101 C CA . GLY A 1 404 ? -2.220 4.660 -34.087 1.00 66.44 404 GLY A CA 1
ATOM 3102 C C . GLY A 1 404 ? -1.938 5.299 -35.455 1.00 66.44 404 GLY A C 1
ATOM 3103 O O . GLY A 1 404 ? -1.960 4.569 -36.444 1.00 66.44 404 GLY A O 1
ATOM 3104 N N . SER A 1 405 ? -1.683 6.613 -35.512 1.00 56.75 405 SER A N 1
ATOM 3105 C CA . SER A 1 405 ? -1.407 7.405 -36.720 1.00 56.75 405 SER A CA 1
ATOM 3106 C C . SER A 1 405 ? 0.078 7.559 -37.072 1.00 56.75 405 SER A C 1
ATOM 3108 O O . SER A 1 405 ? 0.381 8.235 -38.048 1.00 56.75 405 SER A O 1
ATOM 3110 N N . GLY A 1 406 ? 0.988 6.902 -36.348 1.00 47.59 406 GLY A N 1
ATOM 3111 C CA . GLY A 1 406 ? 2.345 6.638 -36.830 1.00 47.59 406 GLY A CA 1
ATOM 3112 C C . GLY A 1 406 ? 3.316 7.820 -36.766 1.00 47.59 406 GLY A C 1
ATOM 3113 O O . GLY A 1 406 ? 3.304 8.727 -37.587 1.00 47.59 406 GLY A O 1
ATOM 3114 N N . ASN A 1 407 ? 4.260 7.714 -35.841 1.00 43.09 407 ASN A N 1
ATOM 3115 C CA . ASN A 1 407 ? 5.663 7.985 -36.122 1.00 43.09 407 ASN A CA 1
ATOM 3116 C C . ASN A 1 407 ? 6.440 6.910 -35.364 1.00 43.09 407 ASN A C 1
ATOM 3118 O O . ASN A 1 407 ? 6.314 6.819 -34.144 1.00 43.09 407 ASN A O 1
ATOM 3122 N N . ASP A 1 408 ? 7.192 6.073 -36.080 1.00 49.03 408 ASP A N 1
ATOM 3123 C CA . ASP A 1 408 ? 8.158 5.159 -35.469 1.00 49.03 408 ASP A CA 1
ATOM 3124 C C . ASP A 1 408 ? 9.180 6.011 -34.713 1.00 49.03 408 ASP A C 1
ATOM 3126 O O . ASP A 1 408 ? 10.089 6.609 -35.297 1.00 49.03 408 ASP A O 1
ATOM 3130 N N . VAL A 1 409 ? 9.004 6.123 -33.399 1.00 51.81 409 VAL A N 1
ATOM 3131 C CA . VAL A 1 409 ? 9.972 6.774 -32.523 1.00 51.81 409 VAL A CA 1
ATOM 3132 C C . VAL A 1 409 ? 11.184 5.858 -32.496 1.00 51.81 409 VAL A C 1
ATOM 3134 O O . VAL A 1 409 ? 11.197 4.866 -31.775 1.00 51.81 409 VAL A O 1
ATOM 3137 N N . ARG A 1 410 ? 12.192 6.157 -33.322 1.00 49.41 410 ARG A N 1
ATOM 3138 C CA . ARG A 1 410 ? 13.485 5.473 -33.258 1.00 49.41 410 ARG A CA 1
ATOM 3139 C C . ARG A 1 410 ? 14.165 5.870 -31.944 1.00 49.41 410 ARG A C 1
ATOM 3141 O O . ARG A 1 410 ? 14.559 7.029 -31.811 1.00 49.41 410 ARG A O 1
ATOM 3148 N N . PRO A 1 411 ? 14.308 4.955 -30.976 1.00 48.47 411 PRO A N 1
ATOM 3149 C CA . PRO A 1 411 ? 14.955 5.259 -29.710 1.00 48.47 411 PRO A CA 1
ATOM 3150 C C . PRO A 1 411 ? 16.460 5.374 -29.943 1.00 48.47 411 PRO A C 1
ATOM 3152 O O . PRO A 1 411 ? 17.061 4.519 -30.594 1.00 48.47 411 PRO A O 1
ATOM 3155 N N . THR A 1 412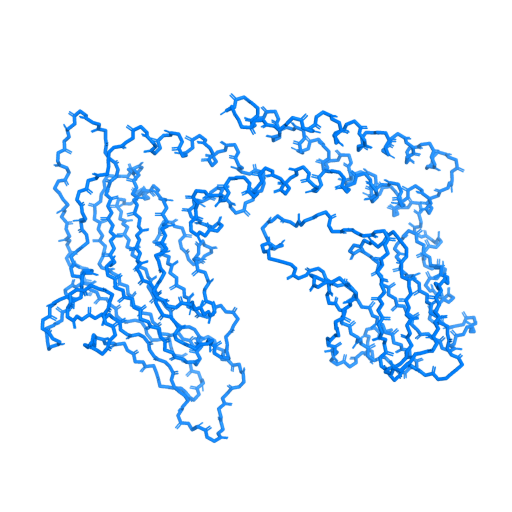 ? 17.094 6.398 -29.380 1.00 49.47 412 THR A N 1
ATOM 3156 C CA . THR A 1 412 ? 18.557 6.468 -29.289 1.00 49.47 412 THR A CA 1
ATOM 3157 C C . THR A 1 412 ? 18.978 6.190 -27.851 1.00 49.47 412 THR A C 1
ATOM 3159 O O . THR A 1 412 ? 18.928 7.083 -26.999 1.00 49.47 412 THR A O 1
ATOM 3162 N N . ALA A 1 413 ? 19.400 4.954 -27.575 1.00 43.81 413 ALA A N 1
ATOM 3163 C CA . ALA A 1 413 ? 20.160 4.637 -26.370 1.00 43.81 413 ALA A CA 1
ATOM 3164 C C . ALA A 1 413 ? 21.566 5.242 -26.523 1.00 43.81 413 ALA A C 1
ATOM 3166 O O . ALA A 1 413 ? 22.302 4.871 -27.441 1.00 43.81 413 ALA A O 1
ATOM 3167 N N . GLN A 1 414 ? 21.936 6.194 -25.667 1.00 45.16 414 GLN A N 1
ATOM 3168 C CA . GLN A 1 414 ? 23.321 6.664 -25.574 1.00 45.16 414 GLN A CA 1
ATOM 3169 C C . GLN A 1 414 ? 23.987 6.055 -24.336 1.00 45.16 414 GLN A C 1
ATOM 3171 O O . GLN A 1 414 ? 23.323 5.906 -23.311 1.00 45.16 414 GLN A O 1
ATOM 3176 N N . PRO A 1 415 ? 25.283 5.699 -24.412 1.00 36.09 415 PRO A N 1
ATOM 3177 C CA . PRO A 1 415 ? 26.043 5.330 -23.227 1.00 36.09 415 PRO A CA 1
ATOM 3178 C C . PRO A 1 415 ? 26.066 6.516 -22.257 1.00 36.09 415 PRO A C 1
ATOM 3180 O O . PRO A 1 415 ? 26.250 7.662 -22.671 1.00 36.09 415 PRO A O 1
ATOM 3183 N N . THR A 1 416 ? 25.857 6.240 -20.973 1.00 39.38 416 THR A N 1
ATOM 3184 C CA . THR A 1 416 ? 26.102 7.197 -19.894 1.00 39.38 416 THR A CA 1
ATOM 3185 C C . THR A 1 416 ? 27.540 7.710 -20.008 1.00 39.38 416 THR A C 1
ATOM 3187 O O . THR A 1 416 ? 28.458 6.913 -20.205 1.00 39.38 416 THR A O 1
ATOM 3190 N N . ASN A 1 417 ? 27.733 9.032 -19.944 1.00 31.66 417 ASN A N 1
ATOM 3191 C CA . ASN A 1 417 ? 29.076 9.612 -19.855 1.00 31.66 417 ASN A CA 1
ATOM 3192 C C . ASN A 1 417 ? 29.814 9.045 -18.622 1.00 31.66 417 ASN A C 1
ATOM 3194 O O . ASN A 1 417 ? 29.136 8.731 -17.641 1.00 31.66 417 ASN A O 1
ATOM 3198 N N . PRO A 1 418 ? 31.151 8.892 -18.708 1.00 38.16 418 PRO A N 1
ATOM 3199 C CA . PRO A 1 418 ? 31.979 8.235 -17.694 1.00 38.16 418 PRO A CA 1
ATOM 3200 C C . PRO A 1 418 ? 31.920 8.895 -16.317 1.00 38.16 418 PRO A C 1
ATOM 3202 O O . PRO A 1 418 ? 31.701 10.130 -16.256 1.00 38.16 418 PRO A O 1
#

Foldseek 3Di:
DVVQWDFWDWDDKPDNQWIWTWTDGDAKIKIAIDGNDPLCQQANALQWDQKIKDFDAPQDPQKFKWKAALLDIGTFDWDADVRHIITMDGGDHNRIMMMIHNDPDCPDPSVVRRVVSVVCLLVLLVVLLVVLVVLLVLLVVLQVLCVVLVNHDPCVVVLSVQLVVLSVVLVVCSVVVVSSSSNSSSSVSCSSSSNRLVVSLVVLCPVFPDCLLEVQSSYSSSVSVSSVVVVVLVQFDWADFPFPCQQVQPDQPDDDFQKDKDWDDFPAQKDWDWGWDQPAHPDDRIWIKTAMAGNDPVDHDQAGDPTKIKIKTFKWFADFQFKKKWKKKKAFPDFFGRDPQFKWKDKPQNPPVSTDGDRGDPGIDMHIHIDGQHPVRIMMMMIMGRGHGMMIIRPTGIITTHRPPDDPPNIDGDHDDD

pLDDT: mean 92.09, std 10.08, range [31.66, 98.62]

Sequence (418 aa):
LLVSAEEPRWIETSVPEVQAAVLRCDKSLLILPVWLGRGTQFVPPQAAKQVLDIVIPQAPVGTSAWEVSTGGVRAVPWSRVAGGMKVRLRDFHLTSAVVISPDMGTTGPIVRLQELQRRNARTAAQWSQELSIETLAKVRRTVADLEQCGHGEAEAPTLIARAEANLTNCAVLRANGEHDNAHAEAERALRPLRLLMRLHWERALKELDTPLGTAYSGSFFTLAKHWQYMDRLRSLKLAQNVLPGGDCELPPEQELKGWTLQEDATADAVIPTARRVTTTPHAGAQCLMLKMEPKDRTNSPQALERALVAVHTPDINLPPGMAVRCSAWIHIPRPVAASADGVLFYDSAGGEPLASRLPSTAGWRQITLYRNVPANGKIHLTMALTGLGTAYFDDIKIEPLIDGSGNDVRPTAQPTNP

Radius of gyration: 26.46 Å; chains: 1; bounding box: 60×42×80 Å

Secondary structure (DSSP, 8-state):
-GGGPPPPEEEEBSSTTEEEEEEEETTEEEEEEEE--TTTTTS----EEEEEEEEETTPPTT-EEEEEETTEEEE--EEEETTEEEEEEEEEETT-EEEEES--STTSHHHHHHHHHHHHHHHHHHHHHHHHHHHHHHHHHHHHHHHHTT---TTHHHHHHHHHHHHHHHHHHHHTT-HHHHHHHHHHHHHHHHHHHHHHHHHHHTT-SSTTSSTTTT-GGGHHHHHHHHHHHHTSEE-----TTTT--S-TTS--TT-EEEE---SSSEEEEEEEESSS-SSSS-EEEEEEEES-STT--SS-SS--EEEEPPPEE--TT-EEEEEEEEE-SSPPBS-SS-EEEEETTTTGGGPEEES--SS-EEEEEEEEPPTTSEE-EEEEE-SBEEEEEEEEEEEEEE-TT------EEPPPP-